Protein AF-A0A7S3ND93-F1 (afdb_monomer)

Radius of gyration: 29.92 Å; Cα contacts (8 Å, |Δi|>4): 915; chains: 1; bounding box: 84×80×84 Å

Sequence (633 aa):
AARESGGKLIIQCKDARKVIIFVETSAVQDALKLVRACAFVDTIEPKFFGTQHESDARYPNSWQYDARYEYKCWLESWLSLRKGNHSTPPWRLSDTNRGYELCASYPEFLIMPTSVGDGIITAAASFRAEARVPTLTWASTRDTASIWRASQPKVGVQGNINVSDEALIRAIGFVENADNGCHVIDCRPKTSASANRLGGQGGYESKDRYKDISITFANVPNIHSVRDARDKLVHLAAQTPTRNSHHSSTTWNSIHADLALSTLTTCDSDHDDATPVGGNFNDDEARHIGKIDLCWHAAIEDTKWLLFVRRILAAGWDVAYKVHRFRSRVLVHCSHGWDRTSQVVSLAQLLLVGETRTLRGFARLVEKDFVAFGHPFLTRCGHGAAHHDDQQSPIFLQWLDAVWQLANQYPTHFEFDSRFLIVLADHVYSCRFPTFLFDSVRDRDALFKNQHISNFSVWDYLLTNASKLENPLYEPDSAQEVLLPPLSSILRGVSLWNDFHLRYAASPSVDPDILRRWLVEPSVIHSNTFDGSENKLQDKEDPDLYLEPIPHTRAPWAVRLAQAQREVQAWQRKAKVSTSRADQSKLFNMLVEPSAADSSEIDDAPSTTSSPRPSDLNGTKETSSLSNIVDAA

Structure (mmCIF, N/CA/C/O backbone):
data_AF-A0A7S3ND93-F1
#
_entry.id   AF-A0A7S3ND93-F1
#
loop_
_atom_site.group_PDB
_atom_site.id
_atom_site.type_symbol
_atom_site.label_atom_id
_atom_site.label_alt_id
_atom_site.label_comp_id
_atom_site.label_asym_id
_atom_site.label_entity_id
_atom_site.label_seq_id
_atom_site.pdbx_PDB_ins_code
_atom_site.Cartn_x
_atom_site.Cartn_y
_atom_site.Cartn_z
_atom_site.occupancy
_atom_site.B_iso_or_equiv
_atom_site.auth_seq_id
_atom_site.auth_comp_id
_atom_site.auth_asym_id
_atom_site.auth_atom_id
_atom_site.pdbx_PDB_model_num
ATOM 1 N N . ALA A 1 1 ? -13.963 14.887 15.216 1.00 56.53 1 ALA A N 1
ATOM 2 C CA . ALA A 1 1 ? -14.736 16.129 15.464 1.00 56.53 1 ALA A CA 1
ATOM 3 C C . ALA A 1 1 ? -15.165 16.197 16.930 1.00 56.53 1 ALA A C 1
ATOM 5 O O . ALA A 1 1 ? -15.422 15.144 17.501 1.00 56.53 1 ALA A O 1
ATOM 6 N N . ALA A 1 2 ? -15.252 17.391 17.529 1.00 61.34 2 ALA A N 1
ATOM 7 C CA . ALA A 1 2 ? -15.760 17.594 18.892 1.00 61.34 2 ALA A CA 1
ATOM 8 C C . ALA A 1 2 ? -16.812 18.719 18.919 1.00 61.34 2 ALA A C 1
ATOM 10 O O . ALA A 1 2 ? -16.570 19.805 18.371 1.00 61.34 2 ALA A O 1
ATOM 11 N N . ARG A 1 3 ? -17.975 18.455 19.531 1.00 73.50 3 ARG A N 1
ATOM 12 C CA . ARG A 1 3 ? -19.101 19.400 19.645 1.00 73.50 3 ARG A CA 1
ATOM 13 C C . ARG A 1 3 ? -19.810 19.293 20.993 1.00 73.50 3 ARG A C 1
ATOM 15 O O . ARG A 1 3 ? -19.756 18.244 21.630 1.00 73.50 3 ARG A O 1
ATOM 22 N N . GLU A 1 4 ? -20.521 20.345 21.369 1.00 73.06 4 GLU A N 1
ATOM 23 C CA . GLU A 1 4 ? -21.392 20.368 22.543 1.00 73.06 4 GLU A CA 1
ATOM 24 C C . GLU A 1 4 ? -22.872 20.246 22.152 1.00 73.06 4 GLU A C 1
ATOM 26 O O . GLU A 1 4 ? -23.288 20.747 21.108 1.00 73.06 4 GLU A O 1
ATOM 31 N N . SER A 1 5 ? -23.669 19.595 23.003 1.00 72.06 5 SER A N 1
ATOM 32 C CA . SER A 1 5 ? -25.132 19.680 22.981 1.00 72.06 5 SER A CA 1
ATOM 33 C C . SER A 1 5 ? -25.710 19.436 24.382 1.00 72.06 5 SER A C 1
ATOM 35 O O . SER A 1 5 ? -25.636 18.319 24.891 1.00 72.06 5 SER A O 1
ATOM 37 N N . GLY A 1 6 ? -26.263 20.475 25.022 1.00 71.75 6 GLY A N 1
ATOM 38 C CA . GLY A 1 6 ? -27.007 20.365 26.289 1.00 71.75 6 GLY A CA 1
ATOM 39 C C . GLY A 1 6 ? -26.231 19.713 27.443 1.00 71.75 6 GLY A C 1
ATOM 40 O O . GLY A 1 6 ? -26.714 18.743 28.022 1.00 71.75 6 GLY A O 1
ATOM 41 N N . GLY A 1 7 ? -25.008 20.182 27.733 1.00 75.88 7 GLY A N 1
ATOM 42 C CA . GLY A 1 7 ? -24.136 19.601 28.773 1.00 75.88 7 GLY A CA 1
ATOM 43 C C . GLY A 1 7 ? -23.405 18.312 28.356 1.00 75.88 7 GLY A C 1
ATOM 44 O O . GLY A 1 7 ? -22.732 17.672 29.163 1.00 75.88 7 GLY A O 1
ATOM 45 N N . LYS A 1 8 ? -23.513 17.904 27.086 1.00 81.06 8 LYS A N 1
ATOM 46 C CA . LYS A 1 8 ? -22.804 16.740 26.534 1.00 81.06 8 LYS A CA 1
ATOM 47 C C . LYS A 1 8 ? -21.685 17.194 25.611 1.00 81.06 8 LYS A C 1
ATOM 49 O O . LYS A 1 8 ? -21.940 17.905 24.641 1.00 81.06 8 LYS A O 1
ATOM 54 N N . LEU A 1 9 ? -20.475 16.702 25.848 1.00 82.50 9 LEU A N 1
ATOM 55 C CA . LEU A 1 9 ? -19.362 16.774 24.910 1.00 82.50 9 LEU A CA 1
ATOM 56 C C . LEU A 1 9 ? -19.350 15.503 24.053 1.00 82.50 9 LEU A C 1
ATOM 58 O O . LEU A 1 9 ? -19.204 14.396 24.566 1.00 82.50 9 LEU A O 1
ATOM 62 N N . ILE A 1 10 ? -19.511 15.658 22.741 1.00 83.44 10 ILE A N 1
ATOM 63 C CA . ILE A 1 10 ? -19.568 14.557 21.776 1.00 83.44 10 ILE A CA 1
ATOM 64 C C . ILE A 1 10 ? -18.297 14.584 20.930 1.00 83.44 10 ILE A C 1
ATOM 66 O O . ILE A 1 10 ? -18.063 15.546 20.196 1.00 83.44 10 ILE A O 1
ATOM 70 N N . ILE A 1 11 ? -17.512 13.510 20.994 1.00 84.38 11 ILE A N 1
ATOM 71 C CA . ILE A 1 11 ? -16.266 13.329 20.249 1.00 84.38 11 ILE A CA 1
ATOM 72 C C . ILE A 1 11 ? -16.443 12.171 19.266 1.00 84.38 11 ILE A C 1
ATOM 74 O O . ILE A 1 11 ? -16.667 11.031 19.662 1.00 84.38 11 ILE A O 1
ATOM 78 N N . GLN A 1 12 ? -16.328 12.463 17.974 1.00 83.56 12 GLN A N 1
ATOM 79 C CA . GLN A 1 12 ? -16.279 11.453 16.918 1.00 83.56 12 GLN A CA 1
ATOM 80 C C . GLN A 1 12 ? -14.820 11.138 16.590 1.00 83.56 12 GLN A C 1
ATOM 82 O O . GLN A 1 12 ? -14.064 12.046 16.214 1.00 83.56 12 GLN A O 1
ATOM 87 N N . CYS A 1 13 ? -14.442 9.872 16.748 1.00 85.38 13 CYS A N 1
ATOM 88 C CA . CYS A 1 13 ? -13.071 9.398 16.621 1.00 85.38 13 CYS A CA 1
ATOM 89 C C . CYS A 1 13 ? -12.847 8.642 15.299 1.00 85.38 13 CYS A C 1
ATOM 91 O O . CYS A 1 13 ? -13.782 8.118 14.697 1.00 85.38 13 CYS A O 1
ATOM 93 N N . LYS A 1 14 ? -11.586 8.573 14.852 1.00 85.19 14 LYS A N 1
ATOM 94 C CA . LYS A 1 14 ? -11.182 7.891 13.603 1.00 85.19 14 LYS A CA 1
ATOM 95 C C . LYS A 1 14 ? -11.220 6.360 13.714 1.00 85.19 14 LYS A C 1
ATOM 97 O O . LYS A 1 14 ? -11.293 5.656 12.712 1.00 85.19 14 LYS A O 1
ATOM 102 N N . ASP A 1 15 ? -11.230 5.839 14.934 1.00 81.12 15 ASP A N 1
ATOM 103 C CA . ASP A 1 15 ? -11.289 4.417 15.257 1.00 81.12 15 ASP A CA 1
ATOM 104 C C . ASP A 1 15 ? -12.721 3.890 15.448 1.00 81.12 15 ASP A C 1
ATOM 106 O O . ASP A 1 15 ? -12.967 3.022 16.278 1.00 81.12 15 ASP A O 1
ATOM 110 N N . ALA A 1 16 ? -13.672 4.424 14.676 1.00 77.19 16 ALA A N 1
ATOM 111 C CA . ALA A 1 16 ? -15.083 4.022 14.646 1.00 77.19 16 ALA A CA 1
ATOM 112 C C . ALA A 1 16 ? -15.904 4.240 15.930 1.00 77.19 16 ALA A C 1
ATOM 114 O O . ALA A 1 16 ? -17.080 3.891 15.954 1.00 77.19 16 ALA A O 1
ATOM 115 N N . ARG A 1 17 ? -15.344 4.848 16.983 1.00 78.38 17 ARG A N 1
ATOM 116 C CA . ARG A 1 17 ? -16.097 5.169 18.208 1.00 78.38 17 ARG A CA 1
ATOM 117 C C . ARG A 1 17 ? -16.635 6.597 18.221 1.00 78.38 17 ARG A C 1
ATOM 119 O O . ARG A 1 17 ? -16.028 7.539 17.701 1.00 78.38 17 ARG A O 1
ATOM 126 N N . LYS A 1 18 ? -17.753 6.757 18.924 1.00 80.44 18 LYS A N 1
ATOM 127 C CA . LYS A 1 18 ? -18.320 8.041 19.333 1.00 80.44 18 LYS A CA 1
ATOM 128 C C . LYS A 1 18 ? -18.321 8.095 20.855 1.00 80.44 18 LYS A C 1
ATOM 130 O O . LYS A 1 18 ? -19.000 7.308 21.502 1.00 80.44 18 LYS A O 1
ATOM 135 N N . VAL A 1 19 ? -17.559 9.021 21.424 1.00 81.75 19 VAL A N 1
ATOM 136 C CA . VAL A 1 19 ? -17.459 9.207 22.874 1.00 81.75 19 VAL A CA 1
ATOM 137 C C . VAL A 1 19 ? -18.383 10.346 23.284 1.00 81.75 19 VAL A C 1
ATOM 139 O O . VAL A 1 19 ? -18.299 11.443 22.734 1.00 81.75 19 VAL A O 1
ATOM 142 N N . ILE A 1 20 ? -19.272 10.085 24.240 1.00 82.62 20 ILE A N 1
ATOM 143 C CA . ILE A 1 20 ? -20.165 11.089 24.825 1.00 82.62 20 ILE A CA 1
ATOM 144 C C . ILE A 1 20 ? -19.766 11.259 26.286 1.00 82.62 20 ILE A C 1
ATOM 146 O O . ILE A 1 20 ? -19.836 10.313 27.065 1.00 82.62 20 ILE A O 1
ATOM 150 N N . ILE A 1 21 ? -19.333 12.463 26.643 1.00 82.38 21 ILE A N 1
ATOM 151 C CA . ILE A 1 21 ? -18.923 12.818 27.999 1.00 82.38 21 ILE A CA 1
ATOM 152 C C . ILE A 1 21 ? -19.954 13.796 28.547 1.00 82.38 21 ILE A C 1
ATOM 154 O O . ILE A 1 21 ? -20.224 14.828 27.935 1.00 82.38 21 ILE A O 1
ATOM 158 N N . PHE A 1 22 ? -20.531 13.466 29.696 1.00 82.00 22 PHE A N 1
ATOM 159 C CA . PHE A 1 22 ? -21.415 14.368 30.423 1.00 82.00 22 PHE A CA 1
ATOM 160 C C . PHE A 1 22 ? -20.558 15.284 31.288 1.00 82.00 22 PHE A C 1
ATOM 162 O O . PHE A 1 22 ? -19.756 14.813 32.094 1.00 82.00 22 PHE A O 1
ATOM 169 N N . VAL A 1 23 ? -20.703 16.585 31.075 1.00 80.62 23 VAL A N 1
ATOM 170 C CA . VAL A 1 23 ? -19.963 17.624 31.787 1.00 80.62 23 VAL A CA 1
ATOM 171 C C . VAL A 1 23 ? -20.991 18.590 32.362 1.00 80.62 23 VAL A C 1
ATOM 173 O O . VAL A 1 23 ? -22.051 18.794 31.773 1.00 80.62 23 VAL A O 1
ATOM 176 N N . GLU A 1 24 ? -20.700 19.185 33.515 1.00 82.06 24 GLU A N 1
ATOM 177 C CA . GLU A 1 24 ? -21.528 20.279 34.020 1.00 82.06 24 GLU A CA 1
ATOM 178 C C . GLU A 1 24 ? -21.661 21.372 32.949 1.00 82.06 24 GLU A C 1
ATOM 180 O O . GLU A 1 24 ? -20.683 21.738 32.291 1.00 82.06 24 GLU A O 1
ATOM 185 N N . THR A 1 25 ? -22.873 21.904 32.772 1.00 77.50 25 THR A N 1
ATOM 186 C CA . THR A 1 25 ? -23.185 22.895 31.727 1.00 77.50 25 THR A CA 1
ATOM 187 C C . THR A 1 25 ? -22.311 24.151 31.825 1.00 77.50 25 THR A C 1
ATOM 189 O O . THR A 1 25 ? -22.062 24.814 30.826 1.00 77.50 25 THR A O 1
ATOM 192 N N . SER A 1 26 ? -21.796 24.469 33.013 1.00 82.44 26 SER A N 1
ATOM 193 C CA . SER A 1 26 ? -20.853 25.569 33.236 1.00 82.44 26 SER A CA 1
ATOM 194 C C . SER A 1 26 ? -19.444 25.302 32.685 1.00 82.44 26 SER A C 1
ATOM 196 O O . SER A 1 26 ? -18.741 26.252 32.363 1.00 82.44 26 SER A O 1
ATOM 198 N N . ALA A 1 27 ? -19.023 24.038 32.560 1.00 83.19 27 ALA A N 1
ATOM 199 C CA . ALA A 1 27 ? -17.650 23.642 32.223 1.00 83.19 27 ALA A CA 1
ATOM 200 C C . ALA A 1 27 ? -17.498 23.023 30.820 1.00 83.19 27 ALA A C 1
ATOM 202 O O . ALA A 1 27 ? -16.381 22.807 30.345 1.00 83.19 27 ALA A O 1
ATOM 203 N N . VAL A 1 28 ? -18.603 22.723 30.133 1.00 81.88 28 VAL A N 1
ATOM 204 C CA . VAL A 1 28 ? -18.595 22.019 28.839 1.00 81.88 28 VAL A CA 1
ATOM 205 C C . VAL A 1 28 ? -17.919 22.817 27.713 1.00 81.88 28 VAL A C 1
ATOM 207 O O . VAL A 1 28 ? -17.194 22.228 26.908 1.00 81.88 28 VAL A O 1
ATOM 210 N N . GLN A 1 29 ? -18.035 24.148 27.712 1.00 81.25 29 GLN A N 1
ATOM 211 C CA . GLN A 1 29 ? -17.340 25.016 26.752 1.00 81.25 29 GLN A CA 1
ATOM 212 C C . GLN A 1 29 ? -15.821 25.015 26.962 1.00 81.25 29 GLN A C 1
ATOM 214 O O . GLN A 1 29 ? -15.058 24.942 25.997 1.00 81.25 29 GLN A O 1
ATOM 219 N N . ASP A 1 30 ? -15.363 25.037 28.214 1.00 85.06 30 ASP A N 1
ATOM 220 C CA . ASP A 1 30 ? -13.933 24.981 28.532 1.00 85.06 30 ASP A CA 1
ATOM 221 C C . ASP A 1 30 ? -13.345 23.603 28.219 1.00 85.06 30 ASP A C 1
ATOM 223 O O . ASP A 1 30 ? -12.259 23.503 27.641 1.00 85.06 30 ASP A O 1
ATOM 227 N N . ALA A 1 31 ? -14.097 22.533 28.496 1.00 83.69 31 ALA A N 1
ATOM 228 C CA . ALA A 1 31 ? -13.733 21.182 28.085 1.00 83.69 31 ALA A CA 1
ATOM 229 C C . ALA A 1 31 ? -13.632 21.061 26.554 1.00 83.69 31 ALA A C 1
ATOM 231 O O . ALA A 1 31 ? -12.672 20.482 26.043 1.00 83.69 31 ALA A O 1
ATOM 232 N N . LEU A 1 32 ? -14.578 21.645 25.808 1.00 82.31 32 LEU A N 1
ATOM 233 C CA . LEU A 1 32 ? -14.552 21.658 24.346 1.00 82.31 32 LEU A CA 1
ATOM 234 C C . LEU A 1 32 ? -13.325 22.406 23.806 1.00 82.31 32 LEU A C 1
ATOM 236 O O . LEU A 1 32 ? -12.663 21.902 22.894 1.00 82.31 32 LEU A O 1
ATOM 240 N N . LYS A 1 33 ? -12.999 23.577 24.369 1.00 83.44 33 LYS A N 1
ATOM 241 C CA . LYS A 1 33 ? -11.799 24.348 24.003 1.00 83.44 33 LYS A CA 1
ATOM 242 C C . LYS A 1 33 ? -10.523 23.548 24.253 1.00 83.44 33 LYS A C 1
ATOM 244 O O . LYS A 1 33 ? -9.685 23.469 23.358 1.00 83.44 33 LYS A O 1
ATOM 249 N N . LEU A 1 34 ? -10.401 22.914 25.421 1.00 83.94 34 LEU A N 1
ATOM 250 C CA . LEU A 1 34 ? -9.242 22.088 25.765 1.00 83.94 34 LEU A CA 1
ATOM 251 C C . LEU A 1 34 ? -9.089 20.906 24.801 1.00 83.94 34 LEU A C 1
ATOM 253 O O . LEU A 1 34 ? -8.012 20.693 24.252 1.00 83.94 34 LEU A O 1
ATOM 257 N N . VAL A 1 35 ? -10.175 20.168 24.543 1.00 83.69 35 VAL A N 1
ATOM 258 C CA . VAL A 1 35 ? -10.148 19.040 23.603 1.00 83.69 35 VAL A CA 1
ATOM 259 C C . VAL A 1 35 ? -9.748 19.501 22.209 1.00 83.69 35 VAL A C 1
ATOM 261 O O . VAL A 1 35 ? -8.928 18.841 21.580 1.00 83.69 35 VAL A O 1
ATOM 264 N N . ARG A 1 36 ? -10.276 20.632 21.726 1.00 83.31 36 ARG A N 1
ATOM 265 C CA . ARG A 1 36 ? -9.886 21.166 20.416 1.00 83.31 36 ARG A CA 1
ATOM 266 C C . ARG A 1 36 ? -8.406 21.536 20.371 1.00 83.31 36 ARG A C 1
ATOM 268 O O . ARG A 1 36 ? -7.738 21.125 19.435 1.00 83.31 36 ARG A O 1
ATOM 275 N N . ALA A 1 37 ? -7.901 22.224 21.393 1.00 79.94 37 ALA A N 1
ATOM 276 C CA . ALA A 1 37 ? -6.502 22.642 21.463 1.00 79.94 37 ALA A CA 1
ATOM 277 C C . ALA A 1 37 ? -5.511 21.466 21.536 1.00 79.94 37 ALA A C 1
ATOM 279 O O . ALA A 1 37 ? -4.390 21.582 21.049 1.00 79.94 37 ALA A O 1
ATOM 280 N N . CYS A 1 38 ? -5.903 20.345 22.149 1.00 78.31 38 CYS A N 1
ATOM 281 C CA . CYS A 1 38 ? -5.049 19.160 22.263 1.00 78.31 38 CYS A CA 1
ATOM 282 C C . CYS A 1 38 ? -5.202 18.180 21.090 1.00 78.31 38 CYS A C 1
ATOM 284 O O . CYS A 1 38 ? -4.245 17.494 20.744 1.00 78.31 38 CYS A O 1
ATOM 286 N N . ALA A 1 39 ? -6.400 18.059 20.511 1.00 79.81 39 ALA A N 1
ATOM 287 C CA . ALA A 1 39 ? -6.679 17.099 19.441 1.00 79.81 39 ALA A CA 1
ATOM 288 C C . ALA A 1 39 ? -6.392 17.657 18.041 1.00 79.81 39 ALA A C 1
ATOM 290 O O . ALA A 1 39 ? -6.119 16.878 17.125 1.00 79.81 39 ALA A O 1
ATOM 291 N N . PHE A 1 40 ? -6.482 18.979 17.874 1.00 81.75 40 PHE A N 1
ATOM 292 C CA . PHE A 1 40 ? -6.263 19.662 16.607 1.00 81.75 40 PHE A CA 1
ATOM 293 C C . PHE A 1 40 ? -5.088 20.618 16.758 1.00 81.75 40 PHE A C 1
ATOM 295 O O . PHE A 1 40 ? -5.111 21.576 17.528 1.00 81.75 40 PHE A O 1
ATOM 302 N N . VAL A 1 41 ? -4.024 20.267 16.060 1.00 71.12 41 VAL A N 1
ATOM 303 C CA . VAL A 1 41 ? -2.715 20.877 16.130 1.00 71.12 41 VAL A CA 1
ATOM 304 C C . VAL A 1 41 ? -2.356 21.251 14.701 1.00 71.12 41 VAL A C 1
ATOM 306 O O . VAL A 1 41 ? -2.036 20.385 13.891 1.00 71.12 41 VAL A O 1
ATOM 309 N N . ASP A 1 42 ? -2.435 22.542 14.398 1.00 61.25 42 ASP A N 1
ATOM 310 C CA . ASP A 1 42 ? -2.291 23.041 13.026 1.00 61.25 42 ASP A CA 1
ATOM 311 C C . ASP A 1 42 ? -0.824 23.071 12.541 1.00 61.25 42 ASP A C 1
ATOM 313 O O . ASP A 1 42 ? -0.564 23.341 11.372 1.00 61.25 42 ASP A O 1
ATOM 317 N N . THR A 1 43 ? 0.152 22.794 13.421 1.00 56.44 43 THR A N 1
ATOM 318 C CA . THR A 1 43 ? 1.593 22.804 13.107 1.00 56.44 43 THR A CA 1
ATOM 319 C C . THR A 1 43 ? 2.313 21.579 13.667 1.00 56.44 43 THR A C 1
ATOM 321 O O . THR A 1 43 ? 2.130 21.217 14.829 1.00 56.44 43 THR A O 1
ATOM 324 N N . ILE A 1 44 ? 3.179 20.959 12.854 1.00 57.38 44 ILE A N 1
ATOM 325 C CA . ILE A 1 44 ? 3.928 19.751 13.248 1.00 57.38 44 ILE A CA 1
ATOM 326 C C . ILE A 1 44 ? 4.896 20.029 14.410 1.00 57.38 44 ILE A C 1
ATOM 328 O O . ILE A 1 44 ? 5.076 19.179 15.280 1.00 57.38 44 ILE A O 1
ATOM 332 N N . GLU A 1 45 ? 5.437 21.244 14.505 1.00 57.69 45 GLU A N 1
ATOM 333 C CA . GLU A 1 45 ? 6.319 21.661 15.599 1.00 57.69 45 GLU A CA 1
ATOM 334 C C . GLU A 1 45 ? 5.616 22.608 16.598 1.00 57.69 45 GLU A C 1
ATOM 336 O O . GLU A 1 45 ? 4.863 23.498 16.181 1.00 57.69 45 GLU A O 1
ATOM 341 N N . PRO A 1 46 ? 5.863 22.486 17.923 1.00 50.78 46 PRO A N 1
ATOM 342 C CA . PRO A 1 46 ? 6.220 21.300 18.707 1.00 50.78 46 PRO A CA 1
ATOM 343 C C . PRO A 1 46 ? 4.982 20.812 19.484 1.00 50.78 46 PRO A C 1
ATOM 345 O O . PRO A 1 46 ? 4.931 20.826 20.718 1.00 50.78 46 PRO A O 1
ATOM 348 N N . LYS A 1 47 ? 3.916 20.457 18.767 1.00 55.69 47 LYS A N 1
ATOM 349 C CA . LYS A 1 47 ? 2.608 20.192 19.385 1.00 55.69 47 LYS A CA 1
ATOM 350 C C . LYS A 1 47 ? 2.119 18.748 19.223 1.00 55.69 47 LYS A C 1
ATOM 352 O O . LYS A 1 47 ? 1.171 18.378 19.911 1.00 55.69 47 LYS A O 1
ATOM 357 N N . PHE A 1 48 ? 2.766 17.913 18.402 1.00 56.84 48 PHE A N 1
ATOM 358 C CA . PHE A 1 48 ? 2.479 16.475 18.395 1.00 56.84 48 PHE A CA 1
ATOM 359 C C . PHE A 1 48 ? 3.235 15.753 19.508 1.00 56.84 48 PHE A C 1
ATOM 361 O O . PHE A 1 48 ? 4.407 16.010 19.756 1.00 56.84 48 PHE A O 1
ATOM 368 N N . PHE A 1 49 ? 2.581 14.792 20.157 1.00 56.81 49 PHE A N 1
ATOM 369 C CA . PHE A 1 49 ? 3.180 14.029 21.254 1.00 56.81 49 PHE A CA 1
ATOM 370 C C . PHE A 1 49 ? 4.492 13.333 20.843 1.00 56.81 49 PHE A C 1
ATOM 372 O O . PHE A 1 49 ? 5.475 13.367 21.579 1.00 56.81 49 PHE A O 1
ATOM 379 N N . GLY A 1 50 ? 4.548 12.763 19.634 1.00 54.47 50 GLY A N 1
ATOM 380 C CA . GLY A 1 50 ? 5.747 12.100 19.111 1.00 54.47 50 GLY A CA 1
ATOM 381 C C . GLY A 1 50 ? 6.947 13.018 18.864 1.00 54.47 50 GLY A C 1
ATOM 382 O O . GLY A 1 50 ? 8.065 12.527 18.742 1.00 54.47 50 GLY A O 1
ATOM 383 N N . THR A 1 51 ? 6.747 14.338 18.838 1.00 54.31 51 THR A N 1
ATOM 384 C CA . THR A 1 51 ? 7.824 15.331 18.703 1.00 54.31 51 THR A CA 1
ATOM 385 C C . THR A 1 51 ? 8.201 15.971 20.041 1.00 54.31 51 THR A C 1
ATOM 387 O O . THR A 1 51 ? 9.056 16.843 20.076 1.00 54.31 51 THR A O 1
ATOM 390 N N . GLN A 1 52 ? 7.554 15.589 21.148 1.00 54.25 52 GLN A N 1
ATOM 391 C CA . GLN A 1 52 ? 7.749 16.217 22.465 1.00 54.25 52 GLN A CA 1
ATOM 392 C C . GLN A 1 52 ? 8.715 15.459 23.383 1.00 54.25 52 GLN A C 1
ATOM 394 O O . GLN A 1 52 ? 9.049 15.955 24.458 1.00 54.25 52 GLN A O 1
ATOM 399 N N . HIS A 1 53 ? 9.170 14.273 22.979 1.00 56.66 53 HIS A N 1
ATOM 400 C CA . HIS A 1 53 ? 10.146 13.494 23.733 1.00 56.66 53 HIS A CA 1
ATOM 401 C C . HIS A 1 53 ? 11.560 13.711 23.197 1.00 56.66 53 HIS A C 1
ATOM 403 O O . HIS A 1 53 ? 11.781 13.660 21.989 1.00 56.66 53 HIS A O 1
ATOM 409 N N . GLU A 1 54 ? 12.516 13.909 24.108 1.00 53.59 54 GLU A N 1
ATOM 410 C CA . GLU A 1 54 ? 13.940 13.952 23.771 1.00 53.59 54 GLU A CA 1
ATOM 411 C C . GLU A 1 54 ? 14.370 12.643 23.093 1.00 53.59 54 GLU A C 1
ATOM 413 O O . GLU A 1 54 ? 13.851 11.558 23.382 1.00 53.59 54 GLU A O 1
ATOM 418 N N . SER A 1 55 ? 15.310 12.748 22.155 1.00 56.44 55 SER A N 1
ATOM 419 C CA . SER A 1 55 ? 15.898 11.588 21.492 1.00 56.44 55 SER A CA 1
ATOM 420 C C . SER A 1 55 ? 16.597 10.691 22.517 1.00 56.44 55 SER A C 1
ATOM 422 O O . SER A 1 55 ? 17.492 11.147 23.228 1.00 56.44 55 SER A O 1
ATOM 424 N N . ASP A 1 56 ? 16.232 9.412 22.565 1.00 54.34 56 ASP A N 1
ATOM 425 C CA . ASP A 1 56 ? 16.866 8.420 23.433 1.00 54.34 56 ASP A CA 1
ATOM 426 C C . ASP A 1 56 ? 17.927 7.641 22.645 1.00 54.34 56 ASP A C 1
ATOM 428 O O . ASP A 1 56 ? 17.613 6.944 21.681 1.00 54.34 56 ASP A O 1
ATOM 432 N N . ALA A 1 57 ? 19.192 7.741 23.061 1.00 57.44 57 ALA A N 1
ATOM 433 C CA . ALA A 1 57 ? 20.318 7.079 22.399 1.00 57.44 57 ALA A CA 1
ATOM 434 C C . ALA A 1 57 ? 20.226 5.539 22.402 1.00 57.44 57 ALA A C 1
ATOM 436 O O . ALA A 1 57 ? 20.910 4.891 21.610 1.00 57.44 57 ALA A O 1
ATOM 437 N N . ARG A 1 58 ? 19.378 4.943 23.257 1.00 53.00 58 ARG A N 1
ATOM 438 C CA . ARG A 1 58 ? 19.096 3.496 23.251 1.00 53.00 58 ARG A CA 1
ATOM 439 C C . ARG A 1 58 ? 18.347 3.047 21.996 1.00 53.00 58 ARG A C 1
ATOM 441 O O . ARG A 1 58 ? 18.458 1.884 21.621 1.00 53.00 58 ARG A O 1
ATOM 448 N N . TYR A 1 59 ? 17.620 3.959 21.351 1.00 52.03 59 TYR A N 1
ATOM 449 C CA . TYR A 1 59 ? 16.819 3.701 20.158 1.00 52.03 59 TYR A CA 1
ATOM 450 C C . TYR A 1 59 ? 17.338 4.578 19.010 1.00 52.03 59 TYR A C 1
ATOM 452 O O . TYR A 1 59 ? 16.801 5.658 18.750 1.00 52.03 59 TYR A O 1
ATOM 460 N N . PRO A 1 60 ? 18.431 4.173 18.334 1.00 55.56 60 PRO A N 1
ATOM 461 C CA . PRO A 1 60 ? 18.863 4.866 17.125 1.00 55.56 60 PRO A CA 1
ATOM 462 C C . PRO A 1 60 ? 17.750 4.785 16.066 1.00 55.56 60 PRO A C 1
ATOM 464 O O . PRO A 1 60 ? 16.984 3.821 16.087 1.00 55.56 60 PRO A O 1
ATOM 467 N N . ASN A 1 61 ? 17.696 5.740 15.121 1.00 60.38 61 ASN A N 1
ATOM 468 C CA . ASN A 1 61 ? 16.778 5.792 13.956 1.00 60.38 61 ASN A CA 1
ATOM 469 C C . ASN A 1 61 ? 16.958 4.604 12.973 1.00 60.38 61 ASN A C 1
ATOM 471 O O . ASN A 1 61 ? 17.079 4.764 11.763 1.00 60.38 61 ASN A O 1
ATOM 475 N N . SER A 1 62 ? 17.001 3.385 13.496 1.00 63.19 62 SER A N 1
ATOM 476 C CA . SER A 1 62 ? 17.368 2.134 12.837 1.00 63.19 62 SER A CA 1
ATOM 477 C C . SER A 1 62 ? 16.280 1.592 11.915 1.00 63.19 62 SER A C 1
ATOM 479 O O . SER A 1 62 ? 16.543 0.698 11.114 1.00 63.19 62 SER A O 1
ATOM 481 N N . TRP A 1 63 ? 15.072 2.148 12.008 1.00 81.00 63 TRP A N 1
ATOM 482 C CA . TRP A 1 63 ? 13.926 1.747 11.199 1.00 81.00 63 TRP A CA 1
ATOM 483 C C . TRP A 1 63 ? 13.824 2.482 9.871 1.00 81.00 63 TRP A C 1
ATOM 485 O O . TRP A 1 63 ? 13.079 2.048 8.996 1.00 81.00 63 TRP A O 1
ATOM 495 N N . GLN A 1 64 ? 14.577 3.568 9.685 1.00 81.25 64 GLN A N 1
ATOM 496 C CA . GLN A 1 64 ? 14.591 4.255 8.406 1.00 81.25 64 GLN A CA 1
ATOM 497 C C . GLN A 1 64 ? 15.130 3.323 7.320 1.00 81.25 64 GLN A C 1
ATOM 499 O O . GLN A 1 64 ? 16.261 2.845 7.384 1.00 81.25 64 GLN A O 1
ATOM 504 N N . TYR A 1 65 ? 14.300 3.084 6.308 1.00 86.50 65 TYR A N 1
ATOM 505 C CA . TYR A 1 65 ? 14.690 2.313 5.138 1.00 86.50 65 TYR A CA 1
ATOM 506 C C . TYR A 1 65 ? 15.930 2.917 4.454 1.00 86.50 65 TYR A C 1
ATOM 508 O O . TYR A 1 65 ? 15.952 4.106 4.129 1.00 86.50 65 TYR A O 1
ATOM 516 N N . ASP A 1 66 ? 16.931 2.071 4.191 1.00 88.44 66 ASP A N 1
ATOM 517 C CA . ASP A 1 66 ? 18.132 2.410 3.426 1.00 88.44 66 ASP A CA 1
ATOM 518 C C . ASP A 1 66 ? 18.231 1.514 2.182 1.00 88.44 66 ASP A C 1
ATOM 520 O O . ASP A 1 66 ? 18.601 0.337 2.258 1.00 88.44 66 ASP A O 1
ATOM 524 N N . ALA A 1 67 ? 17.944 2.095 1.015 1.00 90.50 67 ALA A N 1
ATOM 525 C CA . ALA A 1 67 ? 18.026 1.399 -0.268 1.00 90.50 67 ALA A CA 1
ATOM 526 C C . ALA A 1 67 ? 19.437 0.876 -0.582 1.00 90.50 67 ALA A C 1
ATOM 528 O O . ALA A 1 67 ? 19.586 -0.101 -1.313 1.00 90.50 67 ALA A O 1
ATOM 529 N N . ARG A 1 68 ? 20.490 1.489 -0.023 1.00 93.06 68 ARG A N 1
ATOM 530 C CA . ARG A 1 68 ? 21.875 1.028 -0.206 1.00 93.06 68 ARG A CA 1
ATOM 531 C C . ARG A 1 68 ? 22.101 -0.288 0.518 1.00 93.06 68 ARG A C 1
ATOM 533 O O . ARG A 1 68 ? 22.760 -1.173 -0.024 1.00 93.06 68 ARG A O 1
ATOM 540 N N . TYR A 1 69 ? 21.552 -0.412 1.726 1.00 90.25 69 TYR A N 1
ATOM 541 C CA . TYR A 1 69 ? 21.623 -1.643 2.504 1.00 90.25 69 TYR A CA 1
ATOM 542 C C . TYR A 1 69 ? 20.845 -2.766 1.813 1.00 90.25 69 TYR A C 1
ATOM 544 O O . TYR A 1 69 ? 21.405 -3.838 1.594 1.00 90.25 69 TYR A O 1
ATOM 552 N N . GLU A 1 70 ? 19.608 -2.503 1.380 1.00 89.81 70 GLU A N 1
ATOM 553 C CA . GLU A 1 70 ? 18.803 -3.499 0.659 1.00 89.81 70 GLU A CA 1
ATOM 554 C C . GLU A 1 70 ? 19.483 -3.943 -0.648 1.00 89.81 70 GLU A C 1
ATOM 556 O O . GLU A 1 70 ? 19.668 -5.142 -0.879 1.00 89.81 70 GLU A O 1
ATOM 561 N N . TYR A 1 71 ? 19.960 -2.990 -1.458 1.00 92.88 71 TYR A N 1
ATOM 562 C CA . TYR A 1 71 ? 20.715 -3.289 -2.676 1.00 92.88 71 TYR A CA 1
ATOM 563 C C . TYR A 1 71 ? 21.962 -4.132 -2.391 1.00 92.88 71 TYR A C 1
ATOM 565 O O . TYR A 1 71 ? 22.235 -5.089 -3.117 1.00 92.88 71 TYR A O 1
ATOM 573 N N . LYS A 1 72 ? 22.711 -3.811 -1.327 1.00 92.31 72 LYS A N 1
ATOM 574 C CA . LYS A 1 72 ? 23.889 -4.583 -0.914 1.00 92.31 72 LYS A CA 1
ATOM 575 C C . LYS A 1 72 ? 23.513 -6.031 -0.589 1.00 92.31 72 LYS A C 1
ATOM 577 O O . LYS A 1 72 ? 24.166 -6.938 -1.101 1.00 92.31 72 LYS A O 1
ATOM 582 N N . CYS A 1 73 ? 22.450 -6.257 0.182 1.00 89.81 73 CYS A N 1
ATOM 583 C CA . CYS A 1 73 ? 21.971 -7.604 0.499 1.00 89.81 73 CYS A CA 1
ATOM 584 C C . CYS A 1 73 ? 21.579 -8.391 -0.765 1.00 89.81 73 CYS A C 1
ATOM 586 O O . CYS A 1 73 ? 21.950 -9.559 -0.915 1.00 89.81 73 CYS A O 1
ATOM 588 N N . TRP A 1 74 ? 20.876 -7.758 -1.710 1.00 91.44 74 TRP A N 1
ATOM 589 C CA . TRP A 1 74 ? 20.528 -8.396 -2.984 1.00 91.44 74 TRP A CA 1
ATOM 590 C C . TRP A 1 74 ? 21.751 -8.698 -3.845 1.00 91.44 74 TRP A C 1
ATOM 592 O O . TRP A 1 74 ? 21.822 -9.774 -4.437 1.00 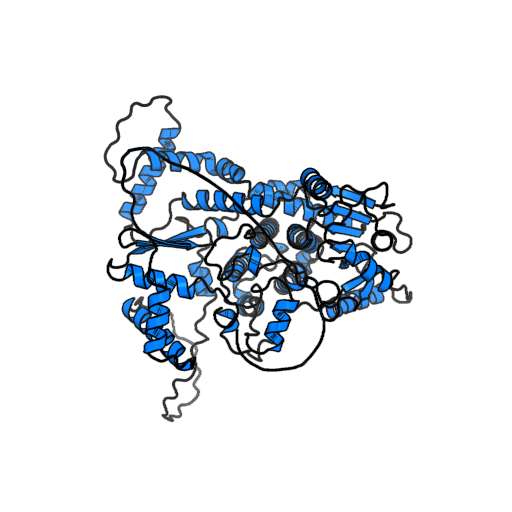91.44 74 TRP A O 1
ATOM 602 N N . LEU A 1 75 ? 22.722 -7.784 -3.900 1.00 90.88 75 LEU A N 1
ATOM 603 C CA . LEU A 1 75 ? 23.969 -7.968 -4.636 1.00 90.88 75 LEU A CA 1
ATOM 604 C C . LEU A 1 75 ? 24.772 -9.151 -4.080 1.00 90.88 75 LEU A C 1
ATOM 606 O O . LEU A 1 75 ? 25.195 -10.018 -4.842 1.00 90.88 75 LEU A O 1
ATOM 610 N N . GLU A 1 76 ? 24.945 -9.219 -2.760 1.00 90.88 76 GLU A N 1
ATOM 611 C CA . GLU A 1 76 ? 25.651 -10.318 -2.093 1.00 90.88 76 GLU A CA 1
ATOM 612 C C . GLU A 1 76 ? 24.971 -11.668 -2.368 1.00 90.88 76 GLU A C 1
ATOM 614 O O . GLU A 1 76 ? 25.635 -12.640 -2.742 1.00 90.88 76 GLU A O 1
ATOM 619 N N . SER A 1 77 ? 23.639 -11.719 -2.270 1.00 90.50 77 SER A N 1
ATOM 620 C CA . SER A 1 77 ? 22.855 -12.916 -2.590 1.00 90.50 77 SER A CA 1
ATOM 621 C C . SER A 1 77 ? 22.975 -13.314 -4.070 1.00 90.50 77 SER A C 1
ATOM 623 O O . SER A 1 77 ? 23.226 -14.482 -4.377 1.00 90.50 77 SER A O 1
ATOM 625 N N . TRP A 1 78 ? 22.872 -12.349 -4.992 1.00 90.50 78 TRP A N 1
ATOM 626 C CA . TRP A 1 78 ? 22.994 -12.569 -6.438 1.00 90.50 78 TRP A CA 1
ATOM 627 C C . TRP A 1 78 ? 24.350 -13.168 -6.822 1.00 90.50 78 TRP A C 1
ATOM 629 O O . TRP A 1 78 ? 24.398 -14.149 -7.571 1.00 90.50 78 TRP A O 1
ATOM 639 N N . LEU A 1 79 ? 25.436 -12.594 -6.293 1.00 90.06 79 LEU A N 1
ATOM 640 C CA . LEU A 1 79 ? 26.807 -13.042 -6.541 1.00 90.06 79 LEU A CA 1
ATOM 641 C C . LEU A 1 79 ? 27.066 -14.425 -5.929 1.00 90.06 79 LEU A C 1
ATOM 643 O O . LEU A 1 79 ? 27.679 -15.279 -6.569 1.00 90.06 79 LEU A O 1
ATOM 647 N N . SER A 1 80 ? 26.557 -14.679 -4.719 1.00 90.25 80 SER A N 1
ATOM 648 C CA . SER A 1 80 ? 26.711 -15.970 -4.035 1.00 90.25 80 SER A CA 1
ATOM 649 C C . SER A 1 80 ? 26.058 -17.130 -4.797 1.00 90.25 80 SER A C 1
ATOM 651 O O . SER A 1 80 ? 26.592 -18.240 -4.814 1.00 90.25 80 SER A O 1
ATOM 653 N N . LEU A 1 81 ? 24.939 -16.883 -5.483 1.00 89.38 81 LEU A N 1
ATOM 654 C CA . LEU A 1 81 ? 24.248 -17.891 -6.296 1.00 89.38 81 LEU A CA 1
ATOM 655 C C . LEU A 1 81 ? 24.933 -18.176 -7.644 1.00 89.38 81 LEU A C 1
ATOM 657 O O . LEU A 1 81 ? 24.591 -19.158 -8.300 1.00 89.38 81 LEU A O 1
ATOM 661 N N . ARG A 1 82 ? 25.898 -17.347 -8.065 1.00 87.50 82 ARG A N 1
ATOM 662 C CA . ARG A 1 82 ? 26.541 -17.408 -9.393 1.00 87.50 82 ARG A CA 1
ATOM 663 C C . ARG A 1 82 ? 28.058 -17.589 -9.316 1.00 87.50 82 ARG A C 1
ATOM 665 O O . ARG A 1 82 ? 28.781 -17.136 -10.197 1.00 87.50 82 ARG A O 1
ATOM 672 N N . LYS A 1 83 ? 28.551 -18.261 -8.267 1.00 74.56 83 LYS A N 1
ATOM 673 C CA . LYS A 1 83 ? 29.986 -18.536 -8.036 1.00 74.56 83 LYS A CA 1
ATOM 674 C C . LYS A 1 83 ? 30.705 -18.943 -9.332 1.00 74.56 83 LYS A C 1
ATOM 676 O O . LYS A 1 83 ? 30.402 -19.983 -9.906 1.00 74.56 83 LYS A O 1
ATOM 681 N N . GLY A 1 84 ? 31.667 -18.126 -9.768 1.00 66.19 84 GLY A N 1
ATOM 682 C CA . GLY A 1 84 ? 32.486 -18.365 -10.966 1.00 66.19 84 GLY A CA 1
ATOM 683 C C . GLY A 1 84 ? 31.979 -17.715 -12.261 1.00 66.19 84 GLY A C 1
ATOM 684 O O . GLY A 1 84 ? 32.726 -17.673 -13.233 1.00 66.19 84 GLY A O 1
ATOM 685 N N . ASN A 1 85 ? 30.764 -17.158 -12.276 1.00 67.31 85 ASN A N 1
ATOM 686 C CA . ASN A 1 85 ? 30.229 -16.360 -13.378 1.00 67.31 85 ASN A CA 1
ATOM 687 C C . ASN A 1 85 ? 29.935 -14.934 -12.880 1.00 67.31 85 ASN A C 1
ATOM 689 O O . ASN A 1 85 ? 28.988 -14.705 -12.129 1.00 67.31 85 ASN A O 1
ATOM 693 N N . HIS A 1 86 ? 30.754 -13.963 -13.286 1.00 63.25 86 HIS A N 1
ATOM 694 C CA . HIS A 1 86 ? 30.626 -12.554 -12.891 1.00 63.25 86 HIS A CA 1
ATOM 695 C C . HIS A 1 86 ? 29.522 -11.811 -13.666 1.00 63.25 86 HIS A C 1
ATOM 697 O O . HIS A 1 86 ? 29.710 -10.660 -14.057 1.00 63.25 86 HIS A O 1
ATOM 703 N N . SER A 1 87 ? 28.370 -12.445 -13.909 1.00 75.94 87 SER A N 1
ATOM 704 C CA . SER A 1 87 ? 27.242 -11.769 -14.556 1.00 75.94 87 SER A CA 1
ATOM 705 C C . SER A 1 87 ? 26.784 -10.605 -13.679 1.00 75.94 87 SER A C 1
ATOM 707 O O . SER A 1 87 ? 26.396 -10.803 -12.517 1.00 75.94 87 SER A O 1
ATOM 709 N N . THR A 1 88 ? 26.832 -9.395 -14.226 1.00 83.25 88 THR A N 1
ATOM 710 C CA . THR A 1 88 ? 26.388 -8.194 -13.523 1.00 83.25 88 THR A CA 1
ATOM 711 C C . THR A 1 88 ? 24.904 -8.309 -13.188 1.00 83.25 88 THR A C 1
ATOM 713 O O . THR A 1 88 ? 24.134 -8.766 -14.034 1.00 83.25 88 THR A O 1
ATOM 716 N N . PRO A 1 89 ? 24.473 -7.905 -11.981 1.00 89.00 89 PRO A N 1
ATOM 717 C CA . PRO A 1 89 ? 23.056 -7.900 -11.659 1.00 89.00 89 PRO A CA 1
ATOM 718 C C . PRO A 1 89 ? 22.284 -7.000 -12.643 1.00 89.00 89 PRO A C 1
ATOM 720 O O . PRO A 1 89 ? 22.822 -5.989 -13.109 1.00 89.00 89 PRO A O 1
ATOM 723 N N . PRO A 1 90 ? 21.010 -7.313 -12.935 1.00 90.75 90 PRO A N 1
ATOM 724 C CA . PRO A 1 90 ? 20.163 -6.506 -13.816 1.00 90.75 90 PRO A CA 1
ATOM 725 C C . PRO A 1 90 ? 19.823 -5.119 -13.271 1.00 90.75 90 PRO A C 1
ATOM 727 O O . PRO A 1 90 ? 19.286 -4.280 -13.995 1.00 90.75 90 PRO A O 1
ATOM 730 N N . TRP A 1 91 ? 20.083 -4.902 -11.987 1.00 93.50 91 TRP A N 1
ATOM 731 C CA . TRP A 1 91 ? 19.792 -3.687 -11.249 1.00 93.50 91 TRP A CA 1
ATOM 732 C C . TRP A 1 91 ? 21.071 -3.078 -10.682 1.00 93.50 91 TRP A C 1
ATOM 734 O O . TRP A 1 91 ? 22.001 -3.787 -10.294 1.00 93.50 91 TRP A O 1
ATOM 744 N N . ARG A 1 92 ? 21.073 -1.751 -10.575 1.00 95.25 92 ARG A N 1
ATOM 745 C CA . ARG A 1 92 ? 22.123 -0.938 -9.969 1.00 95.25 92 ARG A CA 1
ATOM 746 C C . ARG A 1 92 ? 21.518 0.081 -9.016 1.00 95.25 92 ARG A C 1
ATOM 748 O O . ARG A 1 92 ? 20.389 0.530 -9.210 1.00 95.25 92 ARG A O 1
ATOM 755 N N . LEU A 1 93 ? 22.304 0.500 -8.037 1.00 96.69 93 LEU A N 1
ATOM 756 C CA . LEU A 1 93 ? 21.993 1.687 -7.255 1.00 96.69 93 LEU A CA 1
ATOM 757 C C . LEU A 1 93 ? 22.225 2.950 -8.110 1.00 96.69 93 LEU A C 1
ATOM 759 O O . LEU A 1 93 ? 23.174 3.014 -8.896 1.00 96.69 93 LEU A O 1
ATOM 763 N N . SER A 1 94 ? 21.360 3.944 -7.956 1.00 96.81 94 SER A N 1
ATOM 764 C CA . SER A 1 94 ? 21.470 5.271 -8.558 1.00 96.81 94 SER A CA 1
ATOM 765 C C . SER A 1 94 ? 21.299 6.337 -7.477 1.00 96.81 94 SER A C 1
ATOM 767 O O . SER A 1 94 ? 20.417 6.241 -6.619 1.00 96.81 94 SER A O 1
ATOM 769 N N . ASP A 1 95 ? 22.140 7.361 -7.534 1.00 96.56 95 ASP A N 1
ATOM 770 C CA . ASP A 1 95 ? 22.105 8.550 -6.686 1.00 96.56 95 ASP A CA 1
ATOM 771 C C . ASP A 1 95 ? 21.413 9.738 -7.378 1.00 96.56 95 ASP A C 1
ATOM 773 O O . ASP A 1 95 ? 21.495 10.863 -6.897 1.00 96.56 95 ASP A O 1
ATOM 777 N N . THR A 1 96 ? 20.670 9.509 -8.472 1.00 96.69 96 THR A N 1
ATOM 778 C CA . THR A 1 96 ? 19.981 10.593 -9.207 1.00 96.69 96 THR A CA 1
ATOM 779 C C . THR A 1 96 ? 18.966 11.350 -8.343 1.00 96.69 96 THR A C 1
ATOM 781 O O . THR A 1 96 ? 18.671 12.504 -8.627 1.00 96.69 96 THR A O 1
ATOM 784 N N . ASN A 1 97 ? 18.426 10.728 -7.288 1.00 97.75 97 ASN A N 1
ATOM 785 C CA . ASN A 1 97 ? 17.517 11.385 -6.343 1.00 97.75 97 ASN A CA 1
ATOM 786 C C . ASN A 1 97 ? 18.204 11.850 -5.046 1.00 97.75 97 ASN A C 1
ATOM 788 O O . ASN A 1 97 ? 17.528 12.089 -4.042 1.00 97.75 97 ASN A O 1
ATOM 792 N N . ARG A 1 98 ? 19.537 11.966 -5.040 1.00 96.44 98 ARG A N 1
ATOM 793 C CA . ARG A 1 98 ? 20.283 12.467 -3.883 1.00 96.44 98 ARG A CA 1
ATOM 794 C C . ARG A 1 98 ? 19.758 13.840 -3.471 1.00 96.44 98 ARG A C 1
ATOM 796 O O . ARG A 1 98 ? 19.422 14.657 -4.324 1.00 96.44 98 ARG A O 1
ATOM 803 N N . GLY A 1 99 ? 19.621 14.076 -2.167 1.00 95.25 99 GLY A N 1
ATOM 804 C CA . GLY A 1 99 ? 19.009 15.310 -1.668 1.00 95.25 99 GLY A CA 1
ATOM 805 C C . GLY A 1 99 ? 17.537 15.506 -2.061 1.00 95.25 99 GLY A C 1
ATOM 806 O O . GLY A 1 99 ? 17.006 16.592 -1.844 1.00 95.25 99 GLY A O 1
ATOM 807 N N . TYR A 1 100 ? 16.866 14.476 -2.592 1.00 96.31 100 TYR A N 1
ATOM 808 C CA . TYR A 1 100 ? 15.468 14.509 -3.033 1.00 96.31 100 TYR A CA 1
ATOM 809 C C . TYR A 1 100 ? 15.195 15.442 -4.226 1.00 96.31 100 TYR A C 1
ATOM 811 O O . TYR A 1 100 ? 14.063 15.892 -4.419 1.00 96.31 100 TYR A O 1
ATOM 819 N N . GLU A 1 101 ? 16.228 15.738 -5.022 1.00 96.12 101 GLU A N 1
ATOM 820 C CA . GLU A 1 101 ? 16.179 16.725 -6.109 1.00 96.12 101 GLU A CA 1
ATOM 821 C C . GLU A 1 101 ? 15.357 16.261 -7.319 1.00 96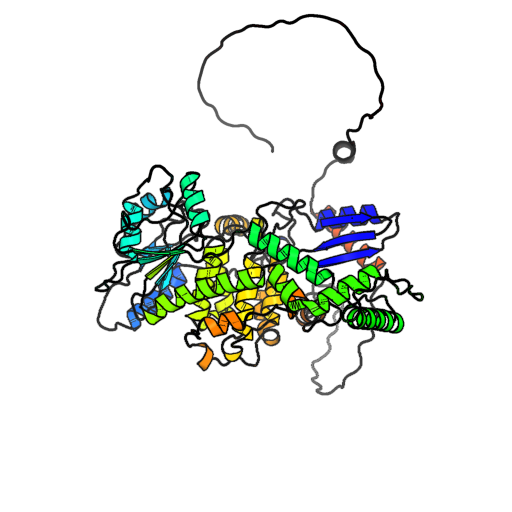.12 101 GLU A C 1
ATOM 823 O O . GLU A 1 101 ? 14.683 17.071 -7.957 1.00 96.12 101 GLU A O 1
ATOM 828 N N . LEU A 1 102 ? 15.378 14.961 -7.634 1.00 96.81 102 LEU A N 1
ATOM 829 C CA . LEU A 1 102 ? 14.618 14.405 -8.756 1.00 96.81 102 LEU A CA 1
ATOM 830 C C . LEU A 1 102 ? 13.136 14.240 -8.400 1.00 96.81 102 LEU A C 1
ATOM 832 O O . LEU A 1 102 ? 12.256 14.589 -9.182 1.00 96.81 102 LEU A O 1
ATOM 836 N N . CYS A 1 103 ? 12.863 13.660 -7.234 1.00 97.75 103 CYS A N 1
ATOM 837 C CA . CYS A 1 103 ? 11.543 13.296 -6.748 1.00 97.75 103 CYS A CA 1
ATOM 838 C C . CYS A 1 103 ? 11.499 13.395 -5.217 1.00 97.75 103 CYS A C 1
ATOM 840 O O . CYS A 1 103 ? 11.921 12.488 -4.492 1.00 97.75 103 CYS A O 1
ATOM 842 N N . ALA A 1 104 ? 10.873 14.468 -4.737 1.00 96.75 104 ALA A N 1
ATOM 843 C CA . ALA A 1 104 ? 10.709 14.788 -3.320 1.00 96.75 104 ALA A CA 1
ATOM 844 C C . ALA A 1 104 ? 10.039 13.692 -2.471 1.00 96.75 104 ALA A C 1
ATOM 846 O O . ALA A 1 104 ? 10.255 13.614 -1.266 1.00 96.75 104 ALA A O 1
ATOM 847 N N . SER A 1 105 ? 9.196 12.868 -3.095 1.00 96.69 105 SER A N 1
ATOM 848 C CA . SER A 1 105 ? 8.378 11.849 -2.426 1.00 96.69 105 SER A CA 1
ATOM 849 C C . SER A 1 105 ? 8.942 10.425 -2.549 1.00 96.69 105 SER A C 1
ATOM 851 O O . SER A 1 105 ? 8.266 9.459 -2.189 1.00 96.69 105 SER A O 1
ATOM 853 N N . TYR A 1 106 ? 10.148 10.272 -3.098 1.00 97.81 106 TYR A N 1
ATOM 854 C CA . TYR A 1 106 ? 10.870 9.000 -3.181 1.00 97.81 106 TYR A CA 1
ATOM 855 C C . TYR A 1 106 ? 12.019 8.944 -2.165 1.00 97.81 106 TYR A C 1
ATOM 857 O O . TYR A 1 106 ? 12.450 9.992 -1.682 1.00 97.81 106 TYR A O 1
ATOM 865 N N . PRO A 1 107 ? 12.562 7.743 -1.882 1.00 96.50 107 PRO A N 1
ATOM 866 C CA . PRO A 1 107 ? 13.808 7.608 -1.138 1.00 96.50 107 PRO A CA 1
ATOM 867 C C . PRO A 1 107 ? 14.964 8.325 -1.846 1.00 96.50 107 PRO A C 1
ATOM 869 O O . PRO A 1 107 ? 14.963 8.461 -3.072 1.00 96.50 107 PRO A O 1
ATOM 872 N N . GLU A 1 108 ? 15.976 8.734 -1.079 1.00 95.25 108 GLU A N 1
ATOM 873 C CA . GLU A 1 108 ? 17.149 9.454 -1.598 1.00 95.25 108 GLU A CA 1
ATOM 874 C C . GLU A 1 108 ? 17.932 8.644 -2.652 1.00 95.25 108 GLU A C 1
ATOM 876 O O . GLU A 1 108 ? 18.417 9.192 -3.639 1.00 95.25 108 GLU A O 1
ATOM 881 N N . PHE A 1 109 ? 18.016 7.322 -2.485 1.00 96.44 109 PHE A N 1
ATOM 882 C CA . PHE A 1 109 ? 18.662 6.422 -3.442 1.00 96.44 109 PHE A CA 1
ATOM 883 C C . PHE A 1 109 ? 17.626 5.527 -4.120 1.00 96.44 109 PHE A C 1
ATOM 885 O O . PHE A 1 109 ? 16.740 4.975 -3.463 1.00 96.44 109 PHE A O 1
ATOM 892 N N . LEU A 1 110 ? 17.761 5.358 -5.436 1.00 97.44 110 LEU A N 1
ATOM 893 C CA . LEU A 1 110 ? 16.858 4.553 -6.261 1.00 97.44 110 LEU A CA 1
ATOM 894 C C . LEU A 1 110 ? 17.589 3.332 -6.814 1.00 97.44 110 LEU A C 1
ATOM 896 O O . LEU A 1 110 ? 18.795 3.378 -7.052 1.00 97.44 110 LEU A O 1
ATOM 900 N N . ILE A 1 111 ? 16.859 2.243 -7.052 1.00 97.31 111 ILE A N 1
ATOM 901 C CA . ILE A 1 111 ? 17.415 1.040 -7.671 1.00 97.31 111 ILE A CA 1
ATOM 902 C C . ILE A 1 111 ? 16.828 0.912 -9.079 1.00 97.31 111 ILE A C 1
ATOM 904 O O . ILE A 1 111 ? 15.614 0.849 -9.269 1.00 97.31 111 ILE A O 1
ATOM 908 N N . MET A 1 112 ? 17.709 0.909 -10.075 1.00 97.00 112 MET A N 1
ATOM 909 C CA . MET A 1 112 ? 17.400 1.167 -11.484 1.00 97.00 112 MET A CA 1
ATOM 910 C C . MET A 1 112 ? 17.999 0.074 -12.375 1.00 97.00 112 MET A C 1
ATOM 912 O O . MET A 1 112 ? 18.903 -0.630 -11.927 1.00 97.00 112 MET A O 1
ATOM 916 N N . PRO A 1 113 ? 17.558 -0.098 -13.635 1.00 95.56 113 PRO A N 1
ATOM 917 C CA . PRO A 1 113 ? 18.182 -1.068 -14.531 1.00 95.56 113 PRO A CA 1
ATOM 918 C C . PRO A 1 113 ? 19.663 -0.750 -14.781 1.00 95.56 113 PRO A C 1
ATOM 920 O O . PRO A 1 113 ? 20.019 0.396 -15.061 1.00 95.56 113 PRO A O 1
ATOM 923 N N . THR A 1 114 ? 20.524 -1.768 -14.746 1.00 93.94 114 THR A N 1
ATOM 924 C CA . THR A 1 114 ? 21.974 -1.622 -14.984 1.00 93.94 114 THR A CA 1
ATOM 925 C C . THR A 1 114 ? 22.288 -1.065 -16.373 1.00 93.94 114 THR A C 1
ATOM 927 O O . THR A 1 114 ? 23.244 -0.315 -16.538 1.00 93.94 114 THR A O 1
ATOM 930 N N . SER A 1 115 ? 21.458 -1.380 -17.369 1.00 92.50 115 SER A N 1
ATOM 931 C CA . SER A 1 115 ? 21.613 -0.935 -18.760 1.00 92.50 115 SER A CA 1
ATOM 932 C C . SER A 1 115 ? 21.228 0.530 -19.009 1.00 92.50 115 SER A C 1
ATOM 934 O O . SER A 1 115 ? 21.428 1.031 -20.115 1.00 92.50 115 SER A O 1
ATOM 936 N N . VAL A 1 116 ? 20.675 1.229 -18.013 1.00 92.94 116 VAL A N 1
ATOM 937 C CA . VAL A 1 116 ? 20.192 2.609 -18.145 1.00 92.94 116 VAL A CA 1
ATOM 938 C C . VAL A 1 116 ? 21.083 3.547 -17.341 1.00 92.94 116 VAL A C 1
ATOM 940 O O . VAL A 1 116 ? 21.254 3.351 -16.142 1.00 92.94 116 VAL A O 1
ATOM 943 N N . GLY A 1 117 ? 21.620 4.591 -17.979 1.00 95.50 117 GLY A N 1
ATOM 944 C CA . GLY A 1 117 ? 22.368 5.665 -17.311 1.00 95.50 117 GLY A CA 1
ATOM 945 C C . GLY A 1 117 ? 21.461 6.743 -16.703 1.00 95.50 117 GLY A C 1
ATOM 946 O O . GLY A 1 117 ? 20.310 6.898 -17.112 1.00 95.50 117 GLY A O 1
ATOM 947 N N . ASP A 1 118 ? 21.984 7.523 -15.755 1.00 95.94 118 ASP A N 1
ATOM 948 C CA . ASP A 1 118 ? 21.200 8.503 -14.981 1.00 95.94 118 ASP A CA 1
ATOM 949 C C . ASP A 1 118 ? 20.560 9.611 -15.839 1.00 95.94 118 ASP A C 1
ATOM 951 O O . ASP A 1 118 ? 19.447 10.046 -15.557 1.00 95.94 118 ASP A O 1
ATOM 955 N N . GLY A 1 119 ? 21.169 9.989 -16.970 1.00 96.94 119 GLY A N 1
ATOM 956 C CA . GLY A 1 119 ? 20.572 10.959 -17.900 1.00 96.94 119 GLY A CA 1
ATOM 957 C C . GLY A 1 119 ? 19.214 10.522 -18.478 1.00 96.94 119 GLY A C 1
ATOM 958 O O . GLY A 1 119 ? 18.328 11.355 -18.677 1.00 96.94 119 GLY A O 1
ATOM 959 N N . ILE A 1 120 ? 19.009 9.216 -18.697 1.00 97.00 120 ILE A N 1
ATOM 960 C CA . ILE A 1 120 ? 17.712 8.669 -19.134 1.00 97.00 120 ILE A CA 1
ATOM 961 C C . ILE A 1 120 ? 16.693 8.773 -17.995 1.00 97.00 120 ILE A C 1
ATOM 963 O O . ILE A 1 120 ? 15.542 9.134 -18.235 1.00 97.00 120 ILE A O 1
ATOM 967 N N . ILE A 1 121 ? 17.116 8.506 -16.757 1.00 97.50 121 ILE A N 1
ATOM 968 C CA . ILE A 1 121 ? 16.264 8.581 -15.564 1.00 97.50 121 ILE A CA 1
ATOM 969 C C . ILE A 1 121 ? 15.743 10.011 -15.382 1.00 97.50 121 ILE A C 1
ATOM 971 O O . ILE A 1 121 ? 14.531 10.218 -15.296 1.00 97.50 121 ILE A O 1
ATOM 975 N N . THR A 1 122 ? 16.640 10.999 -15.411 1.00 97.38 122 THR A N 1
ATOM 976 C CA . THR A 1 122 ? 16.290 12.420 -15.281 1.00 97.38 122 THR A CA 1
ATOM 977 C C . THR A 1 122 ? 15.342 12.877 -16.387 1.00 97.38 122 THR A C 1
ATOM 979 O O . THR A 1 122 ? 14.339 13.540 -16.124 1.00 97.38 122 THR A O 1
ATOM 982 N N . ALA A 1 123 ? 15.597 12.471 -17.634 1.00 97.44 123 ALA A N 1
ATOM 983 C CA . ALA A 1 123 ? 14.726 12.807 -18.756 1.00 97.44 123 ALA A CA 1
ATOM 984 C C . ALA A 1 123 ? 13.329 12.159 -18.645 1.00 97.44 123 ALA A C 1
ATOM 986 O O . ALA A 1 123 ? 12.326 12.797 -18.987 1.00 97.44 123 ALA A O 1
ATOM 987 N N . ALA A 1 124 ? 13.243 10.921 -18.146 1.00 97.69 124 ALA A N 1
ATOM 988 C CA . ALA A 1 124 ? 11.979 10.213 -17.933 1.00 97.69 124 ALA A CA 1
ATOM 989 C C . ALA A 1 124 ? 11.145 10.824 -16.792 1.00 97.69 124 ALA A C 1
ATOM 991 O O . ALA A 1 124 ? 9.915 10.826 -16.861 1.00 97.69 124 ALA A O 1
ATOM 992 N N . ALA A 1 125 ? 11.790 11.392 -15.769 1.00 97.94 125 ALA A N 1
ATOM 993 C CA . ALA A 1 125 ? 11.117 11.956 -14.600 1.00 97.94 125 ALA A CA 1
ATOM 994 C C . ALA A 1 125 ? 10.110 13.057 -14.951 1.00 97.94 125 ALA A C 1
ATOM 996 O O . ALA A 1 125 ? 8.990 13.053 -14.443 1.00 97.94 125 ALA A O 1
ATOM 997 N N . SER A 1 126 ? 10.441 13.931 -15.906 1.00 95.81 126 SER A N 1
ATOM 998 C CA . SER A 1 126 ? 9.521 14.976 -16.385 1.00 95.81 126 SER A CA 1
ATOM 999 C C . SER A 1 126 ? 8.179 14.418 -16.890 1.00 95.81 126 SER A C 1
ATOM 1001 O O . SER A 1 126 ? 7.133 15.064 -16.740 1.00 95.81 126 SER A O 1
ATOM 1003 N N . PHE A 1 127 ? 8.194 13.192 -17.421 1.00 97.38 127 PHE A N 1
ATOM 1004 C CA . PHE A 1 127 ? 7.049 12.507 -18.007 1.00 97.38 127 PHE A CA 1
ATOM 1005 C C . PHE A 1 127 ? 6.244 11.673 -17.007 1.00 97.38 127 PHE A C 1
ATOM 1007 O O . PHE A 1 127 ? 5.138 11.247 -17.326 1.00 97.38 127 PHE A O 1
ATOM 1014 N N . ARG A 1 128 ? 6.736 11.462 -15.787 1.00 98.12 128 ARG A N 1
ATOM 1015 C CA . ARG A 1 128 ? 6.011 10.749 -14.726 1.00 98.12 128 ARG A CA 1
ATOM 1016 C C . ARG A 1 128 ? 5.378 11.754 -13.769 1.00 98.12 128 ARG A C 1
ATOM 1018 O O . ARG A 1 128 ? 5.964 12.793 -13.458 1.00 98.12 128 ARG A O 1
ATOM 1025 N N . ALA A 1 129 ? 4.142 11.506 -13.337 1.00 97.69 129 ALA A N 1
ATOM 1026 C CA . ALA A 1 129 ? 3.483 12.370 -12.352 1.00 97.69 129 ALA A CA 1
ATOM 1027 C C . ALA A 1 129 ? 4.327 12.451 -11.064 1.00 97.69 129 ALA A C 1
ATOM 1029 O O . ALA A 1 129 ? 4.868 11.437 -10.620 1.00 97.69 129 ALA A O 1
ATOM 1030 N N . GLU A 1 130 ? 4.491 13.652 -10.506 1.00 96.81 130 GLU A N 1
ATOM 1031 C CA . GLU A 1 130 ? 5.369 13.907 -9.348 1.00 96.81 130 GLU A CA 1
ATOM 1032 C C . GLU A 1 130 ? 6.827 13.434 -9.514 1.00 96.81 130 GLU A C 1
ATOM 1034 O O . GLU A 1 130 ? 7.504 13.178 -8.526 1.00 96.81 130 GLU A O 1
ATOM 1039 N N . ALA A 1 131 ? 7.306 13.268 -10.756 1.00 97.88 131 ALA A N 1
ATOM 1040 C CA . ALA A 1 131 ? 8.641 12.747 -11.069 1.00 97.88 131 ALA A CA 1
ATOM 1041 C C . ALA A 1 131 ? 8.936 11.331 -10.529 1.00 97.88 131 ALA A C 1
ATOM 1043 O O . ALA A 1 131 ? 10.083 10.887 -10.480 1.00 97.88 131 ALA A O 1
ATOM 1044 N N . ARG A 1 132 ? 7.887 10.573 -10.188 1.00 98.50 132 ARG A N 1
ATOM 1045 C CA . ARG A 1 132 ? 7.976 9.220 -9.622 1.00 98.50 132 ARG A CA 1
ATOM 1046 C C . ARG A 1 132 ? 8.236 8.182 -10.712 1.00 98.50 132 ARG A C 1
ATOM 1048 O O . ARG A 1 132 ? 7.336 7.458 -11.150 1.00 98.50 132 ARG A O 1
ATOM 1055 N N . VAL A 1 133 ? 9.483 8.158 -11.173 1.00 98.38 133 VAL A N 1
ATOM 1056 C CA . VAL A 1 133 ? 9.991 7.240 -12.202 1.00 98.38 133 VAL A CA 1
ATOM 1057 C C . VAL A 1 133 ? 9.852 5.766 -11.802 1.00 98.38 133 VAL A C 1
ATOM 1059 O O . VAL A 1 133 ? 9.847 5.454 -10.608 1.00 98.38 133 VAL A O 1
ATOM 1062 N N . PRO A 1 134 ? 9.758 4.842 -12.777 1.00 98.44 134 PRO A N 1
ATOM 1063 C CA . PRO A 1 134 ? 9.919 3.413 -12.533 1.00 98.44 134 PRO A CA 1
ATOM 1064 C C . PRO A 1 134 ? 11.205 3.102 -11.764 1.00 98.44 134 PRO A C 1
ATOM 1066 O O . PRO A 1 134 ? 12.300 3.346 -12.260 1.00 98.44 134 PRO A O 1
ATOM 1069 N N . THR A 1 135 ? 11.062 2.552 -10.563 1.00 98.38 135 THR A N 1
ATOM 1070 C CA . THR A 1 135 ? 12.168 2.139 -9.688 1.00 98.38 135 THR A CA 1
ATOM 1071 C C . THR A 1 135 ? 11.839 0.801 -9.034 1.00 98.38 135 THR A C 1
ATOM 1073 O O . THR A 1 135 ? 10.663 0.458 -8.851 1.00 98.38 135 THR A O 1
ATOM 1076 N N . LEU A 1 136 ? 12.864 0.007 -8.750 1.00 97.88 136 LEU A N 1
ATOM 1077 C CA . LEU A 1 136 ? 12.721 -1.338 -8.209 1.00 97.88 136 LEU A CA 1
ATOM 1078 C C . LEU A 1 136 ? 12.263 -1.269 -6.743 1.00 97.88 136 LEU A C 1
ATOM 1080 O O . LEU A 1 136 ? 12.785 -0.477 -5.964 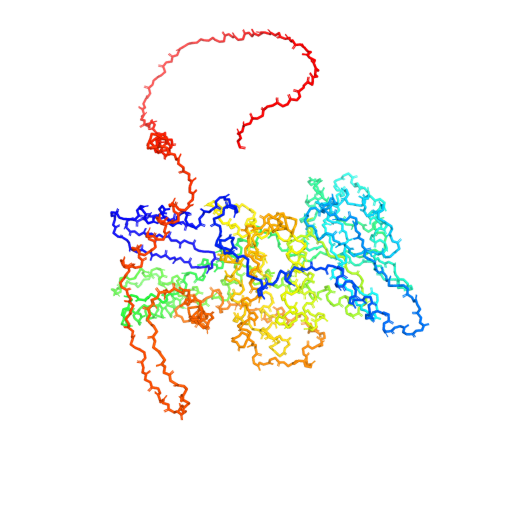1.00 97.88 136 LEU A O 1
ATOM 1084 N N . THR A 1 137 ? 11.303 -2.116 -6.365 1.00 96.44 137 THR A N 1
ATOM 1085 C CA . THR A 1 137 ? 10.927 -2.323 -4.953 1.00 96.44 137 THR A CA 1
ATOM 1086 C C . THR A 1 137 ? 11.215 -3.744 -4.473 1.00 96.44 137 THR A C 1
ATOM 1088 O O . THR A 1 137 ? 11.391 -3.961 -3.280 1.00 96.44 137 THR A O 1
ATOM 1091 N N . TRP A 1 138 ? 11.305 -4.721 -5.377 1.00 97.19 138 TRP A N 1
ATOM 1092 C CA . TRP A 1 138 ? 11.711 -6.080 -5.026 1.00 97.19 138 TRP A CA 1
ATOM 1093 C C . TRP A 1 138 ? 12.320 -6.802 -6.226 1.00 97.19 138 TRP A C 1
ATOM 1095 O O . TRP A 1 138 ? 11.794 -6.694 -7.336 1.00 97.19 138 TRP A O 1
ATOM 1105 N N . ALA A 1 139 ? 13.374 -7.586 -6.010 1.00 93.12 139 ALA A N 1
ATOM 1106 C CA . ALA A 1 139 ? 13.934 -8.479 -7.019 1.00 93.12 139 ALA A CA 1
ATOM 1107 C C . ALA A 1 139 ? 14.197 -9.878 -6.461 1.00 93.12 139 ALA A C 1
ATOM 1109 O O . ALA A 1 139 ? 14.647 -10.053 -5.328 1.00 93.12 139 ALA A O 1
ATOM 1110 N N . SER A 1 140 ? 13.972 -10.876 -7.310 1.00 91.88 140 SER A N 1
ATOM 1111 C CA . SER A 1 140 ? 14.461 -12.229 -7.095 1.00 91.88 140 SER A CA 1
ATOM 1112 C C . SER A 1 140 ? 15.974 -12.247 -7.274 1.00 91.88 140 SER A C 1
ATOM 1114 O O . SER A 1 140 ? 16.492 -11.764 -8.272 1.00 91.88 140 SER A O 1
ATOM 1116 N N . THR A 1 141 ? 16.713 -12.836 -6.337 1.00 88.94 141 THR A N 1
ATOM 1117 C CA . THR A 1 141 ? 18.170 -13.014 -6.490 1.00 88.94 141 THR A CA 1
ATOM 1118 C C . THR A 1 141 ? 18.516 -14.289 -7.269 1.00 88.94 141 THR A C 1
ATOM 1120 O O . THR A 1 141 ? 19.654 -14.476 -7.716 1.00 88.94 141 THR A O 1
ATOM 1123 N N . ARG A 1 142 ? 17.523 -15.167 -7.473 1.00 87.25 142 ARG A N 1
ATOM 1124 C CA . ARG A 1 142 ? 17.653 -16.460 -8.162 1.00 87.25 142 ARG A CA 1
ATOM 1125 C C . ARG A 1 142 ? 17.468 -16.338 -9.670 1.00 87.25 142 ARG A C 1
ATOM 1127 O O . ARG A 1 142 ? 18.159 -17.014 -10.422 1.00 87.25 142 ARG A O 1
ATOM 1134 N N . ASP A 1 143 ? 16.584 -15.457 -10.110 1.00 86.75 143 ASP A N 1
ATOM 1135 C CA . ASP A 1 143 ? 16.274 -15.204 -11.518 1.00 86.75 143 ASP A CA 1
ATOM 1136 C C . ASP A 1 143 ? 16.071 -13.701 -11.767 1.00 86.75 143 ASP A C 1
ATOM 1138 O O . ASP A 1 143 ? 16.476 -12.881 -10.954 1.00 86.75 143 ASP A O 1
ATOM 1142 N N . THR A 1 144 ? 15.522 -13.319 -12.919 1.00 87.19 144 THR A N 1
ATOM 1143 C CA . THR A 1 144 ? 15.362 -11.912 -13.322 1.00 87.19 144 THR A CA 1
ATOM 1144 C C . THR A 1 144 ? 13.989 -11.329 -12.960 1.00 87.19 144 THR A C 1
ATOM 1146 O O . THR A 1 144 ? 13.681 -10.191 -13.334 1.00 87.19 144 THR A O 1
ATOM 1149 N N . ALA A 1 145 ? 13.157 -12.083 -12.230 1.00 93.56 145 ALA A N 1
ATOM 1150 C CA . ALA A 1 145 ? 11.827 -11.648 -11.825 1.00 93.56 145 ALA A CA 1
ATOM 1151 C C . ALA A 1 145 ? 11.914 -10.468 -10.847 1.00 93.56 145 ALA A C 1
ATOM 1153 O O . ALA A 1 145 ? 12.761 -10.438 -9.950 1.00 93.56 145 ALA A O 1
ATOM 1154 N N . SER A 1 146 ? 11.046 -9.474 -11.017 1.00 96.31 146 SER A N 1
ATOM 1155 C CA . SER A 1 146 ? 11.130 -8.233 -10.238 1.00 96.31 146 SER A CA 1
ATOM 1156 C C . SER A 1 146 ? 9.815 -7.463 -10.193 1.00 96.31 146 SER A C 1
ATOM 1158 O O . SER A 1 146 ? 8.968 -7.579 -11.080 1.00 96.31 146 SER A O 1
ATOM 1160 N N . ILE A 1 147 ? 9.661 -6.651 -9.149 1.00 98.62 147 ILE A N 1
ATOM 1161 C CA . ILE A 1 147 ? 8.545 -5.730 -8.950 1.00 98.62 147 ILE A CA 1
ATOM 1162 C C . ILE A 1 147 ? 9.097 -4.310 -8.971 1.00 98.62 147 ILE A C 1
ATOM 1164 O O . ILE A 1 147 ? 9.981 -3.946 -8.192 1.00 98.62 147 ILE A O 1
ATOM 1168 N N . TRP A 1 148 ? 8.526 -3.504 -9.851 1.00 98.69 148 TRP A N 1
ATOM 1169 C CA . TRP A 1 148 ? 8.849 -2.104 -10.061 1.00 98.69 148 TRP A CA 1
ATOM 1170 C C . TRP A 1 148 ? 7.633 -1.258 -9.713 1.00 98.69 148 TRP A C 1
ATOM 1172 O O . TRP A 1 148 ? 6.492 -1.704 -9.852 1.00 98.69 148 TRP A O 1
ATOM 1182 N N . ARG A 1 149 ? 7.865 -0.020 -9.286 1.00 98.81 149 ARG A N 1
ATOM 1183 C CA . ARG A 1 149 ? 6.803 0.932 -8.960 1.00 98.81 149 ARG A CA 1
ATOM 1184 C C . ARG A 1 149 ? 7.024 2.283 -9.623 1.00 98.81 149 ARG A C 1
ATOM 1186 O O . ARG A 1 149 ? 8.165 2.694 -9.808 1.00 98.81 149 ARG A O 1
ATOM 1193 N N . ALA A 1 150 ? 5.931 2.960 -9.969 1.00 98.75 150 ALA A N 1
ATOM 1194 C CA . ALA A 1 150 ? 5.942 4.302 -10.556 1.00 98.75 150 ALA A CA 1
ATOM 1195 C C . ALA A 1 150 ? 4.628 5.058 -10.292 1.00 98.75 150 ALA A C 1
ATOM 1197 O O . ALA A 1 150 ? 3.659 4.510 -9.751 1.00 98.75 150 ALA A O 1
ATOM 1198 N N . SER A 1 151 ? 4.571 6.313 -10.733 1.00 98.62 151 SER A N 1
ATOM 1199 C CA . SER A 1 151 ? 3.321 7.019 -11.034 1.00 98.62 151 SER A CA 1
ATOM 1200 C C . SER A 1 151 ? 2.908 6.850 -12.505 1.00 98.62 151 SER A C 1
ATOM 1202 O O . SER A 1 151 ? 3.616 6.231 -13.304 1.00 98.62 151 SER A O 1
ATOM 1204 N N . GLN A 1 152 ? 1.742 7.383 -12.880 1.00 98.31 152 GLN A N 1
ATOM 1205 C CA . GLN A 1 152 ? 1.274 7.357 -14.268 1.00 98.31 152 GLN A CA 1
ATOM 1206 C C . GLN A 1 152 ? 2.190 8.161 -15.214 1.00 98.31 152 GLN A C 1
ATOM 1208 O O . GLN A 1 152 ? 2.737 9.193 -14.807 1.00 98.31 152 GLN A O 1
ATOM 1213 N N . PRO A 1 153 ? 2.286 7.765 -16.496 1.00 97.88 153 PRO A N 1
ATOM 1214 C CA . PRO A 1 153 ? 2.899 8.596 -17.529 1.00 97.88 153 PRO A CA 1
ATOM 1215 C C . PRO A 1 153 ? 1.995 9.785 -17.914 1.00 97.88 153 PRO A C 1
ATOM 1217 O O . PRO A 1 153 ? 0.765 9.674 -17.938 1.00 97.88 153 PRO A O 1
ATOM 1220 N N . LYS A 1 154 ? 2.592 10.926 -18.271 1.00 96.56 154 LYS A N 1
ATOM 1221 C CA . LYS A 1 154 ? 1.932 12.180 -18.683 1.00 96.56 154 LYS A CA 1
ATOM 1222 C C . LYS A 1 154 ? 1.597 12.198 -20.179 1.00 96.56 154 LYS A C 1
ATOM 1224 O O . LYS A 1 154 ? 1.928 13.140 -20.896 1.00 96.56 154 LYS A O 1
ATOM 1229 N N . VAL A 1 155 ? 0.922 11.145 -20.645 1.00 94.06 155 VAL A N 1
ATOM 1230 C CA . VAL A 1 155 ? 0.533 10.969 -22.059 1.00 94.06 155 VAL A CA 1
ATOM 1231 C C . VAL A 1 155 ? -0.472 12.041 -22.504 1.00 94.06 155 VAL A C 1
ATOM 1233 O O . VAL A 1 155 ? -0.320 12.649 -23.560 1.00 94.06 155 VAL A O 1
ATOM 1236 N N . GLY A 1 156 ? -1.514 12.283 -21.704 1.00 91.19 156 GLY A N 1
ATOM 1237 C CA . GLY A 1 156 ? -2.583 13.232 -22.015 1.00 91.19 156 GLY A CA 1
ATOM 1238 C C . GLY A 1 156 ? -3.380 12.896 -23.286 1.00 91.19 156 GLY A C 1
ATOM 1239 O O . GLY A 1 156 ? -3.229 11.837 -23.909 1.00 91.19 156 GLY A O 1
ATOM 1240 N N . VAL A 1 157 ? -4.257 13.820 -23.684 1.00 89.75 157 VAL A N 1
ATOM 1241 C CA . VAL A 1 157 ? -5.052 13.711 -24.923 1.00 89.75 157 VAL A CA 1
ATOM 1242 C C . VAL A 1 157 ? -4.208 13.855 -26.181 1.00 89.75 157 VAL A C 1
ATOM 1244 O O . VAL A 1 157 ? -4.491 13.196 -27.176 1.00 89.75 157 VAL A O 1
ATOM 1247 N N . GLN A 1 158 ? -3.149 14.665 -26.113 1.00 88.31 158 GLN A N 1
ATOM 1248 C CA . GLN A 1 158 ? -2.233 14.926 -27.226 1.00 88.31 158 GLN A CA 1
ATOM 1249 C C . GLN A 1 158 ? -1.353 13.716 -27.567 1.00 88.31 158 GLN A C 1
ATOM 1251 O O . GLN A 1 158 ? -0.726 13.703 -28.620 1.00 88.31 158 GLN A O 1
ATOM 1256 N N . GLY A 1 159 ? -1.323 12.686 -26.711 1.00 89.94 159 GLY A N 1
ATOM 1257 C CA . GLY A 1 159 ? -0.499 11.504 -26.947 1.00 89.94 159 GLY A CA 1
ATOM 1258 C C . GLY A 1 159 ? 0.990 11.801 -26.794 1.00 89.94 159 GLY A C 1
ATOM 1259 O O . GLY A 1 159 ? 1.790 11.285 -27.569 1.00 89.94 159 GLY A O 1
ATOM 1260 N N . ASN A 1 160 ? 1.348 12.638 -25.816 1.00 92.50 160 ASN A N 1
ATOM 1261 C CA . ASN A 1 160 ? 2.727 12.996 -25.512 1.00 92.50 160 ASN A CA 1
ATOM 1262 C C . ASN A 1 160 ? 3.573 11.740 -25.298 1.00 92.50 160 ASN A C 1
ATOM 1264 O O . ASN A 1 160 ? 3.123 10.760 -24.695 1.00 92.50 160 ASN A O 1
ATOM 1268 N N . ILE A 1 161 ? 4.813 11.805 -25.770 1.00 94.50 161 ILE A N 1
ATOM 1269 C CA . ILE A 1 161 ? 5.775 10.708 -25.714 1.00 94.50 161 ILE A CA 1
ATOM 1270 C C . ILE A 1 161 ? 7.021 11.132 -24.948 1.00 94.50 161 ILE A C 1
ATOM 1272 O O . ILE A 1 161 ? 7.378 12.310 -24.909 1.00 94.50 161 ILE A O 1
ATOM 1276 N N . ASN A 1 162 ? 7.723 10.151 -24.391 1.00 96.44 162 ASN A N 1
ATOM 1277 C CA . ASN A 1 162 ? 9.044 10.353 -23.824 1.00 96.44 162 ASN A CA 1
ATOM 1278 C C . ASN A 1 162 ? 9.910 9.128 -24.126 1.00 96.44 162 ASN A C 1
ATOM 1280 O O . ASN A 1 162 ? 9.696 8.043 -23.587 1.00 96.44 162 ASN A O 1
ATOM 1284 N N . VAL A 1 163 ? 10.896 9.311 -25.005 1.00 96.50 163 VAL A N 1
ATOM 1285 C CA . VAL A 1 163 ? 11.786 8.228 -25.452 1.00 96.50 163 VAL A CA 1
ATOM 1286 C C . VAL A 1 163 ? 12.621 7.644 -24.312 1.00 96.50 163 VAL A C 1
ATOM 1288 O O . VAL A 1 163 ? 12.962 6.464 -24.352 1.00 96.50 163 VAL A O 1
ATOM 1291 N N . SER A 1 164 ? 12.915 8.440 -23.282 1.00 97.69 164 SER A N 1
ATOM 1292 C CA . SER A 1 164 ? 13.662 7.995 -22.107 1.00 97.69 164 SER A CA 1
ATOM 1293 C C . SER A 1 164 ? 12.808 7.120 -21.187 1.00 97.69 164 SER A C 1
ATOM 1295 O O . SER A 1 164 ? 13.299 6.108 -20.699 1.00 97.69 164 SER A O 1
ATOM 1297 N N . ASP A 1 165 ? 11.522 7.437 -21.007 1.00 97.81 165 ASP A N 1
ATOM 1298 C CA . ASP A 1 165 ? 10.567 6.589 -20.276 1.00 97.81 165 ASP A CA 1
ATOM 1299 C C . ASP A 1 165 ? 10.327 5.260 -21.008 1.00 97.81 165 ASP A C 1
ATOM 1301 O O . ASP A 1 165 ? 10.347 4.193 -20.395 1.00 97.81 165 ASP A O 1
ATOM 1305 N N . GLU A 1 166 ? 10.195 5.296 -22.338 1.00 96.00 166 GLU A N 1
ATOM 1306 C CA . GLU A 1 166 ? 10.118 4.079 -23.151 1.00 96.00 166 GLU A CA 1
ATOM 1307 C C . GLU A 1 166 ? 11.382 3.217 -23.031 1.00 96.00 166 GLU A C 1
ATOM 1309 O O . GLU A 1 166 ? 11.284 1.996 -22.895 1.00 96.00 166 GLU A O 1
ATOM 1314 N N . ALA A 1 167 ? 12.569 3.832 -23.094 1.00 95.06 167 ALA A N 1
ATOM 1315 C CA . ALA A 1 167 ? 13.843 3.134 -22.939 1.00 95.06 167 ALA A CA 1
ATOM 1316 C C . ALA A 1 167 ? 13.984 2.530 -21.536 1.00 95.06 167 ALA A C 1
ATOM 1318 O O . ALA A 1 167 ? 14.439 1.394 -21.405 1.00 95.06 167 ALA A O 1
ATOM 1319 N N . LEU A 1 168 ? 13.538 3.252 -20.506 1.00 95.94 168 LEU A N 1
ATOM 1320 C CA . LEU A 1 168 ? 13.535 2.786 -19.125 1.00 95.94 168 LEU A CA 1
ATOM 1321 C C . LEU A 1 168 ? 12.609 1.575 -18.937 1.00 95.94 168 LEU A C 1
ATOM 1323 O O . LEU A 1 168 ? 13.048 0.556 -18.406 1.00 95.94 168 LEU A O 1
ATOM 1327 N N . ILE A 1 169 ? 11.363 1.628 -19.424 1.00 95.75 169 ILE A N 1
ATOM 1328 C CA . ILE A 1 169 ? 10.443 0.477 -19.352 1.00 95.75 169 ILE A CA 1
ATOM 1329 C C . ILE A 1 169 ? 10.959 -0.698 -20.186 1.00 95.75 169 ILE A C 1
ATOM 1331 O O . ILE A 1 169 ? 10.867 -1.847 -19.750 1.00 95.75 169 ILE A O 1
ATOM 1335 N N . ARG A 1 170 ? 11.549 -0.435 -21.358 1.00 93.50 170 ARG A N 1
ATOM 1336 C CA . ARG A 1 170 ? 12.180 -1.485 -22.165 1.00 93.50 170 ARG A CA 1
ATOM 1337 C C . ARG A 1 170 ? 13.327 -2.147 -21.404 1.00 93.50 170 ARG A C 1
ATOM 1339 O O . ARG A 1 170 ? 13.399 -3.368 -21.393 1.00 93.50 170 ARG A O 1
ATOM 1346 N N . ALA A 1 171 ? 14.182 -1.386 -20.728 1.00 93.19 171 ALA A N 1
ATOM 1347 C CA . ALA A 1 171 ? 15.258 -1.946 -19.913 1.00 93.19 171 ALA A CA 1
ATOM 1348 C C . ALA A 1 171 ? 14.728 -2.776 -18.732 1.00 93.19 171 ALA A C 1
ATOM 1350 O O . ALA A 1 171 ? 15.284 -3.825 -18.415 1.00 93.19 171 ALA A O 1
ATOM 1351 N N . ILE A 1 172 ? 13.605 -2.365 -18.132 1.00 93.88 172 ILE A N 1
ATOM 1352 C CA . ILE A 1 172 ? 12.894 -3.182 -17.140 1.00 93.88 172 ILE A CA 1
ATOM 1353 C C . ILE A 1 172 ? 12.395 -4.488 -17.759 1.00 93.88 172 ILE A C 1
ATOM 1355 O O . ILE A 1 172 ? 12.435 -5.503 -17.073 1.00 93.88 172 ILE A O 1
ATOM 1359 N N . GLY A 1 173 ? 11.940 -4.484 -19.017 1.00 89.12 173 GLY A N 1
ATOM 1360 C CA . GLY A 1 173 ? 11.359 -5.623 -19.743 1.00 89.12 173 GLY A CA 1
ATOM 1361 C C . GLY A 1 173 ? 12.343 -6.542 -20.486 1.00 89.12 173 GLY A C 1
ATOM 1362 O O . GLY A 1 173 ? 12.015 -7.707 -20.690 1.00 89.12 173 GLY A O 1
ATOM 1363 N N . PHE A 1 174 ? 13.570 -6.093 -20.784 1.00 82.38 174 PHE A N 1
ATOM 1364 C CA . PHE A 1 174 ? 14.632 -6.903 -21.402 1.00 82.38 174 PHE A CA 1
ATOM 1365 C C . PHE A 1 174 ? 15.903 -6.986 -20.546 1.00 82.38 174 PHE A C 1
ATOM 1367 O O . PHE A 1 174 ? 16.651 -6.030 -20.391 1.00 82.38 174 PHE A O 1
ATOM 1374 N N . VAL A 1 175 ? 16.124 -8.165 -19.962 1.00 71.56 175 VAL A N 1
ATOM 1375 C CA . VAL A 1 175 ? 17.261 -8.532 -19.104 1.00 71.56 175 VAL A CA 1
ATOM 1376 C C . VAL A 1 175 ? 17.627 -9.935 -19.562 1.00 71.56 175 VAL A C 1
ATOM 1378 O O . VAL A 1 175 ? 16.739 -10.783 -19.592 1.00 71.56 175 VAL A O 1
ATOM 1381 N N . GLU A 1 176 ? 18.879 -10.108 -19.990 1.00 58.50 176 GLU A N 1
ATOM 1382 C CA . GLU A 1 176 ? 19.544 -11.357 -20.405 1.00 58.50 176 GLU A CA 1
ATOM 1383 C C . GLU A 1 176 ? 18.614 -12.525 -20.810 1.00 58.50 176 GLU A C 1
ATOM 1385 O O . GLU A 1 176 ? 18.111 -13.261 -19.965 1.00 58.50 176 GLU A O 1
ATOM 1390 N N . ASN A 1 177 ? 18.436 -12.738 -22.123 1.00 52.81 177 ASN A N 1
ATOM 1391 C CA . ASN A 1 177 ? 17.783 -13.912 -22.737 1.00 52.81 177 ASN A CA 1
ATOM 1392 C C . ASN A 1 177 ? 16.320 -14.210 -22.323 1.00 52.81 177 ASN A C 1
ATOM 1394 O O . ASN A 1 177 ? 15.807 -15.279 -22.652 1.00 52.81 177 ASN A O 1
ATOM 1398 N N . ALA A 1 178 ? 15.628 -13.290 -21.641 1.00 59.56 178 ALA A N 1
ATOM 1399 C CA . ALA A 1 178 ? 14.213 -13.431 -21.289 1.00 59.56 178 ALA A CA 1
ATOM 1400 C C . ALA A 1 178 ? 13.313 -12.584 -22.208 1.00 59.56 178 ALA A C 1
ATOM 1402 O O . ALA A 1 178 ? 13.289 -11.358 -22.090 1.00 59.56 178 ALA A O 1
ATOM 1403 N N . ASP A 1 179 ? 12.543 -13.244 -23.077 1.00 63.19 179 ASP A N 1
ATOM 1404 C CA . ASP A 1 179 ? 11.698 -12.621 -24.113 1.00 63.19 179 ASP A CA 1
ATOM 1405 C C . ASP A 1 179 ? 10.226 -12.447 -23.679 1.00 63.19 179 ASP A C 1
ATOM 1407 O O . ASP A 1 179 ? 9.289 -12.733 -24.418 1.00 63.19 179 ASP A O 1
ATOM 1411 N N . ASN A 1 180 ? 10.012 -12.016 -22.429 1.00 75.88 180 ASN A N 1
ATOM 1412 C CA . ASN A 1 180 ? 8.669 -11.899 -21.834 1.00 75.88 180 ASN A CA 1
ATOM 1413 C C . ASN A 1 180 ? 8.221 -10.448 -21.579 1.00 75.88 180 ASN A C 1
ATOM 1415 O O . ASN A 1 180 ? 7.116 -10.229 -21.078 1.00 75.88 180 ASN A O 1
ATOM 1419 N N . GLY A 1 181 ? 9.050 -9.458 -21.930 1.00 87.50 181 GLY A N 1
ATOM 1420 C CA . GLY A 1 181 ? 8.706 -8.043 -21.818 1.00 87.50 181 GLY A CA 1
ATOM 1421 C C . GLY A 1 181 ? 8.394 -7.566 -20.391 1.00 87.50 181 GLY A C 1
ATOM 1422 O O . GLY A 1 181 ? 8.697 -8.228 -19.394 1.00 87.50 181 GLY A O 1
ATOM 1423 N N . CYS A 1 182 ? 7.790 -6.379 -20.282 1.00 93.12 182 CYS A N 1
ATOM 1424 C CA . CYS A 1 182 ? 7.342 -5.807 -19.006 1.00 93.12 182 CYS A CA 1
ATOM 1425 C C . CYS A 1 182 ? 5.821 -5.964 -18.835 1.00 93.12 182 CYS A C 1
ATOM 1427 O O . CYS A 1 182 ? 5.032 -5.600 -19.709 1.00 93.12 182 CYS A O 1
ATOM 1429 N N . HIS A 1 183 ? 5.379 -6.474 -17.687 1.00 96.06 183 HIS A N 1
ATOM 1430 C CA . HIS A 1 183 ? 3.959 -6.525 -17.344 1.00 96.06 183 HIS A CA 1
ATOM 1431 C C . HIS A 1 183 ? 3.578 -5.290 -16.531 1.00 96.06 183 HIS A C 1
ATOM 1433 O O . HIS A 1 183 ? 3.930 -5.169 -15.364 1.00 96.06 183 HIS A O 1
ATOM 1439 N N . VAL A 1 184 ? 2.823 -4.380 -17.128 1.00 98.19 184 VAL A N 1
ATOM 1440 C CA . VAL A 1 184 ? 2.295 -3.195 -16.460 1.00 98.19 184 VAL A CA 1
ATOM 1441 C C . VAL A 1 184 ? 0.973 -3.538 -15.770 1.00 98.19 184 VAL A C 1
ATOM 1443 O O . VAL A 1 184 ? 0.031 -4.037 -16.391 1.00 98.19 184 VAL A O 1
ATOM 1446 N N . ILE A 1 185 ? 0.885 -3.256 -14.476 1.00 98.56 185 ILE A N 1
ATOM 1447 C CA . ILE A 1 185 ? -0.353 -3.313 -13.702 1.00 98.56 185 ILE A CA 1
ATOM 1448 C C . ILE A 1 185 ? -0.699 -1.889 -13.279 1.00 98.56 185 ILE A C 1
ATOM 1450 O O . ILE A 1 185 ? -0.116 -1.331 -12.348 1.00 98.56 185 ILE A O 1
ATOM 1454 N N . ASP A 1 186 ? -1.680 -1.309 -13.967 1.00 98.75 186 ASP A N 1
ATOM 1455 C CA . ASP A 1 186 ? -2.306 -0.068 -13.535 1.00 98.75 186 ASP A CA 1
ATOM 1456 C C . ASP A 1 186 ? -3.359 -0.421 -12.484 1.00 98.75 186 ASP A C 1
ATOM 1458 O O . ASP A 1 186 ? -4.359 -1.089 -12.767 1.00 98.75 186 ASP A O 1
ATOM 1462 N N . CYS A 1 187 ? -3.157 0.015 -11.243 1.00 98.75 187 CYS A N 1
ATOM 1463 C CA . CYS A 1 187 ? -4.072 -0.326 -10.164 1.00 98.75 187 CYS A CA 1
ATOM 1464 C C . CYS A 1 187 ? -5.479 0.256 -10.381 1.00 98.75 187 CYS A C 1
ATOM 1466 O O . CYS A 1 187 ? -6.417 -0.162 -9.711 1.00 98.75 187 CYS A O 1
ATOM 1468 N N . ARG A 1 188 ? -5.660 1.240 -11.266 1.00 98.56 188 ARG A N 1
ATOM 1469 C CA . ARG A 1 188 ? -6.945 1.921 -11.468 1.00 98.56 188 ARG A CA 1
ATOM 1470 C C . ARG A 1 188 ? -7.936 1.071 -12.265 1.00 98.56 188 ARG A C 1
ATOM 1472 O O . ARG A 1 188 ? -7.547 0.170 -13.006 1.00 98.56 188 ARG A O 1
ATOM 1479 N N . PRO A 1 189 ? -9.231 1.416 -12.210 1.00 97.75 189 PRO A N 1
ATOM 1480 C CA . PRO A 1 189 ? -10.145 1.089 -13.290 1.00 97.75 189 PRO A CA 1
ATOM 1481 C C . PRO A 1 189 ? -9.712 1.763 -14.595 1.00 97.75 189 PRO A C 1
ATOM 1483 O O . PRO A 1 189 ? -9.291 2.925 -14.595 1.00 97.75 189 PRO A O 1
ATOM 1486 N N . LYS A 1 190 ? -9.881 1.067 -15.727 1.00 97.06 190 LYS A N 1
ATOM 1487 C CA . LYS A 1 190 ? -9.557 1.613 -17.059 1.00 97.06 190 LYS A CA 1
ATOM 1488 C C . LYS A 1 190 ? -10.299 2.921 -17.350 1.00 97.06 190 LYS A C 1
ATOM 1490 O O . LYS A 1 190 ? -9.754 3.803 -18.012 1.00 97.06 190 LYS A O 1
ATOM 1495 N N . THR A 1 191 ? -11.521 3.066 -16.840 1.00 96.88 191 THR A N 1
ATOM 1496 C CA . THR A 1 191 ? -12.322 4.294 -16.949 1.00 96.88 191 THR A CA 1
ATOM 1497 C C . THR A 1 191 ? -11.636 5.472 -16.262 1.00 96.88 191 THR A C 1
ATOM 1499 O O . THR A 1 191 ? -11.454 6.509 -16.888 1.00 96.88 191 THR A O 1
ATOM 1502 N N . SER A 1 192 ? -11.156 5.301 -15.029 1.00 96.38 192 SER A N 1
ATOM 1503 C CA . SER A 1 192 ? -10.399 6.336 -14.313 1.00 96.38 192 SER A CA 1
ATOM 1504 C C . SER A 1 192 ? -9.061 6.649 -14.986 1.00 96.38 192 SER A C 1
ATOM 1506 O O . SER A 1 192 ? -8.680 7.811 -15.087 1.00 96.38 192 SER A O 1
ATOM 1508 N N . ALA A 1 193 ? -8.352 5.632 -15.485 1.00 96.56 193 ALA A N 1
ATOM 1509 C CA . ALA A 1 193 ? -7.113 5.843 -16.233 1.00 96.56 193 ALA A CA 1
ATOM 1510 C C . ALA A 1 193 ? -7.346 6.640 -17.528 1.00 96.56 193 ALA A C 1
ATOM 1512 O O . ALA A 1 193 ? -6.562 7.522 -17.880 1.00 96.56 193 ALA A O 1
ATOM 1513 N N . SER A 1 194 ? -8.464 6.372 -18.206 1.00 96.00 194 SER A N 1
ATOM 1514 C CA . SER A 1 194 ? -8.883 7.105 -19.402 1.00 96.00 194 SER A CA 1
ATOM 1515 C C . SER A 1 194 ? -9.339 8.528 -19.068 1.00 96.00 194 SER A C 1
ATOM 1517 O O . SER A 1 194 ? -8.991 9.448 -19.798 1.00 96.00 194 SER A O 1
ATOM 1519 N N . ALA A 1 195 ? -10.032 8.740 -17.946 1.00 94.69 195 ALA A N 1
ATOM 1520 C CA . ALA A 1 195 ? -10.408 10.074 -17.475 1.00 94.69 195 ALA A CA 1
ATOM 1521 C C . ALA A 1 195 ? -9.174 10.943 -17.177 1.00 94.69 195 ALA A C 1
ATOM 1523 O O . ALA A 1 195 ? -9.113 12.081 -17.628 1.00 94.69 195 ALA A O 1
ATOM 1524 N N . ASN A 1 196 ? -8.143 10.389 -16.528 1.00 92.75 196 ASN A N 1
ATOM 1525 C CA . ASN A 1 196 ? -6.873 11.096 -16.318 1.00 92.75 196 ASN A CA 1
ATOM 1526 C C . ASN A 1 196 ? -6.180 11.468 -17.637 1.00 92.75 196 ASN A C 1
ATOM 1528 O O . ASN A 1 196 ? -5.563 12.529 -17.730 1.00 92.75 196 ASN A O 1
ATOM 1532 N N . ARG A 1 197 ? -6.289 10.605 -18.656 1.00 92.44 197 ARG A N 1
ATOM 1533 C CA . ARG A 1 197 ? -5.795 10.899 -20.004 1.00 92.44 197 ARG A CA 1
ATOM 1534 C C . ARG A 1 197 ? -6.562 12.051 -20.643 1.00 92.44 197 ARG A C 1
ATOM 1536 O O . ARG A 1 197 ? -5.935 12.977 -21.148 1.00 92.44 197 ARG A O 1
ATOM 1543 N N . LEU A 1 198 ? -7.893 12.003 -20.587 1.00 92.50 198 LEU A N 1
ATOM 1544 C CA . LEU A 1 198 ? -8.781 13.030 -21.137 1.00 92.50 198 LEU A CA 1
ATOM 1545 C C . LEU A 1 198 ? -8.625 14.384 -20.436 1.00 92.50 198 LEU A C 1
ATOM 1547 O O . LEU A 1 198 ? -8.635 15.416 -21.094 1.00 92.50 198 LEU A O 1
ATOM 1551 N N . GLY A 1 199 ? -8.407 14.378 -19.122 1.00 86.75 199 GLY A N 1
ATOM 1552 C CA . GLY A 1 199 ? -8.149 15.580 -18.331 1.00 86.75 199 GLY A CA 1
ATOM 1553 C C . GLY A 1 199 ? -6.728 16.138 -18.463 1.00 86.75 199 GLY A C 1
ATOM 1554 O O . GLY A 1 199 ? -6.393 17.081 -17.757 1.00 86.75 199 GLY A O 1
ATOM 1555 N N . GLY A 1 200 ? -5.861 15.543 -19.293 1.00 82.81 200 GLY A N 1
ATOM 1556 C CA . GLY A 1 200 ? -4.477 15.997 -19.492 1.00 82.81 200 GLY A CA 1
ATOM 1557 C C . GLY A 1 200 ? -3.530 15.756 -18.308 1.00 82.81 200 GLY A C 1
ATOM 1558 O O . GLY A 1 200 ? -2.343 16.048 -18.407 1.00 82.81 200 GLY A O 1
ATOM 1559 N N . GLN A 1 201 ? -4.019 15.181 -17.207 1.00 78.12 201 GLN A N 1
ATOM 1560 C CA . GLN A 1 201 ? -3.257 14.944 -15.975 1.00 78.12 201 GLN A CA 1
ATOM 1561 C C . GLN A 1 201 ? -2.326 13.725 -16.056 1.00 78.12 201 GLN A C 1
ATOM 1563 O O . GLN A 1 201 ? -1.509 13.501 -15.161 1.00 78.12 201 GLN A O 1
ATOM 1568 N N . GLY A 1 202 ? -2.480 12.876 -17.073 1.00 90.00 202 GLY A N 1
ATOM 1569 C CA . GLY A 1 202 ? -1.758 11.614 -17.138 1.00 90.00 202 GLY A CA 1
ATOM 1570 C C . GLY A 1 202 ? -2.217 10.687 -18.248 1.00 90.00 202 GLY A C 1
ATOM 1571 O O . GLY A 1 202 ? -2.569 11.116 -19.342 1.00 90.00 202 GLY A O 1
ATOM 1572 N N . GLY A 1 203 ? -2.210 9.393 -17.961 1.00 94.19 203 GLY A N 1
ATOM 1573 C CA . GLY A 1 203 ? -2.611 8.353 -18.892 1.00 94.19 203 GLY A CA 1
ATOM 1574 C C . GLY A 1 203 ? -2.082 7.000 -18.451 1.00 94.19 203 GLY A C 1
ATOM 1575 O O . GLY A 1 203 ? -1.925 6.751 -17.257 1.00 94.19 203 GLY A O 1
ATOM 1576 N N . TYR A 1 204 ? -1.851 6.128 -19.419 1.00 96.75 204 TYR A N 1
ATOM 1577 C CA . TYR A 1 204 ? -1.289 4.796 -19.238 1.00 96.75 204 TYR A CA 1
ATOM 1578 C C . TYR A 1 204 ? -0.493 4.423 -20.491 1.00 96.75 204 TYR A C 1
ATOM 1580 O O . TYR A 1 204 ? -0.690 5.009 -21.560 1.00 96.75 204 TYR A O 1
ATOM 1588 N N . GLU A 1 205 ? 0.397 3.453 -20.353 1.00 95.69 205 GLU A N 1
ATOM 1589 C CA . GLU A 1 205 ? 1.276 2.960 -21.401 1.00 95.69 205 GLU A CA 1
ATOM 1590 C C . GLU A 1 205 ? 0.459 2.279 -22.519 1.00 95.69 205 GLU A C 1
ATOM 1592 O O . GLU A 1 205 ? -0.219 1.270 -22.298 1.00 95.69 205 GLU A O 1
ATOM 1597 N N . SER A 1 206 ? 0.488 2.832 -23.738 1.00 89.88 206 SER A N 1
ATOM 1598 C CA . SER A 1 206 ? -0.182 2.236 -24.902 1.00 89.88 206 SER A CA 1
ATOM 1599 C C . SER A 1 206 ? 0.687 1.163 -25.560 1.00 89.88 206 SER A C 1
ATOM 1601 O O . SER A 1 206 ? 1.891 1.350 -25.729 1.00 89.88 206 SER A O 1
ATOM 1603 N N . LYS A 1 207 ? 0.072 0.058 -26.002 1.00 86.88 207 LYS A N 1
ATOM 1604 C CA . LYS A 1 207 ? 0.778 -1.030 -26.708 1.00 86.88 207 LYS A CA 1
ATOM 1605 C C . LYS A 1 207 ? 1.383 -0.594 -28.042 1.00 86.88 207 LYS A C 1
ATOM 1607 O O . LYS A 1 207 ? 2.410 -1.127 -28.443 1.00 86.88 207 LYS A O 1
ATOM 1612 N N . ASP A 1 208 ? 0.775 0.391 -28.702 1.00 86.75 208 ASP A N 1
ATOM 1613 C CA . ASP A 1 208 ? 1.306 0.941 -29.953 1.00 86.75 208 ASP A CA 1
ATOM 1614 C C . ASP A 1 208 ? 2.665 1.603 -29.732 1.00 86.75 208 ASP A C 1
ATOM 1616 O O . ASP A 1 208 ? 3.500 1.631 -30.640 1.00 86.75 208 ASP A O 1
ATOM 1620 N N . ARG A 1 209 ? 2.898 2.136 -28.520 1.00 88.81 209 ARG A N 1
ATOM 1621 C CA . ARG A 1 209 ? 4.114 2.881 -28.229 1.00 88.81 209 ARG A CA 1
ATOM 1622 C C . ARG A 1 209 ? 5.116 2.109 -27.385 1.00 88.81 209 ARG A C 1
ATOM 1624 O O . ARG A 1 209 ? 6.272 1.950 -27.789 1.00 88.81 209 ARG A O 1
ATOM 1631 N N . TYR A 1 210 ? 4.673 1.599 -26.251 1.00 91.75 210 TYR A N 1
ATOM 1632 C CA . TYR A 1 210 ? 5.471 0.740 -25.397 1.00 91.75 210 TYR A CA 1
ATOM 1633 C C . TYR A 1 210 ? 5.465 -0.661 -25.998 1.00 91.75 210 TYR A C 1
ATOM 1635 O O . TYR A 1 210 ? 4.547 -1.449 -25.787 1.00 91.75 210 TYR A O 1
ATOM 1643 N N . LYS A 1 211 ? 6.481 -0.940 -26.818 1.00 86.56 211 LYS A N 1
ATOM 1644 C CA . LYS A 1 211 ? 6.685 -2.277 -27.378 1.00 86.56 211 LYS A CA 1
ATOM 1645 C C . LYS A 1 211 ? 6.965 -3.259 -26.244 1.00 86.56 211 LYS A C 1
ATOM 1647 O O . LYS A 1 211 ? 7.573 -2.879 -25.245 1.00 86.56 211 LYS A O 1
ATOM 1652 N N . ASP A 1 212 ? 6.522 -4.498 -26.427 1.00 87.50 212 ASP A N 1
ATOM 1653 C CA . ASP A 1 212 ? 6.850 -5.613 -25.533 1.00 87.50 212 ASP A CA 1
ATOM 1654 C C . ASP A 1 212 ? 6.366 -5.388 -24.094 1.00 87.50 212 ASP A C 1
ATOM 1656 O O . ASP A 1 212 ? 7.002 -5.788 -23.117 1.00 87.50 212 ASP A O 1
ATOM 1660 N N . ILE A 1 213 ? 5.206 -4.733 -23.965 1.00 93.19 213 ILE A N 1
ATOM 1661 C CA . ILE A 1 213 ? 4.464 -4.683 -22.711 1.00 93.19 213 ILE A CA 1
ATOM 1662 C C . ILE A 1 213 ? 3.131 -5.413 -22.817 1.00 93.19 213 ILE A C 1
ATOM 1664 O O . ILE A 1 213 ? 2.463 -5.443 -23.856 1.00 93.19 213 ILE A O 1
ATOM 1668 N N . SER A 1 214 ? 2.672 -5.903 -21.674 1.00 94.25 214 SER A N 1
ATOM 1669 C CA . SER A 1 214 ? 1.250 -6.146 -21.441 1.00 94.25 214 SER A CA 1
ATOM 1670 C C . SER A 1 214 ? 0.758 -5.180 -20.374 1.00 94.25 214 SER A C 1
ATOM 1672 O O . SER A 1 214 ? 1.510 -4.850 -19.468 1.00 94.25 214 SER A O 1
ATOM 1674 N N . ILE A 1 215 ? -0.488 -4.715 -20.473 1.00 95.88 215 ILE A N 1
ATOM 1675 C CA . ILE A 1 215 ? -1.090 -3.843 -19.462 1.00 95.88 215 ILE A CA 1
ATOM 1676 C C . ILE A 1 215 ? -2.390 -4.451 -18.948 1.00 95.88 215 ILE A C 1
ATOM 1678 O O . ILE A 1 215 ? -3.232 -4.884 -19.739 1.00 95.88 215 ILE A O 1
ATOM 1682 N N . THR A 1 216 ? -2.544 -4.486 -17.626 1.00 97.25 216 THR A N 1
ATOM 1683 C CA . THR A 1 216 ? -3.749 -4.953 -16.929 1.00 97.25 216 THR A CA 1
ATOM 1684 C C . THR A 1 216 ? -4.242 -3.876 -15.969 1.00 97.25 216 THR A C 1
ATOM 1686 O O . THR A 1 216 ? -3.442 -3.216 -15.312 1.00 97.25 216 THR A O 1
ATOM 1689 N N . PHE A 1 217 ? -5.562 -3.708 -15.878 1.00 98.44 217 PHE A N 1
ATOM 1690 C CA . PHE A 1 217 ? -6.207 -2.772 -14.955 1.00 98.44 217 PHE A CA 1
ATOM 1691 C C . PHE A 1 217 ? -6.767 -3.530 -13.751 1.00 98.44 217 PHE A C 1
ATOM 1693 O O . PHE A 1 217 ? -7.680 -4.344 -13.907 1.00 98.44 217 PHE A O 1
ATOM 1700 N N . ALA A 1 218 ? -6.242 -3.267 -12.554 1.00 98.06 218 ALA A N 1
ATOM 1701 C CA . ALA A 1 218 ? -6.584 -4.041 -11.358 1.00 98.06 218 ALA A CA 1
ATOM 1702 C C . ALA A 1 218 ? -7.920 -3.628 -10.707 1.00 98.06 218 ALA A C 1
ATOM 1704 O O . ALA A 1 218 ? -8.455 -4.353 -9.869 1.00 98.06 218 ALA A O 1
ATOM 1705 N N . ASN A 1 219 ? -8.494 -2.489 -11.117 1.00 98.25 219 ASN A N 1
ATOM 1706 C CA . ASN A 1 219 ? -9.768 -1.968 -10.604 1.00 98.25 219 ASN A CA 1
ATOM 1707 C C . ASN A 1 219 ? -9.778 -1.730 -9.079 1.00 98.25 219 ASN A C 1
ATOM 1709 O O . ASN A 1 219 ? -10.784 -1.967 -8.410 1.00 98.25 219 ASN A O 1
ATOM 1713 N N . VAL A 1 220 ? -8.664 -1.249 -8.526 1.00 98.56 220 VAL A N 1
ATOM 1714 C CA . VAL A 1 220 ? -8.565 -0.812 -7.131 1.00 98.56 220 VAL A CA 1
ATOM 1715 C C . VAL A 1 220 ? -9.208 0.581 -6.982 1.00 98.56 220 VAL A C 1
ATOM 1717 O O . VAL A 1 220 ? -8.871 1.500 -7.750 1.00 98.56 220 VAL A O 1
ATOM 1720 N N . PRO A 1 221 ? -10.125 0.765 -6.011 1.00 97.81 221 PRO A N 1
ATOM 1721 C CA . PRO A 1 221 ? -10.856 2.018 -5.800 1.00 97.81 221 PRO A CA 1
ATOM 1722 C C . PRO A 1 221 ? -9.942 3.217 -5.514 1.00 97.81 221 PRO A C 1
ATOM 1724 O O . PRO A 1 221 ? -8.798 3.073 -5.088 1.00 97.81 221 PRO A O 1
ATOM 1727 N N . ASN A 1 222 ? -10.450 4.426 -5.765 1.00 97.88 222 ASN A N 1
ATOM 1728 C CA . ASN A 1 222 ? -9.770 5.666 -5.383 1.00 97.88 222 ASN A CA 1
ATOM 1729 C C . ASN A 1 222 ? -9.988 5.996 -3.892 1.00 97.88 222 ASN A C 1
ATOM 1731 O O . ASN A 1 222 ? -10.777 5.342 -3.213 1.00 97.88 222 ASN A O 1
ATOM 1735 N N . ILE A 1 223 ? -9.302 7.035 -3.407 1.00 98.06 223 ILE A N 1
ATOM 1736 C CA . ILE A 1 223 ? -9.349 7.457 -2.000 1.00 98.06 223 ILE A CA 1
ATOM 1737 C C . ILE A 1 223 ? -10.773 7.800 -1.535 1.00 98.06 223 ILE A C 1
ATOM 1739 O O . ILE A 1 223 ? -11.189 7.355 -0.473 1.00 98.06 223 ILE A O 1
ATOM 1743 N N . HIS A 1 224 ? -11.565 8.486 -2.365 1.00 97.56 224 HIS A N 1
ATOM 1744 C CA . HIS A 1 224 ? -12.932 8.876 -2.010 1.00 97.56 224 HIS A CA 1
ATOM 1745 C C . HIS A 1 224 ? -13.838 7.655 -1.839 1.00 97.56 224 HIS A C 1
ATOM 1747 O O . HIS A 1 224 ? -14.542 7.546 -0.848 1.00 97.56 224 HIS A O 1
ATOM 1753 N N . SER A 1 225 ? -13.738 6.677 -2.742 1.00 98.31 225 SER A N 1
ATOM 1754 C CA . SER A 1 225 ? -14.513 5.436 -2.637 1.00 98.31 225 SER A CA 1
ATOM 1755 C C . SER A 1 225 ? -14.158 4.662 -1.363 1.00 98.31 225 SER A C 1
ATOM 1757 O O . SER A 1 225 ? -15.043 4.129 -0.701 1.00 98.31 225 SER A O 1
ATOM 1759 N N . VAL A 1 226 ? -12.868 4.592 -1.009 1.00 98.44 226 VAL A N 1
ATOM 1760 C CA . VAL A 1 226 ? -12.413 3.897 0.207 1.00 98.44 226 VAL A CA 1
ATOM 1761 C C . VAL A 1 226 ? -12.877 4.625 1.471 1.00 98.44 226 VAL A C 1
ATOM 1763 O O . VAL A 1 226 ? -13.315 3.964 2.413 1.00 98.44 226 VAL A O 1
ATOM 1766 N N . ARG A 1 227 ? -12.830 5.962 1.484 1.00 96.94 227 ARG A N 1
ATOM 1767 C CA . ARG A 1 227 ? -13.397 6.788 2.556 1.00 96.94 227 ARG A CA 1
ATOM 1768 C C . ARG A 1 227 ? -14.897 6.537 2.714 1.00 96.94 227 ARG A C 1
ATOM 1770 O O . ARG A 1 227 ? -15.316 6.142 3.794 1.00 96.94 227 ARG A O 1
ATOM 1777 N N . ASP A 1 228 ? -15.673 6.641 1.639 1.00 97.31 228 ASP A N 1
ATOM 1778 C CA . ASP A 1 228 ? -17.127 6.450 1.686 1.00 97.31 228 ASP A CA 1
ATOM 1779 C C . ASP A 1 228 ? -17.498 5.034 2.162 1.00 97.31 228 ASP A C 1
ATOM 1781 O O . ASP A 1 228 ? -18.441 4.847 2.933 1.00 97.31 228 ASP A O 1
ATOM 1785 N N . ALA A 1 229 ? -16.741 4.016 1.733 1.00 98.00 229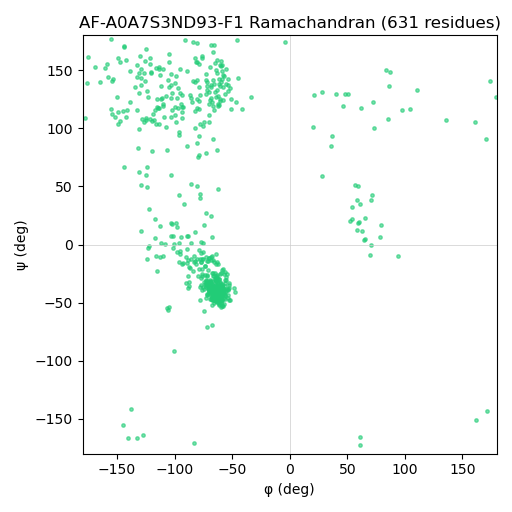 ALA A N 1
ATOM 1786 C CA . ALA A 1 229 ? -16.924 2.644 2.201 1.00 98.00 229 ALA A CA 1
ATOM 1787 C C . ALA A 1 229 ? -16.619 2.496 3.696 1.00 98.00 229 ALA A C 1
ATOM 1789 O O . ALA A 1 229 ? -17.343 1.801 4.413 1.00 98.00 229 ALA A O 1
ATOM 1790 N N . ARG A 1 230 ? -15.567 3.167 4.182 1.00 95.38 230 ARG A N 1
ATOM 1791 C CA . ARG A 1 230 ? -15.244 3.195 5.608 1.00 95.38 230 ARG A CA 1
ATOM 1792 C C . ARG A 1 230 ? -16.335 3.886 6.409 1.00 95.38 230 ARG A C 1
ATOM 1794 O O . ARG A 1 230 ? -16.728 3.340 7.433 1.00 95.38 230 ARG A O 1
ATOM 1801 N N . ASP A 1 231 ? -16.825 5.033 5.957 1.00 93.12 231 ASP A N 1
ATOM 1802 C CA . ASP A 1 231 ? -17.844 5.803 6.672 1.00 93.12 231 ASP A CA 1
ATOM 1803 C C . ASP A 1 231 ? -19.142 5.004 6.814 1.00 93.12 231 ASP A C 1
ATOM 1805 O O . ASP A 1 231 ? -19.704 4.928 7.908 1.00 93.12 231 ASP A O 1
ATOM 1809 N N . LYS A 1 232 ? -19.559 4.305 5.749 1.00 94.19 232 LYS A N 1
ATOM 1810 C CA . LYS A 1 232 ? -20.688 3.363 5.796 1.00 94.19 232 LYS A CA 1
ATOM 1811 C C . LYS A 1 232 ? -20.456 2.231 6.794 1.00 94.19 232 LYS A C 1
ATOM 1813 O O . LYS A 1 232 ? -21.355 1.913 7.565 1.00 94.19 232 LYS A O 1
ATOM 1818 N N . LEU A 1 233 ? -19.257 1.642 6.809 1.00 93.12 233 LEU A N 1
ATOM 1819 C CA . LEU A 1 233 ? -18.926 0.564 7.744 1.00 93.12 233 LEU A CA 1
ATOM 1820 C C . LEU A 1 233 ? -18.886 1.041 9.201 1.00 93.12 233 LEU A C 1
ATOM 1822 O O . LEU A 1 233 ? -19.386 0.346 10.077 1.00 93.12 233 LEU A O 1
ATOM 1826 N N . VAL A 1 234 ? -18.319 2.221 9.468 1.00 89.12 234 VAL A N 1
ATOM 1827 C CA . VAL A 1 234 ? -18.320 2.832 10.808 1.00 89.12 234 VAL A CA 1
ATOM 1828 C C . VAL A 1 234 ? -19.745 3.107 11.267 1.00 89.12 234 VAL A C 1
ATOM 1830 O O . VAL A 1 234 ? -20.078 2.833 12.415 1.00 89.12 234 VAL A O 1
ATOM 1833 N N . HIS A 1 235 ? -20.584 3.640 10.377 1.00 86.69 235 HIS A N 1
ATOM 1834 C CA . HIS A 1 235 ? -21.983 3.901 10.684 1.00 86.69 235 HIS A CA 1
ATOM 1835 C C . HIS A 1 235 ? -22.729 2.612 11.040 1.00 86.69 235 HIS A C 1
ATOM 1837 O O . HIS A 1 235 ? -23.388 2.571 12.074 1.00 86.69 235 HIS A O 1
ATOM 1843 N N . LEU A 1 236 ? -22.546 1.555 10.242 1.00 86.12 236 LEU A N 1
ATOM 1844 C CA . LEU A 1 236 ? -23.125 0.236 10.491 1.00 86.12 236 LEU A CA 1
ATOM 1845 C C . LEU A 1 236 ? -22.644 -0.360 11.827 1.00 86.12 236 LEU A C 1
ATOM 1847 O O . LEU A 1 236 ? -23.454 -0.808 12.629 1.00 86.12 236 LEU A O 1
ATOM 1851 N N . ALA A 1 237 ? -21.339 -0.310 12.108 1.00 82.00 237 ALA A N 1
ATOM 1852 C CA . ALA A 1 237 ? -20.767 -0.822 13.357 1.00 82.00 237 ALA A CA 1
ATOM 1853 C C . ALA A 1 237 ? -21.234 -0.047 14.604 1.00 82.00 237 ALA A C 1
ATOM 1855 O O . ALA A 1 237 ? -21.322 -0.611 15.691 1.00 82.00 237 ALA A O 1
ATOM 1856 N N . ALA A 1 238 ? -21.536 1.247 14.464 1.00 75.81 238 ALA A N 1
ATOM 1857 C CA . ALA A 1 238 ? -22.034 2.078 15.559 1.00 75.81 238 ALA A CA 1
ATOM 1858 C C . ALA A 1 238 ? -23.519 1.838 15.889 1.00 75.81 238 ALA A C 1
ATOM 1860 O O . ALA A 1 238 ? -23.971 2.282 16.943 1.00 75.81 238 ALA A O 1
ATOM 1861 N N . GLN A 1 239 ? -24.271 1.178 15.001 1.00 71.12 239 GLN A N 1
ATOM 1862 C CA . GLN A 1 239 ? -25.666 0.779 15.231 1.00 71.12 239 GLN A CA 1
ATOM 1863 C C . GLN A 1 239 ? -25.777 -0.530 16.026 1.00 71.12 239 GLN A C 1
ATOM 1865 O O . GLN A 1 239 ? -26.841 -0.839 16.555 1.00 71.12 239 GLN A O 1
ATOM 1870 N N . THR A 1 240 ? -24.683 -1.286 16.153 1.00 64.19 240 THR A N 1
ATOM 1871 C CA . THR A 1 240 ? -24.627 -2.473 17.008 1.00 64.19 240 THR A CA 1
ATOM 1872 C C . THR A 1 240 ? -24.703 -2.053 18.485 1.00 64.19 240 THR A C 1
ATOM 1874 O O . THR A 1 240 ? -23.998 -1.116 18.875 1.00 64.19 240 THR A O 1
ATOM 1877 N N . PRO A 1 241 ? -25.496 -2.728 19.343 1.00 60.06 241 PRO A N 1
ATOM 1878 C CA . PRO A 1 241 ? -25.578 -2.400 20.765 1.00 60.06 241 PRO A CA 1
ATOM 1879 C C . PRO A 1 241 ? -24.181 -2.314 21.405 1.00 60.06 241 PRO A C 1
ATOM 1881 O O . PRO A 1 241 ? -23.380 -3.244 21.301 1.00 60.06 241 PRO A O 1
ATOM 1884 N N . THR A 1 242 ? -23.860 -1.190 22.053 1.00 56.12 242 THR A N 1
ATOM 1885 C CA . THR A 1 242 ? -22.534 -0.929 22.649 1.00 56.12 242 THR A CA 1
ATOM 1886 C C . THR A 1 242 ? -22.555 -1.104 24.156 1.00 56.12 242 THR A C 1
ATOM 1888 O O . THR A 1 242 ? -23.439 -0.541 24.793 1.00 56.12 242 THR A O 1
ATOM 1891 N N . ARG A 1 243 ? -21.542 -1.745 24.754 1.00 51.12 243 ARG A N 1
ATOM 1892 C CA . ARG A 1 243 ? -21.416 -1.960 26.210 1.00 51.12 243 ARG A CA 1
ATOM 1893 C C . ARG A 1 243 ? -21.292 -0.640 27.001 1.00 51.12 243 ARG A C 1
ATOM 1895 O O . ARG A 1 243 ? -20.206 -0.231 27.392 1.00 51.12 243 ARG A O 1
ATOM 1902 N N . ASN A 1 244 ? -22.399 0.041 27.274 1.00 48.09 244 ASN A N 1
ATOM 1903 C CA . ASN A 1 244 ? -22.462 1.169 28.200 1.00 48.09 244 ASN A CA 1
ATOM 1904 C C . ASN A 1 244 ? -22.091 0.709 29.615 1.00 48.09 244 ASN A C 1
ATOM 1906 O O . ASN A 1 244 ? -22.806 -0.081 30.234 1.00 48.09 244 ASN A O 1
ATOM 1910 N N . SER A 1 245 ? -21.024 1.292 30.163 1.00 40.59 245 SER A N 1
ATOM 1911 C CA . SER A 1 245 ? -20.538 1.100 31.537 1.00 40.59 245 SER A CA 1
ATOM 1912 C C . SER A 1 245 ? -21.464 1.656 32.635 1.00 40.59 245 SER A C 1
ATOM 1914 O O . SER A 1 245 ? -21.074 1.680 33.799 1.00 40.59 245 SER A O 1
ATOM 1916 N N . HIS A 1 246 ? -22.663 2.135 32.284 1.00 40.41 246 HIS A N 1
ATOM 1917 C CA . HIS A 1 246 ? -23.597 2.812 33.194 1.00 40.41 246 HIS A CA 1
ATOM 1918 C C . HIS A 1 246 ? -24.981 2.161 33.299 1.00 40.41 246 HIS A C 1
ATOM 1920 O O . HIS A 1 246 ? -25.810 2.637 34.070 1.00 40.41 246 HIS A O 1
ATOM 1926 N N . HIS A 1 247 ? -25.253 1.085 32.563 1.00 41.81 247 HIS A N 1
ATOM 1927 C CA . HIS A 1 247 ? -26.501 0.345 32.728 1.00 41.81 247 HIS A CA 1
ATOM 1928 C C . HIS A 1 247 ? -26.270 -0.807 33.705 1.00 41.81 247 HIS A C 1
ATOM 1930 O O . HIS A 1 247 ? -25.315 -1.572 33.555 1.00 41.81 247 HIS A O 1
ATOM 1936 N N . SER A 1 248 ? -27.120 -0.915 34.730 1.00 42.78 248 SER A N 1
ATOM 1937 C CA . SER A 1 248 ? -27.165 -2.110 35.576 1.00 42.78 248 SER A CA 1
ATOM 1938 C C . SER A 1 248 ? -27.398 -3.339 34.687 1.00 42.78 248 SER A C 1
ATOM 1940 O O . SER A 1 248 ? -28.014 -3.227 33.622 1.00 42.78 248 SER A O 1
ATOM 1942 N N . SER A 1 249 ? -26.904 -4.517 35.088 1.00 49.31 249 SER A N 1
ATOM 1943 C CA . SER A 1 249 ? -27.054 -5.741 34.278 1.00 49.31 249 SER A CA 1
ATOM 1944 C C . SER A 1 249 ? -28.517 -6.039 33.918 1.00 49.31 249 SER A C 1
ATOM 1946 O O . SER A 1 249 ? -28.790 -6.631 32.878 1.00 49.31 249 SER A O 1
ATOM 1948 N N . THR A 1 250 ? -29.463 -5.557 34.728 1.00 47.06 250 THR A N 1
ATOM 1949 C CA . THR A 1 250 ? -30.905 -5.667 34.509 1.00 47.06 250 THR A CA 1
ATOM 1950 C C . THR A 1 250 ? -31.385 -4.897 33.275 1.00 47.06 250 THR A C 1
ATOM 1952 O O . THR A 1 250 ? -32.115 -5.460 32.470 1.00 47.06 250 THR A O 1
ATOM 1955 N N . THR A 1 251 ? -30.949 -3.648 33.067 1.00 52.00 251 THR A N 1
ATOM 1956 C CA . THR A 1 251 ? -31.338 -2.845 31.887 1.00 52.00 251 THR A CA 1
ATOM 1957 C C . THR A 1 251 ? -30.685 -3.371 30.607 1.00 52.00 251 THR A C 1
ATOM 1959 O O . THR A 1 251 ? -31.297 -3.345 29.545 1.00 52.00 251 THR A O 1
ATOM 1962 N N . TRP A 1 252 ? -29.463 -3.900 30.716 1.00 52.16 252 TRP A N 1
ATOM 1963 C CA . TRP A 1 252 ? -28.757 -4.552 29.609 1.00 52.16 252 TRP A CA 1
ATOM 1964 C C . TRP A 1 252 ? -29.491 -5.791 29.091 1.00 52.16 252 TRP A C 1
ATOM 1966 O O . TRP A 1 252 ? -29.675 -5.943 27.885 1.00 52.16 252 TRP A O 1
ATOM 1976 N N . ASN A 1 253 ? -29.950 -6.649 30.002 1.00 55.22 253 ASN A N 1
ATOM 1977 C CA . ASN A 1 253 ? -30.716 -7.838 29.640 1.00 55.22 253 ASN A CA 1
ATOM 1978 C C . ASN A 1 253 ? -32.075 -7.479 29.019 1.00 55.22 253 ASN A C 1
ATOM 1980 O O . ASN A 1 253 ? -32.498 -8.160 28.091 1.00 55.22 253 ASN A O 1
ATOM 1984 N N . SER A 1 254 ? -32.727 -6.402 29.475 1.00 56.28 254 SER A N 1
ATOM 1985 C CA . SER A 1 254 ? -33.975 -5.911 28.874 1.00 56.28 254 SER A CA 1
ATOM 1986 C C . SER A 1 254 ? -33.782 -5.409 27.441 1.00 56.28 254 SER A C 1
ATOM 1988 O O . SER A 1 254 ? -34.521 -5.836 26.569 1.00 56.28 254 SER A O 1
ATOM 1990 N N . ILE A 1 255 ? -32.744 -4.608 27.158 1.00 60.41 255 ILE A N 1
ATOM 1991 C CA . ILE A 1 255 ? -32.461 -4.127 25.788 1.00 60.41 255 ILE A CA 1
ATOM 1992 C C . ILE A 1 255 ? -32.211 -5.301 24.831 1.00 60.41 255 ILE A C 1
ATOM 1994 O O . ILE A 1 255 ? -32.708 -5.306 23.709 1.00 60.41 255 ILE A O 1
ATOM 1998 N N . HIS A 1 256 ? -31.458 -6.315 25.268 1.00 63.22 256 HIS A N 1
ATOM 1999 C CA . HIS A 1 256 ? -31.236 -7.512 24.455 1.00 63.22 256 HIS A CA 1
ATOM 2000 C C . HIS A 1 256 ? -32.497 -8.364 24.289 1.00 63.22 256 HIS A C 1
ATOM 2002 O O . HIS A 1 256 ? -32.677 -8.950 23.225 1.00 63.22 256 HIS A O 1
ATOM 2008 N N . ALA A 1 257 ? -33.361 -8.436 25.304 1.00 60.31 257 ALA A N 1
ATOM 2009 C CA . ALA A 1 257 ? -34.642 -9.127 25.204 1.00 60.31 257 ALA A CA 1
ATOM 2010 C C . ALA A 1 257 ? -35.587 -8.416 24.222 1.00 60.31 257 ALA A C 1
ATOM 2012 O O . ALA A 1 257 ? -36.154 -9.081 23.359 1.00 60.31 257 ALA A O 1
ATOM 2013 N N . ASP A 1 258 ? -35.686 -7.087 24.291 1.00 59.44 258 ASP A N 1
ATOM 2014 C CA . ASP A 1 258 ? -36.506 -6.271 23.387 1.00 59.44 258 ASP A CA 1
ATOM 2015 C C . ASP A 1 258 ? -35.988 -6.353 21.943 1.00 59.44 258 ASP A C 1
ATOM 2017 O O . ASP A 1 258 ? -36.770 -6.541 21.012 1.00 59.44 258 ASP A O 1
ATOM 2021 N N . LEU A 1 259 ? -34.663 -6.311 21.749 1.00 63.22 259 LEU A N 1
ATOM 2022 C CA . LEU A 1 259 ? -34.036 -6.487 20.437 1.00 63.22 259 LEU A CA 1
ATOM 2023 C C . LEU A 1 259 ? -34.227 -7.910 19.890 1.00 63.22 259 LEU A C 1
ATOM 2025 O O . LEU A 1 259 ? -34.483 -8.095 18.703 1.00 63.22 259 LEU A O 1
ATOM 2029 N N . ALA A 1 260 ? -34.127 -8.938 20.735 1.00 63.12 260 ALA A N 1
ATOM 2030 C CA . ALA A 1 260 ? -34.393 -10.314 20.323 1.00 63.12 260 ALA A CA 1
ATOM 2031 C C . ALA A 1 260 ? -35.864 -10.496 19.918 1.00 63.12 260 ALA A C 1
ATOM 2033 O O . ALA A 1 260 ? -36.152 -11.140 18.909 1.00 63.12 260 ALA A O 1
ATOM 2034 N N . LEU A 1 261 ? -36.794 -9.892 20.662 1.00 63.19 261 LEU A N 1
ATOM 2035 C CA . LEU A 1 261 ? -38.223 -9.945 20.371 1.00 63.19 261 LEU A CA 1
ATOM 2036 C C . LEU A 1 261 ? -38.573 -9.172 19.087 1.00 63.19 261 LEU A C 1
ATOM 2038 O O . LEU A 1 261 ? -39.351 -9.667 18.270 1.00 63.19 261 LEU A O 1
ATOM 2042 N N . SER A 1 262 ? -37.965 -8.002 18.855 1.00 61.50 262 SER A N 1
ATOM 2043 C CA . SER A 1 262 ? -38.134 -7.242 17.606 1.00 61.50 262 SER A CA 1
ATOM 2044 C C . SER A 1 262 ? -37.581 -8.015 16.404 1.00 61.50 262 SER A C 1
ATOM 2046 O O . SER A 1 262 ? -38.243 -8.132 15.375 1.00 61.50 262 SER A O 1
ATOM 2048 N N . THR A 1 263 ? -36.409 -8.632 16.558 1.00 63.56 263 THR A N 1
ATOM 2049 C CA . THR A 1 263 ? -35.781 -9.471 15.530 1.00 63.56 263 THR A CA 1
ATOM 2050 C C . THR A 1 263 ? -36.698 -10.631 15.140 1.00 63.56 263 THR A C 1
ATOM 2052 O O . THR A 1 263 ? -36.967 -10.833 13.959 1.00 63.56 263 THR A O 1
ATOM 2055 N N . LEU A 1 264 ? -37.257 -11.343 16.123 1.00 62.28 264 LEU A N 1
ATOM 2056 C CA . LEU A 1 264 ? -38.162 -12.474 15.891 1.00 62.28 264 LEU A CA 1
ATOM 2057 C C . LEU A 1 264 ? -39.510 -12.060 15.274 1.00 62.28 264 LEU A C 1
ATOM 2059 O O . LEU A 1 264 ? -40.068 -12.819 14.490 1.00 62.28 264 LEU A O 1
ATOM 2063 N N . THR A 1 265 ? -40.021 -10.863 15.573 1.00 60.34 265 THR A N 1
ATOM 2064 C CA . THR A 1 265 ? -41.329 -10.389 15.072 1.00 60.34 265 THR A CA 1
ATOM 2065 C C . THR A 1 265 ? -41.270 -9.777 13.671 1.00 60.34 265 THR A C 1
ATOM 2067 O O . THR A 1 265 ? -42.265 -9.816 12.951 1.00 60.34 265 THR A O 1
ATOM 2070 N N . THR A 1 266 ? -40.103 -9.295 13.220 1.00 53.62 266 THR A N 1
ATOM 2071 C CA . THR A 1 266 ? -39.912 -8.826 11.828 1.00 53.62 266 THR A CA 1
ATOM 2072 C C . THR A 1 266 ? -39.974 -9.937 10.771 1.00 53.62 266 THR A C 1
ATOM 2074 O O . THR A 1 266 ? -40.040 -9.638 9.580 1.00 53.62 266 THR A O 1
ATOM 2077 N N . CYS A 1 267 ? -39.981 -11.208 11.187 1.00 45.84 267 CYS A N 1
ATOM 2078 C CA . CYS A 1 267 ? -40.074 -12.359 10.290 1.00 45.84 267 CYS A CA 1
ATOM 2079 C C . CYS A 1 267 ? -41.503 -12.636 9.794 1.00 45.84 267 CYS A C 1
ATOM 2081 O O . CYS A 1 267 ? -41.648 -13.323 8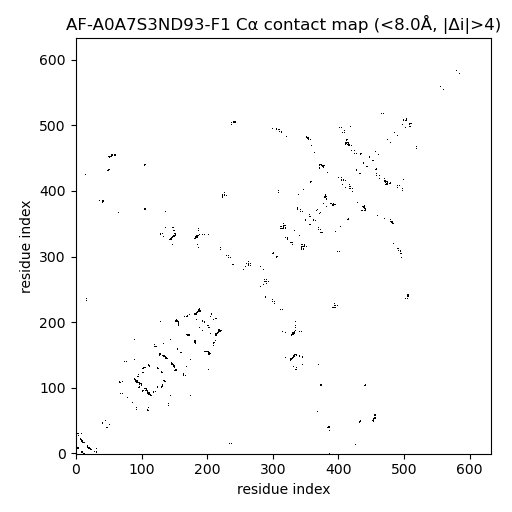.788 1.00 45.84 267 CYS A O 1
ATOM 2083 N N . ASP A 1 268 ? -42.535 -12.150 10.501 1.00 42.41 268 ASP A N 1
ATOM 2084 C CA . ASP A 1 268 ? -43.844 -12.826 10.501 1.00 42.41 268 ASP A CA 1
ATOM 2085 C C . ASP A 1 268 ? -45.079 -11.955 10.201 1.00 42.41 268 ASP A C 1
ATOM 2087 O O . ASP A 1 268 ? -46.201 -12.433 10.358 1.00 42.41 268 ASP A O 1
ATOM 2091 N N . SER A 1 269 ? -44.961 -10.704 9.736 1.00 42.75 269 SER A N 1
ATOM 2092 C CA . SER A 1 269 ? -46.184 -9.957 9.373 1.00 42.75 269 SER A CA 1
ATOM 2093 C C . SER A 1 269 ? -46.010 -8.837 8.343 1.00 42.75 269 SER A C 1
ATOM 2095 O O . SER A 1 269 ? -45.431 -7.794 8.620 1.00 42.75 269 SER A O 1
ATOM 2097 N N . ASP A 1 270 ? -46.666 -9.014 7.192 1.00 43.28 270 ASP A N 1
ATOM 2098 C CA . ASP A 1 270 ? -47.150 -7.945 6.298 1.00 43.28 270 ASP A CA 1
ATOM 2099 C C . ASP A 1 270 ? -48.385 -7.216 6.900 1.00 43.28 270 ASP A C 1
ATOM 2101 O O . ASP A 1 270 ? -49.260 -6.738 6.175 1.00 43.28 270 ASP A O 1
ATOM 2105 N N . HIS A 1 271 ? -48.540 -7.188 8.230 1.00 44.41 271 HIS A N 1
ATOM 2106 C CA . HIS A 1 271 ? -49.716 -6.636 8.913 1.00 44.41 271 HIS A CA 1
ATOM 2107 C C . HIS A 1 271 ? -49.317 -5.632 9.999 1.00 44.41 271 HIS A C 1
ATOM 2109 O O . HIS A 1 271 ? -48.836 -5.997 11.068 1.00 44.41 271 HIS A O 1
ATOM 2115 N N . ASP A 1 272 ? -49.583 -4.362 9.696 1.00 43.44 272 ASP A N 1
ATOM 2116 C CA . ASP A 1 272 ? -49.271 -3.140 10.451 1.00 43.44 272 ASP A CA 1
ATOM 2117 C C . ASP A 1 272 ? -50.036 -2.954 11.789 1.00 43.44 272 ASP A C 1
ATOM 2119 O O . ASP A 1 272 ? -50.203 -1.821 12.232 1.00 43.44 272 ASP A O 1
ATOM 2123 N N . ASP A 1 273 ? -50.523 -4.005 12.463 1.00 40.47 273 ASP A N 1
ATOM 2124 C CA . ASP A 1 273 ? -51.571 -3.830 13.495 1.00 40.47 273 ASP A CA 1
ATOM 2125 C C . ASP A 1 273 ? -51.292 -4.487 14.862 1.00 40.47 273 ASP A C 1
ATOM 2127 O O . ASP A 1 273 ? -52.121 -5.203 15.424 1.00 40.47 273 ASP A O 1
ATOM 2131 N N . ALA A 1 274 ? -50.116 -4.221 15.443 1.00 44.94 274 ALA A N 1
ATOM 2132 C CA . ALA A 1 274 ? -49.846 -4.528 16.852 1.00 44.94 274 ALA A CA 1
ATOM 2133 C C . ALA A 1 274 ? -49.373 -3.284 17.625 1.00 44.94 274 ALA A C 1
ATOM 2135 O O . ALA A 1 274 ? -48.247 -2.809 17.461 1.00 44.94 274 ALA A O 1
ATOM 2136 N N . THR A 1 275 ? -50.239 -2.769 18.506 1.00 41.25 275 THR A N 1
ATOM 2137 C CA . THR A 1 275 ? -49.928 -1.692 19.462 1.00 41.25 275 THR A CA 1
ATOM 2138 C C . THR A 1 275 ? -48.945 -2.160 20.549 1.00 41.25 275 THR A C 1
ATOM 2140 O O . THR A 1 275 ? -49.162 -3.247 21.094 1.00 41.25 275 THR A O 1
ATOM 2143 N N . PRO A 1 276 ? -47.918 -1.372 20.938 1.00 42.69 276 PRO A N 1
ATOM 2144 C CA . PRO A 1 276 ? -46.841 -1.859 21.801 1.00 42.69 276 PRO A CA 1
ATOM 2145 C C . PRO A 1 276 ? -47.121 -1.697 23.300 1.00 42.69 276 PRO A C 1
ATOM 2147 O O . PRO A 1 276 ? -47.756 -0.739 23.747 1.00 42.69 276 PRO A O 1
ATOM 2150 N N . VAL A 1 277 ? -46.571 -2.624 24.089 1.00 39.66 277 VAL A N 1
ATOM 2151 C CA . VAL A 1 277 ? -46.558 -2.593 25.556 1.00 39.66 277 VAL A CA 1
ATOM 2152 C C . VAL A 1 277 ? -45.203 -2.065 26.038 1.00 39.66 277 VAL A C 1
ATOM 2154 O O . VAL A 1 277 ? -44.212 -2.779 26.015 1.00 39.66 277 VAL A O 1
ATOM 2157 N N . GLY A 1 278 ? -45.206 -0.812 26.499 1.00 41.81 278 GLY A N 1
ATOM 2158 C CA . GLY A 1 278 ? -44.326 -0.215 27.515 1.00 41.81 278 GLY A CA 1
ATOM 2159 C C . GLY A 1 278 ? -42.846 -0.622 27.585 1.00 41.81 278 GLY A C 1
ATOM 2160 O O . GLY A 1 278 ? -42.482 -1.467 28.398 1.00 41.81 278 GLY A O 1
ATOM 2161 N N . GLY A 1 279 ? -41.984 0.138 26.902 1.00 41.88 279 GLY A N 1
ATOM 2162 C CA . GLY A 1 279 ? -40.542 0.220 27.151 1.00 41.88 279 GLY A CA 1
ATOM 2163 C C . GLY A 1 279 ? -39.980 1.573 26.689 1.00 41.88 279 GLY A C 1
ATOM 2164 O O . GLY A 1 279 ? -40.420 2.120 25.690 1.00 41.88 279 GLY A O 1
ATOM 2165 N N . ASN A 1 280 ? -39.019 2.150 27.420 1.00 44.72 280 ASN A N 1
ATOM 2166 C CA . ASN A 1 280 ? -38.395 3.461 27.132 1.00 44.72 280 ASN A CA 1
ATOM 2167 C C . ASN A 1 280 ? -37.405 3.444 25.935 1.00 44.72 280 ASN A C 1
ATOM 2169 O O . ASN A 1 280 ? -36.573 4.345 25.809 1.00 44.72 280 ASN A O 1
ATOM 2173 N N . PHE A 1 281 ? -37.459 2.419 25.083 1.00 49.00 281 PHE A N 1
ATOM 2174 C CA . PHE A 1 281 ? -36.715 2.326 23.827 1.00 49.00 281 PHE A CA 1
ATOM 2175 C C . PHE A 1 281 ? -37.696 2.576 22.680 1.00 49.00 281 PHE A C 1
ATOM 2177 O O . PHE A 1 281 ? -38.814 2.080 22.711 1.00 49.00 281 PHE A O 1
ATOM 2184 N N . ASN A 1 282 ? -37.311 3.380 21.690 1.00 58.88 282 ASN A N 1
ATOM 2185 C CA . ASN A 1 282 ? -38.204 3.703 20.581 1.00 58.88 282 ASN A CA 1
ATOM 2186 C C . ASN A 1 282 ? -38.383 2.438 19.716 1.00 58.88 282 ASN A C 1
ATOM 2188 O O . ASN A 1 282 ? -37.418 1.995 19.091 1.00 58.88 282 ASN A O 1
ATOM 2192 N N . ASP A 1 283 ? -39.576 1.835 19.704 1.00 59.41 283 ASP A N 1
ATOM 2193 C CA . ASP A 1 283 ? -39.839 0.517 19.090 1.00 59.41 283 ASP A CA 1
ATOM 2194 C C . ASP A 1 283 ? -39.382 0.417 17.624 1.00 59.41 283 ASP A C 1
ATOM 2196 O O . ASP A 1 283 ? -38.906 -0.628 17.175 1.00 59.41 283 ASP A O 1
ATOM 2200 N N . ASP A 1 284 ? -39.457 1.519 16.877 1.00 60.50 284 ASP A N 1
ATOM 2201 C CA . ASP A 1 284 ? -39.013 1.585 15.481 1.00 60.50 284 ASP A CA 1
ATOM 2202 C C . ASP A 1 284 ? -37.491 1.442 15.326 1.00 60.50 284 ASP A C 1
ATOM 2204 O O . ASP A 1 284 ? -37.015 0.836 14.364 1.00 60.50 284 ASP A O 1
ATOM 2208 N N . GLU A 1 285 ? -36.713 1.944 16.287 1.00 63.22 285 GLU A N 1
ATOM 2209 C CA . GLU A 1 285 ? -35.255 1.798 16.308 1.00 63.22 285 GLU A CA 1
ATOM 2210 C C . GLU A 1 285 ? -34.868 0.348 16.630 1.00 63.22 285 GLU A C 1
ATOM 2212 O O . GLU A 1 285 ? -34.024 -0.232 15.947 1.00 63.22 285 GLU A O 1
ATOM 2217 N N . ALA A 1 286 ? -35.552 -0.282 17.592 1.00 61.41 286 ALA A N 1
ATOM 2218 C CA . ALA A 1 286 ? -35.346 -1.691 17.925 1.00 61.41 286 ALA A CA 1
ATOM 2219 C C . ALA A 1 286 ? -35.721 -2.629 16.762 1.00 61.41 286 ALA A C 1
ATOM 2221 O O . ALA A 1 286 ? -35.009 -3.603 16.500 1.00 61.41 286 ALA A O 1
ATOM 2222 N N . ARG A 1 287 ? -36.802 -2.339 16.022 1.00 64.81 287 ARG A N 1
ATOM 2223 C CA . ARG A 1 287 ? -37.161 -3.069 14.789 1.00 64.81 287 ARG A CA 1
ATOM 2224 C C . ARG A 1 287 ? -36.131 -2.864 13.680 1.00 64.81 287 ARG A C 1
ATOM 2226 O O . ARG A 1 287 ? -35.777 -3.818 12.989 1.00 64.81 287 ARG A O 1
ATOM 2233 N N . HIS A 1 288 ? -35.635 -1.639 13.506 1.00 69.12 288 HIS A N 1
ATOM 2234 C CA . HIS A 1 288 ? -34.624 -1.332 12.496 1.00 69.12 288 HIS A CA 1
ATOM 2235 C C . HIS A 1 288 ? -33.301 -2.066 12.759 1.00 69.12 288 HIS A C 1
ATOM 2237 O O . HIS A 1 288 ? -32.762 -2.685 11.841 1.00 69.12 288 HIS A O 1
ATOM 2243 N N . ILE A 1 289 ? -32.813 -2.053 14.004 1.00 68.31 289 ILE A N 1
ATOM 2244 C CA . ILE A 1 289 ? -31.584 -2.758 14.400 1.00 68.31 289 ILE A CA 1
ATOM 2245 C C . ILE A 1 289 ? -31.767 -4.275 14.250 1.00 68.31 289 ILE A C 1
ATOM 2247 O O . ILE A 1 289 ? -30.935 -4.916 13.614 1.00 68.31 289 ILE A O 1
ATOM 2251 N N . GLY A 1 290 ? -32.889 -4.842 14.715 1.00 68.56 290 GLY A N 1
ATOM 2252 C CA . GLY A 1 290 ? -33.172 -6.274 14.546 1.00 68.56 290 GLY A CA 1
ATOM 2253 C C . GLY A 1 290 ? -33.194 -6.717 13.075 1.00 68.56 290 GLY A C 1
ATOM 2254 O O . GLY A 1 290 ? -32.645 -7.760 12.717 1.00 68.56 290 GLY A O 1
ATOM 2255 N N . LYS A 1 291 ? -33.735 -5.880 12.177 1.00 72.75 291 LYS A N 1
ATOM 2256 C CA . LYS A 1 291 ? -33.698 -6.126 10.725 1.00 72.75 291 LYS A CA 1
ATOM 2257 C C . LYS A 1 291 ? -32.276 -6.085 10.151 1.00 72.75 291 LYS A C 1
ATOM 2259 O O . LYS A 1 291 ? -31.956 -6.887 9.270 1.00 72.75 291 LYS A O 1
ATOM 2264 N N . ILE A 1 292 ? -31.432 -5.162 10.621 1.00 77.62 292 ILE A N 1
ATOM 2265 C CA . ILE A 1 292 ? -30.016 -5.094 10.228 1.00 77.62 292 ILE A CA 1
ATOM 2266 C C . ILE A 1 292 ? -29.281 -6.359 10.671 1.00 77.62 292 ILE A C 1
ATOM 2268 O O . ILE A 1 292 ? -28.550 -6.924 9.861 1.00 77.62 292 ILE A O 1
ATOM 2272 N N . ASP A 1 293 ? -29.508 -6.829 11.897 1.00 79.06 293 ASP A N 1
ATOM 2273 C CA . ASP A 1 293 ? -28.841 -8.014 12.442 1.00 79.06 293 ASP A CA 1
ATOM 2274 C C . ASP A 1 293 ? -29.181 -9.283 11.635 1.00 79.06 293 ASP A C 1
ATOM 2276 O O . ASP A 1 293 ? -28.285 -10.061 11.297 1.00 79.06 293 ASP A O 1
ATOM 2280 N N . LEU A 1 294 ? -30.440 -9.452 11.201 1.00 79.06 294 LEU A N 1
ATOM 2281 C CA . LEU A 1 294 ? -30.840 -10.545 10.293 1.00 79.06 294 LEU A CA 1
ATOM 2282 C C . LEU A 1 294 ? -30.187 -10.448 8.906 1.00 79.06 294 LEU A C 1
ATOM 2284 O O . LEU A 1 294 ? -29.939 -11.463 8.256 1.00 79.06 294 LEU A O 1
ATOM 2288 N N . CYS A 1 295 ? -29.899 -9.228 8.448 1.00 84.31 295 CYS A N 1
ATOM 2289 C CA . CYS A 1 295 ? -29.292 -8.948 7.147 1.00 84.31 295 CYS A CA 1
ATOM 2290 C C . CYS A 1 295 ? -27.799 -8.591 7.249 1.00 84.31 295 CYS A C 1
ATOM 2292 O O . CYS A 1 295 ? -27.243 -8.027 6.303 1.00 84.31 295 CYS A O 1
ATOM 2294 N N . TRP A 1 296 ? -27.133 -8.920 8.363 1.00 87.25 296 TRP A N 1
ATOM 2295 C CA . TRP A 1 296 ? -25.816 -8.386 8.726 1.00 87.25 296 TRP A CA 1
ATOM 2296 C C . TRP A 1 296 ? -24.766 -8.521 7.617 1.00 87.25 296 TRP A C 1
ATOM 2298 O O . TRP A 1 296 ? -24.091 -7.558 7.250 1.00 87.25 296 TRP A O 1
ATOM 2308 N N . HIS A 1 297 ? -24.660 -9.706 7.012 1.00 89.75 297 HIS A N 1
ATOM 2309 C CA . HIS A 1 297 ? -23.701 -9.949 5.934 1.00 89.75 297 HIS A CA 1
ATOM 2310 C C . HIS A 1 297 ? -23.992 -9.127 4.671 1.00 89.75 297 HIS A C 1
ATOM 2312 O O . HIS A 1 297 ? -23.055 -8.633 4.040 1.00 89.75 297 HIS A O 1
ATOM 2318 N N . ALA A 1 298 ? -25.268 -8.951 4.315 1.00 91.00 298 ALA A N 1
ATOM 2319 C CA . ALA A 1 298 ? -25.663 -8.112 3.187 1.00 91.00 298 ALA A CA 1
ATOM 2320 C C . ALA A 1 298 ? -25.370 -6.633 3.480 1.00 91.00 298 ALA A C 1
ATOM 2322 O O . ALA A 1 298 ? -24.761 -5.956 2.653 1.00 91.00 298 ALA A O 1
ATOM 2323 N N . ALA A 1 299 ? -25.693 -6.167 4.692 1.00 91.50 299 ALA A N 1
ATOM 2324 C CA . ALA A 1 299 ? -25.411 -4.806 5.137 1.00 91.50 299 ALA A CA 1
ATOM 2325 C C . ALA A 1 299 ? -23.906 -4.484 5.093 1.00 91.50 299 ALA A C 1
ATOM 2327 O O . ALA A 1 299 ? -23.516 -3.432 4.583 1.00 91.50 299 ALA A O 1
ATOM 2328 N N . ILE A 1 300 ? -23.041 -5.408 5.539 1.00 94.31 300 ILE A N 1
ATOM 2329 C CA . ILE A 1 300 ? -21.583 -5.255 5.408 1.00 94.31 300 ILE A CA 1
ATOM 2330 C C . ILE A 1 300 ? -21.171 -5.156 3.935 1.00 94.31 300 ILE A C 1
ATOM 2332 O O . ILE A 1 300 ? -20.378 -4.281 3.578 1.00 94.31 300 ILE A O 1
ATOM 2336 N N . GLU A 1 301 ? -21.669 -6.031 3.061 1.00 95.12 301 GLU A N 1
ATOM 2337 C CA . GLU A 1 301 ? -21.293 -6.023 1.641 1.00 95.12 301 GLU A CA 1
ATOM 2338 C C . GLU A 1 301 ? -21.780 -4.747 0.918 1.00 95.12 301 GLU A C 1
ATOM 2340 O O . GLU A 1 301 ? -21.135 -4.262 -0.021 1.00 95.12 301 GLU A O 1
ATOM 2345 N N . ASP A 1 302 ? -22.861 -4.124 1.390 1.00 96.00 302 ASP A N 1
ATOM 2346 C CA . ASP A 1 302 ? -23.362 -2.842 0.884 1.00 96.00 302 ASP A CA 1
ATOM 2347 C C . ASP A 1 302 ? -22.489 -1.639 1.247 1.00 96.00 302 ASP A C 1
ATOM 2349 O O . ASP A 1 302 ? -22.446 -0.660 0.491 1.00 96.00 302 ASP A O 1
ATOM 2353 N N . THR A 1 303 ? -21.667 -1.747 2.296 1.00 97.62 303 THR A N 1
ATOM 2354 C CA . THR A 1 303 ? -20.605 -0.761 2.569 1.00 97.62 303 THR A CA 1
ATOM 2355 C C . THR A 1 303 ? -19.532 -0.748 1.476 1.00 97.62 303 THR A C 1
ATOM 2357 O O . THR A 1 303 ? -18.861 0.262 1.290 1.00 97.62 303 THR A O 1
ATOM 2360 N N . LYS A 1 304 ? -19.367 -1.856 0.736 1.00 98.56 304 LYS A N 1
ATOM 2361 C CA . LYS A 1 304 ? -18.278 -2.121 -0.226 1.00 98.56 304 LYS A CA 1
ATOM 2362 C C . LYS A 1 304 ? -16.876 -2.226 0.384 1.00 98.56 304 LYS A C 1
ATOM 2364 O O . LYS A 1 304 ? -15.923 -2.443 -0.365 1.00 98.56 304 LYS A O 1
ATOM 2369 N N . TRP A 1 305 ? -16.725 -2.166 1.710 1.00 98.56 305 TRP A N 1
ATOM 2370 C CA . TRP A 1 305 ? -15.418 -2.305 2.361 1.00 98.56 305 TRP A CA 1
ATOM 2371 C C . TRP A 1 305 ? -14.741 -3.638 2.008 1.00 98.56 305 TRP A C 1
ATOM 2373 O O . TRP A 1 305 ? -13.631 -3.642 1.470 1.00 98.56 305 TRP A O 1
ATOM 2383 N N . LEU A 1 306 ? -15.440 -4.766 2.198 1.00 98.62 306 LEU A N 1
ATOM 2384 C CA . LEU A 1 306 ? -14.899 -6.099 1.894 1.00 98.62 306 LEU A CA 1
ATOM 2385 C C . LEU A 1 306 ? -14.627 -6.300 0.401 1.00 98.62 306 LEU A C 1
ATOM 2387 O O . LEU A 1 306 ? -13.611 -6.889 0.031 1.00 98.62 306 LEU A O 1
ATOM 2391 N N . LEU A 1 307 ? -15.481 -5.761 -0.476 1.00 98.62 307 LEU A N 1
ATOM 2392 C CA . LEU A 1 307 ? -15.219 -5.738 -1.916 1.00 98.62 307 LEU A CA 1
ATOM 2393 C C . LEU A 1 307 ? -13.883 -5.049 -2.219 1.00 98.62 307 LEU A C 1
ATOM 2395 O O . LEU A 1 307 ? -13.100 -5.539 -3.031 1.00 98.62 307 LEU A O 1
ATOM 2399 N N . PHE A 1 308 ? -13.603 -3.922 -1.575 1.00 98.81 308 PHE A N 1
ATOM 2400 C CA . PHE A 1 308 ? -12.375 -3.180 -1.810 1.00 98.81 308 PHE A CA 1
ATOM 2401 C C . PHE A 1 308 ? -11.135 -3.852 -1.208 1.00 98.81 308 PHE A C 1
ATOM 2403 O O . PHE A 1 308 ? -10.087 -3.841 -1.857 1.00 98.81 308 PHE A O 1
ATOM 2410 N N . VAL A 1 309 ? -11.258 -4.525 -0.059 1.00 98.88 309 VAL A N 1
ATOM 2411 C CA . VAL A 1 309 ? -10.211 -5.417 0.479 1.00 98.88 309 VAL A CA 1
ATOM 2412 C C . VAL A 1 309 ? -9.907 -6.553 -0.511 1.00 98.88 309 VAL A C 1
ATOM 2414 O O . VAL A 1 309 ? -8.749 -6.771 -0.875 1.00 98.88 309 VAL A O 1
ATOM 2417 N N . ARG A 1 310 ? -10.938 -7.208 -1.068 1.00 98.81 310 ARG A N 1
ATOM 2418 C CA . ARG A 1 310 ? -10.783 -8.232 -2.121 1.00 98.81 310 ARG A CA 1
ATOM 2419 C C . ARG A 1 310 ? -10.054 -7.695 -3.355 1.00 98.81 310 ARG A C 1
ATOM 2421 O O . ARG A 1 310 ? -9.253 -8.416 -3.944 1.00 98.81 310 ARG A O 1
ATOM 2428 N N . ARG A 1 311 ? -10.299 -6.441 -3.757 1.00 98.75 311 ARG A N 1
ATOM 2429 C CA . ARG A 1 311 ? -9.628 -5.829 -4.920 1.00 98.75 311 ARG A CA 1
ATOM 2430 C C . ARG A 1 311 ? -8.126 -5.669 -4.710 1.00 98.75 311 ARG A C 1
ATOM 2432 O O . ARG A 1 311 ? -7.372 -6.010 -5.619 1.00 98.75 311 ARG A O 1
ATOM 2439 N N . ILE A 1 312 ? -7.684 -5.188 -3.545 1.00 98.81 312 ILE A N 1
ATOM 2440 C CA . ILE A 1 312 ? -6.243 -5.043 -3.278 1.00 98.81 312 ILE A CA 1
ATOM 2441 C C . ILE A 1 312 ? -5.554 -6.398 -3.082 1.00 98.81 312 ILE A C 1
ATOM 2443 O O . ILE A 1 312 ? -4.449 -6.577 -3.589 1.00 98.81 312 ILE A O 1
ATOM 2447 N N . LEU A 1 313 ? -6.228 -7.376 -2.460 1.00 98.88 313 LEU A N 1
ATOM 2448 C CA . LEU A 1 313 ? -5.730 -8.753 -2.354 1.00 98.88 313 LEU A CA 1
ATOM 2449 C C . LEU A 1 313 ? -5.565 -9.404 -3.728 1.00 98.88 313 LEU A C 1
ATOM 2451 O O . LEU A 1 313 ? -4.511 -9.961 -4.017 1.00 98.88 313 LEU A O 1
ATOM 2455 N N . ALA A 1 314 ? -6.570 -9.288 -4.601 1.00 98.88 314 ALA A N 1
ATOM 2456 C CA . ALA A 1 314 ? -6.496 -9.824 -5.957 1.00 98.88 314 ALA A CA 1
ATOM 2457 C C . ALA A 1 314 ? -5.369 -9.182 -6.775 1.00 98.88 314 ALA A C 1
ATOM 2459 O O . ALA A 1 314 ? -4.666 -9.878 -7.501 1.00 98.88 314 ALA A O 1
ATOM 2460 N N . ALA A 1 315 ? -5.171 -7.869 -6.638 1.00 98.88 315 ALA A N 1
ATOM 2461 C CA . ALA A 1 315 ? -4.105 -7.150 -7.326 1.00 98.88 315 ALA A CA 1
ATOM 2462 C C . ALA A 1 315 ? -2.706 -7.556 -6.826 1.00 98.88 315 ALA A C 1
ATOM 2464 O O . ALA A 1 315 ? -1.826 -7.830 -7.640 1.00 98.88 315 ALA A O 1
ATOM 2465 N N . GLY A 1 316 ? -2.504 -7.639 -5.504 1.00 98.81 316 GLY A N 1
ATOM 2466 C CA . GLY A 1 316 ? -1.246 -8.112 -4.914 1.00 98.81 316 GLY A CA 1
ATOM 2467 C C . GLY A 1 316 ? -0.944 -9.568 -5.280 1.00 98.81 316 GLY A C 1
ATOM 2468 O O . GLY A 1 316 ? 0.183 -9.890 -5.659 1.00 98.81 316 GLY A O 1
ATOM 2469 N N . TRP A 1 317 ? -1.967 -10.427 -5.262 1.00 98.75 317 TRP A N 1
ATOM 2470 C CA . TRP A 1 317 ? -1.860 -11.817 -5.704 1.00 98.75 317 TRP A CA 1
ATOM 2471 C C . TRP A 1 317 ? -1.490 -11.921 -7.182 1.00 98.75 317 TRP A C 1
ATOM 2473 O O . TRP A 1 317 ? -0.633 -12.724 -7.525 1.00 98.75 317 TRP A O 1
ATOM 2483 N N . ASP A 1 318 ? -2.070 -11.098 -8.060 1.00 98.62 318 ASP A N 1
ATOM 2484 C CA . ASP A 1 318 ? -1.763 -11.131 -9.494 1.00 98.62 318 ASP A CA 1
ATOM 2485 C C . ASP A 1 318 ? -0.307 -10.739 -9.794 1.00 98.62 318 ASP A C 1
ATOM 2487 O O . ASP A 1 318 ? 0.357 -11.391 -10.606 1.00 98.62 318 ASP A O 1
ATOM 2491 N N . VAL A 1 319 ? 0.219 -9.723 -9.098 1.00 98.75 319 VAL A N 1
ATOM 2492 C CA . VAL A 1 319 ? 1.646 -9.361 -9.157 1.00 98.75 319 VAL A CA 1
ATOM 2493 C C . VAL A 1 319 ? 2.502 -10.543 -8.704 1.00 98.75 319 VAL A C 1
ATOM 2495 O O . VAL A 1 319 ? 3.386 -10.978 -9.443 1.00 98.75 319 VAL A O 1
ATOM 2498 N N . ALA A 1 320 ? 2.226 -11.088 -7.515 1.00 98.50 320 ALA A N 1
ATOM 2499 C CA . ALA A 1 320 ? 2.996 -12.187 -6.943 1.00 98.50 320 ALA A CA 1
ATOM 2500 C C . ALA A 1 320 ? 2.949 -13.445 -7.822 1.00 98.50 320 ALA A C 1
ATOM 2502 O O . ALA A 1 320 ? 3.980 -14.062 -8.083 1.00 98.50 320 ALA A O 1
ATOM 2503 N N . TYR A 1 321 ? 1.779 -13.787 -8.357 1.00 97.75 321 TYR A N 1
ATOM 2504 C CA . TYR A 1 321 ? 1.590 -14.908 -9.270 1.00 97.75 321 TYR A CA 1
ATOM 2505 C C . TYR A 1 321 ? 2.427 -14.743 -10.540 1.00 97.75 321 TYR A C 1
ATOM 2507 O O . TYR A 1 321 ? 3.136 -15.673 -10.927 1.00 97.75 321 TYR A O 1
ATOM 2515 N N . LYS A 1 322 ? 2.408 -13.556 -11.161 1.00 96.06 322 LYS A N 1
ATOM 2516 C CA . LYS A 1 322 ? 3.205 -13.279 -12.364 1.00 96.06 322 LYS A CA 1
ATOM 2517 C C . LYS A 1 322 ? 4.704 -13.385 -12.105 1.00 96.06 322 LYS A C 1
ATOM 2519 O O . LYS A 1 322 ? 5.417 -14.044 -12.862 1.00 96.06 322 LYS A O 1
ATOM 2524 N N . VAL A 1 323 ? 5.165 -12.780 -11.016 1.00 95.56 323 VAL A N 1
ATOM 2525 C CA . VAL A 1 323 ? 6.570 -12.819 -10.599 1.00 95.56 323 VAL A CA 1
ATOM 2526 C C . VAL A 1 323 ? 7.011 -14.255 -10.315 1.00 95.56 323 VAL A C 1
ATOM 2528 O O . VAL A 1 323 ? 7.989 -14.716 -10.891 1.00 95.56 323 VAL A O 1
ATOM 2531 N N . HIS A 1 324 ? 6.268 -14.992 -9.489 1.00 94.88 324 HIS A N 1
ATOM 2532 C CA . HIS A 1 324 ? 6.658 -16.332 -9.057 1.00 94.88 324 HIS A CA 1
ATOM 2533 C C . HIS A 1 324 ? 6.541 -17.389 -10.163 1.00 94.88 324 HIS A C 1
ATOM 2535 O O . HIS A 1 324 ? 7.426 -18.231 -10.308 1.00 94.88 324 HIS A O 1
ATOM 2541 N N . ARG A 1 325 ? 5.450 -17.381 -10.944 1.00 92.69 325 ARG A N 1
ATOM 2542 C CA . ARG A 1 325 ? 5.166 -18.445 -11.925 1.00 92.69 325 ARG A CA 1
ATOM 2543 C C . ARG A 1 325 ? 5.788 -18.201 -13.291 1.00 92.69 325 ARG A C 1
ATOM 2545 O O . ARG A 1 325 ? 6.226 -19.160 -13.919 1.00 92.69 325 ARG A O 1
ATOM 2552 N N . PHE A 1 326 ? 5.828 -16.953 -13.749 1.00 91.50 326 PHE A N 1
ATOM 2553 C CA . PHE A 1 326 ? 6.311 -16.615 -15.094 1.00 91.50 326 PHE A CA 1
ATOM 2554 C C . PHE A 1 326 ? 7.669 -15.918 -15.092 1.00 91.50 326 PHE A C 1
ATOM 2556 O O . PHE A 1 326 ? 8.179 -15.588 -16.162 1.00 91.50 326 PHE A O 1
ATOM 2563 N N . ARG A 1 327 ? 8.259 -15.700 -13.908 1.00 92.31 327 ARG A N 1
ATOM 2564 C CA . ARG A 1 327 ? 9.493 -14.922 -13.736 1.00 92.31 327 ARG A CA 1
ATOM 2565 C C . ARG A 1 327 ? 9.378 -13.523 -14.348 1.00 92.31 327 ARG A C 1
ATOM 2567 O O . ARG A 1 327 ? 10.333 -12.975 -14.892 1.00 92.31 327 ARG A O 1
ATOM 2574 N N . SER A 1 328 ? 8.168 -12.967 -14.307 1.00 93.31 328 SER A N 1
ATOM 2575 C CA . SER A 1 328 ? 7.847 -11.690 -14.932 1.00 93.31 328 SER A CA 1
ATOM 2576 C C . SER A 1 328 ? 8.516 -10.525 -14.210 1.00 93.31 328 SER A C 1
ATOM 2578 O O . SER A 1 328 ? 8.714 -10.547 -12.993 1.00 93.31 328 SER A O 1
ATOM 2580 N N . ARG A 1 329 ? 8.773 -9.453 -14.964 1.00 95.00 329 ARG A N 1
ATOM 2581 C CA . ARG A 1 329 ? 9.057 -8.132 -14.401 1.00 95.00 329 ARG A CA 1
ATOM 2582 C C . ARG A 1 329 ? 7.794 -7.304 -14.475 1.00 95.00 329 ARG A C 1
ATOM 2584 O O . ARG A 1 329 ? 7.237 -7.109 -15.557 1.00 95.00 329 ARG A O 1
ATOM 2591 N N . VAL A 1 330 ? 7.306 -6.903 -13.312 1.00 98.12 330 VAL A N 1
ATOM 2592 C CA . VAL A 1 330 ? 5.990 -6.292 -13.166 1.00 98.12 330 VAL A CA 1
ATOM 2593 C C . VAL A 1 330 ? 6.160 -4.840 -12.745 1.00 98.12 330 VAL A C 1
ATOM 2595 O O . VAL A 1 330 ? 6.689 -4.575 -11.670 1.00 98.12 330 VAL A O 1
ATOM 2598 N N . LEU A 1 331 ? 5.707 -3.904 -13.576 1.00 98.69 331 LEU A N 1
ATOM 2599 C CA . LEU A 1 331 ? 5.632 -2.485 -13.242 1.00 98.69 331 LEU A CA 1
ATOM 2600 C C . LEU A 1 331 ? 4.242 -2.160 -12.702 1.00 98.69 331 LEU A C 1
ATOM 2602 O O . LEU A 1 331 ? 3.257 -2.214 -13.432 1.00 98.69 331 LEU A O 1
ATOM 2606 N N . VAL A 1 332 ? 4.161 -1.789 -11.430 1.00 98.94 332 VAL A N 1
ATOM 2607 C CA . VAL A 1 332 ? 2.911 -1.423 -10.765 1.00 98.94 332 VAL A CA 1
ATOM 2608 C C . VAL A 1 332 ? 2.827 0.094 -10.631 1.00 98.94 332 VAL A C 1
ATOM 2610 O O . VAL A 1 332 ? 3.703 0.731 -10.047 1.00 98.94 332 VAL A O 1
ATOM 2613 N N . HIS A 1 333 ? 1.748 0.699 -11.113 1.00 98.75 333 HIS A N 1
ATOM 2614 C CA . HIS A 1 333 ? 1.504 2.125 -10.899 1.00 98.75 333 HIS A CA 1
ATOM 2615 C C . HIS A 1 333 ? 0.016 2.420 -10.710 1.00 98.75 333 HIS A C 1
ATOM 2617 O O . HIS A 1 333 ? -0.853 1.571 -10.871 1.00 98.75 333 HIS A O 1
ATOM 2623 N N . CYS A 1 334 ? -0.291 3.649 -10.314 1.00 97.69 334 CYS A N 1
ATOM 2624 C CA . CYS A 1 334 ? -1.649 4.188 -10.338 1.00 97.69 334 CYS A CA 1
ATOM 2625 C C . CYS A 1 334 ? -1.578 5.632 -10.848 1.00 97.69 334 CYS A C 1
ATOM 2627 O O . CYS A 1 334 ? -0.779 5.890 -11.742 1.00 97.69 334 CYS A O 1
ATOM 2629 N N . SER A 1 335 ? -2.362 6.574 -10.307 1.00 97.69 335 SER A N 1
ATOM 2630 C CA . SER A 1 335 ? -2.222 8.000 -10.651 1.00 97.69 335 SER A CA 1
ATOM 2631 C C . SER A 1 335 ? -0.892 8.566 -10.131 1.00 97.69 335 SER A C 1
ATOM 2633 O O . SER A 1 335 ? 0.011 8.817 -10.917 1.00 97.69 335 SER A O 1
ATOM 2635 N N . HIS A 1 336 ? -0.740 8.699 -8.809 1.00 97.19 336 HIS A N 1
ATOM 2636 C CA . HIS A 1 336 ? 0.464 9.270 -8.186 1.00 97.19 336 HIS A CA 1
ATOM 2637 C C . HIS A 1 336 ? 1.484 8.212 -7.734 1.00 97.19 336 HIS A C 1
ATOM 2639 O O . HIS A 1 336 ? 2.629 8.533 -7.474 1.00 97.19 336 HIS A O 1
ATOM 2645 N N . GLY A 1 337 ? 1.114 6.932 -7.639 1.00 97.31 337 GLY A N 1
ATOM 2646 C CA . GLY A 1 337 ? 2.072 5.872 -7.284 1.00 97.31 337 GLY A CA 1
ATOM 2647 C C . GLY A 1 337 ? 2.406 5.734 -5.787 1.00 97.31 337 GLY A C 1
ATOM 2648 O O . GLY A 1 337 ? 3.423 5.121 -5.451 1.00 97.31 337 GLY A O 1
ATOM 2649 N N . TRP A 1 338 ? 1.593 6.300 -4.884 1.00 97.81 338 TRP A N 1
ATOM 2650 C CA . TRP A 1 338 ? 1.824 6.267 -3.423 1.00 97.81 338 TRP A CA 1
ATOM 2651 C C . TRP A 1 338 ? 0.674 5.686 -2.575 1.00 97.81 338 TRP A C 1
ATOM 2653 O O . TRP A 1 338 ? 0.866 5.408 -1.396 1.00 97.81 338 TRP A O 1
ATOM 2663 N N . ASP A 1 339 ? -0.523 5.491 -3.145 1.00 98.62 339 ASP A N 1
ATOM 2664 C CA . ASP A 1 339 ? -1.668 4.880 -2.442 1.00 98.62 339 ASP A CA 1
ATOM 2665 C C . ASP A 1 339 ? -1.798 3.405 -2.849 1.00 98.62 339 ASP A C 1
ATOM 2667 O O . ASP A 1 339 ? -1.128 2.527 -2.314 1.00 98.62 339 ASP A O 1
ATOM 2671 N N . ARG A 1 340 ? -2.595 3.140 -3.891 1.00 98.75 340 ARG A N 1
ATOM 2672 C CA . ARG A 1 340 ? -2.867 1.797 -4.427 1.00 98.75 340 ARG A CA 1
ATOM 2673 C C . ARG A 1 340 ? -1.608 1.041 -4.822 1.00 98.75 340 ARG A C 1
ATOM 2675 O O . ARG A 1 340 ? -1.548 -0.170 -4.674 1.00 98.75 340 ARG A O 1
ATOM 2682 N N . THR A 1 341 ? -0.611 1.750 -5.345 1.00 98.88 341 THR A N 1
ATOM 2683 C CA . THR A 1 341 ? 0.675 1.149 -5.707 1.00 98.88 341 THR A CA 1
ATOM 2684 C C . THR A 1 341 ? 1.364 0.585 -4.475 1.00 98.88 341 THR A C 1
ATOM 2686 O O . THR A 1 341 ? 1.719 -0.585 -4.500 1.00 98.88 341 THR A O 1
ATOM 2689 N N . SER A 1 342 ? 1.462 1.360 -3.388 1.00 98.81 342 SER A N 1
ATOM 2690 C CA . SER A 1 342 ? 2.043 0.916 -2.115 1.00 98.81 342 SER A CA 1
ATOM 2691 C C . SER A 1 342 ? 1.299 -0.292 -1.551 1.00 98.81 342 SER A C 1
ATOM 2693 O O . SER A 1 342 ? 1.938 -1.268 -1.173 1.00 98.81 342 SER A O 1
ATOM 2695 N N . GLN A 1 343 ? -0.042 -0.282 -1.588 1.00 98.94 343 GLN A N 1
ATOM 2696 C CA . GLN A 1 343 ? -0.859 -1.421 -1.150 1.00 98.94 343 GLN A CA 1
ATOM 2697 C C . GLN A 1 343 ? -0.553 -2.694 -1.953 1.00 98.94 343 GLN A C 1
ATOM 2699 O O . GLN A 1 343 ? -0.349 -3.761 -1.384 1.00 98.94 343 GLN A O 1
ATOM 2704 N N . VAL A 1 344 ? -0.509 -2.585 -3.282 1.00 98.94 344 VAL A N 1
ATOM 2705 C CA . VAL A 1 344 ? -0.367 -3.737 -4.179 1.00 98.94 344 VAL A CA 1
ATOM 2706 C C . VAL A 1 344 ? 1.042 -4.327 -4.138 1.00 98.94 344 VAL A C 1
ATOM 2708 O O . VAL A 1 344 ? 1.179 -5.544 -4.023 1.00 98.94 344 VAL A O 1
ATOM 2711 N N . VAL A 1 345 ? 2.091 -3.499 -4.199 1.00 98.88 345 VAL A N 1
ATOM 2712 C CA . VAL A 1 345 ? 3.475 -4.009 -4.215 1.00 98.88 345 VAL A CA 1
ATOM 2713 C C . VAL A 1 345 ? 3.887 -4.623 -2.881 1.00 98.88 345 VAL A C 1
ATOM 2715 O O . VAL A 1 345 ? 4.644 -5.591 -2.868 1.00 98.88 345 VAL A O 1
ATOM 2718 N N . SER A 1 346 ? 3.381 -4.102 -1.761 1.00 98.81 346 SER A N 1
ATOM 2719 C CA . SER A 1 346 ? 3.670 -4.659 -0.437 1.00 98.81 346 SER A CA 1
ATOM 2720 C C . SER A 1 346 ? 2.882 -5.946 -0.171 1.00 98.81 346 SER A C 1
ATOM 2722 O O . SER A 1 346 ? 3.461 -6.905 0.328 1.00 98.81 346 SER A O 1
ATOM 2724 N N . LEU A 1 347 ? 1.609 -6.037 -0.591 1.00 98.88 347 LEU A N 1
ATOM 2725 C CA . LEU A 1 347 ? 0.860 -7.303 -0.549 1.00 98.88 347 LEU A CA 1
ATOM 2726 C C . LEU A 1 347 ? 1.522 -8.380 -1.413 1.00 98.88 347 LEU A C 1
ATOM 2728 O O . LEU A 1 347 ? 1.615 -9.529 -0.992 1.00 98.88 347 LEU A O 1
ATOM 2732 N N . ALA A 1 348 ? 2.023 -8.020 -2.596 1.00 98.81 348 ALA A N 1
ATOM 2733 C CA . ALA A 1 348 ? 2.755 -8.961 -3.436 1.00 98.81 348 ALA A CA 1
ATOM 2734 C C . ALA A 1 348 ? 4.007 -9.501 -2.727 1.00 98.81 348 ALA A C 1
ATOM 2736 O O . ALA A 1 348 ? 4.270 -10.700 -2.769 1.00 98.81 348 ALA A O 1
ATOM 2737 N N . GLN A 1 349 ? 4.750 -8.639 -2.031 1.00 98.62 349 GLN A N 1
ATOM 2738 C CA . GLN A 1 349 ? 5.920 -9.050 -1.255 1.00 98.62 349 GLN A CA 1
ATOM 2739 C C . GLN A 1 349 ? 5.557 -9.933 -0.054 1.00 98.62 349 GLN A C 1
ATOM 2741 O O . GLN A 1 349 ? 6.246 -10.923 0.156 1.00 98.62 349 GLN A O 1
ATOM 2746 N N . LEU A 1 350 ? 4.446 -9.674 0.648 1.00 98.25 350 LEU A N 1
ATOM 2747 C CA . LEU A 1 350 ? 3.939 -10.557 1.718 1.00 98.25 350 LEU A CA 1
ATOM 2748 C C . LEU A 1 350 ? 3.630 -11.978 1.236 1.00 98.25 350 LEU A C 1
ATOM 2750 O O . LEU A 1 350 ? 3.829 -12.956 1.963 1.00 98.25 350 LEU A O 1
ATOM 2754 N N . LEU A 1 351 ? 3.150 -12.102 -0.000 1.00 98.50 351 LEU A N 1
ATOM 2755 C CA . LEU A 1 351 ? 2.886 -13.395 -0.625 1.00 98.50 351 LEU A CA 1
ATOM 2756 C C . LEU A 1 351 ? 4.184 -14.072 -1.097 1.00 98.50 351 LEU A C 1
ATOM 2758 O O . LEU A 1 351 ? 4.298 -15.292 -1.022 1.00 98.50 351 LEU A O 1
ATOM 2762 N N . LEU A 1 352 ? 5.174 -13.306 -1.562 1.00 97.19 352 LEU A N 1
ATOM 2763 C CA . LEU A 1 352 ? 6.413 -13.832 -2.149 1.00 97.19 352 LEU A CA 1
ATOM 2764 C C . LEU A 1 352 ? 7.533 -14.119 -1.142 1.00 97.19 352 LEU A C 1
ATOM 2766 O O . LEU A 1 352 ? 8.349 -15.003 -1.390 1.00 97.19 352 LEU A O 1
ATOM 2770 N N . VAL A 1 353 ? 7.627 -13.345 -0.061 1.00 95.06 353 VAL A N 1
ATOM 2771 C CA . VAL A 1 353 ? 8.821 -13.276 0.789 1.00 95.06 353 VAL A CA 1
ATOM 2772 C C . VAL A 1 353 ? 8.451 -13.573 2.233 1.00 95.06 353 VAL A C 1
ATOM 2774 O O . VAL A 1 353 ? 7.895 -12.717 2.922 1.00 95.06 353 VAL A O 1
ATOM 2777 N N . GLY A 1 354 ? 8.826 -14.757 2.716 1.00 95.12 354 GLY A N 1
ATOM 2778 C CA . GLY A 1 354 ? 8.568 -15.176 4.094 1.00 95.12 354 GLY A CA 1
ATOM 2779 C C . GLY A 1 354 ? 9.089 -14.208 5.158 1.00 95.12 354 GLY A C 1
ATOM 2780 O O . GLY A 1 354 ? 8.381 -13.924 6.118 1.00 95.12 354 GLY A O 1
ATOM 2781 N N . GLU A 1 355 ? 10.266 -13.600 4.946 1.00 92.56 355 GLU A N 1
ATOM 2782 C CA . GLU A 1 355 ? 10.827 -12.595 5.868 1.00 92.56 355 GLU A CA 1
ATOM 2783 C C . GLU A 1 355 ? 9.839 -11.453 6.143 1.00 92.56 355 GLU A C 1
ATOM 2785 O O . GLU A 1 355 ? 9.712 -11.021 7.284 1.00 92.56 355 GLU A O 1
ATOM 2790 N N . THR A 1 356 ? 9.070 -11.005 5.146 1.00 96.19 356 THR A N 1
ATOM 2791 C CA . THR A 1 356 ? 8.113 -9.897 5.321 1.00 96.19 356 THR A CA 1
ATOM 2792 C C . THR A 1 356 ? 6.916 -10.238 6.214 1.00 96.19 356 THR A C 1
ATOM 2794 O O . THR A 1 356 ? 6.179 -9.336 6.608 1.00 96.19 356 THR A O 1
ATOM 2797 N N . ARG A 1 357 ? 6.736 -11.518 6.564 1.00 97.75 357 ARG A N 1
ATOM 2798 C CA . ARG A 1 357 ? 5.711 -12.010 7.496 1.00 97.75 357 ARG A CA 1
ATOM 2799 C C . ARG A 1 357 ? 6.226 -12.197 8.929 1.00 97.75 357 ARG A C 1
ATOM 2801 O O . ARG A 1 357 ? 5.458 -12.586 9.804 1.00 97.75 357 ARG A O 1
ATOM 2808 N N . THR A 1 358 ? 7.497 -11.879 9.176 1.00 95.75 358 THR A N 1
ATOM 2809 C CA . THR A 1 358 ? 8.053 -11.693 10.527 1.00 95.75 358 THR A CA 1
ATOM 2810 C C . THR A 1 358 ? 7.716 -10.296 11.050 1.00 95.75 358 THR A C 1
ATOM 2812 O O . THR A 1 358 ? 7.514 -9.375 10.259 1.00 95.75 358 THR A O 1
ATOM 2815 N N . LEU A 1 359 ? 7.711 -10.082 12.365 1.00 94.12 359 LEU A N 1
ATOM 2816 C CA . LEU A 1 359 ? 7.517 -8.778 13.003 1.00 94.12 359 LEU A CA 1
ATOM 2817 C C . LEU A 1 359 ? 8.496 -7.730 12.454 1.00 94.12 359 LEU A C 1
ATOM 2819 O O . LEU A 1 359 ? 8.105 -6.623 12.075 1.00 94.12 359 LEU A O 1
ATOM 2823 N N . ARG A 1 360 ? 9.784 -8.089 12.371 1.00 92.50 360 ARG A N 1
ATOM 2824 C CA . ARG A 1 360 ? 10.842 -7.190 11.879 1.00 92.50 360 ARG A CA 1
ATOM 2825 C C . ARG A 1 360 ? 10.763 -6.970 10.374 1.00 92.50 360 ARG A C 1
ATOM 2827 O O . ARG A 1 360 ? 10.935 -5.842 9.915 1.00 92.50 360 ARG A O 1
ATOM 2834 N N . GLY A 1 361 ? 10.517 -8.021 9.597 1.00 93.38 361 GLY A N 1
ATOM 2835 C CA . GLY A 1 361 ? 10.393 -7.896 8.148 1.00 93.38 361 GLY A CA 1
ATOM 2836 C C . GLY A 1 361 ? 9.132 -7.142 7.734 1.00 93.38 361 GLY A C 1
ATOM 2837 O O . GLY A 1 361 ? 9.178 -6.375 6.776 1.00 93.38 361 GLY A O 1
ATOM 2838 N N . PHE A 1 362 ? 8.043 -7.260 8.493 1.00 97.81 362 PHE A N 1
ATOM 2839 C CA . PHE A 1 362 ? 6.839 -6.460 8.297 1.00 97.81 362 PHE A CA 1
ATOM 2840 C C . PHE A 1 362 ? 7.089 -4.975 8.573 1.00 97.81 362 PHE A C 1
ATOM 2842 O O . PHE A 1 362 ? 6.712 -4.130 7.762 1.00 97.81 362 PHE A O 1
ATOM 2849 N N . ALA A 1 363 ? 7.795 -4.648 9.663 1.00 95.88 363 ALA A N 1
ATOM 2850 C CA . ALA A 1 363 ? 8.226 -3.278 9.945 1.00 95.88 363 ALA A CA 1
ATOM 2851 C C . ALA A 1 363 ? 9.066 -2.698 8.790 1.00 95.88 363 ALA A C 1
ATOM 2853 O O . ALA A 1 363 ? 8.774 -1.608 8.297 1.00 95.88 363 ALA A O 1
ATOM 2854 N N . ARG A 1 364 ? 10.048 -3.462 8.284 1.00 94.19 364 ARG A N 1
ATOM 2855 C CA . ARG A 1 364 ? 10.861 -3.078 7.112 1.00 94.19 364 ARG A CA 1
ATOM 2856 C C . ARG A 1 364 ? 10.017 -2.876 5.855 1.00 94.19 364 ARG A C 1
ATOM 2858 O O . ARG A 1 364 ? 10.244 -1.916 5.124 1.00 94.19 364 ARG A O 1
ATOM 2865 N N . LEU A 1 365 ? 9.041 -3.751 5.606 1.00 97.75 365 LEU A N 1
ATOM 2866 C CA . LEU A 1 365 ? 8.142 -3.642 4.459 1.00 97.75 365 LEU A CA 1
ATOM 2867 C C . LEU A 1 365 ? 7.326 -2.343 4.509 1.00 97.75 365 LEU A C 1
ATOM 2869 O O . LEU A 1 365 ? 7.207 -1.660 3.491 1.00 97.75 365 LEU A O 1
ATOM 2873 N N . VAL A 1 366 ? 6.789 -1.985 5.679 1.00 98.50 366 VAL A N 1
ATOM 2874 C CA . VAL A 1 366 ? 6.023 -0.743 5.866 1.00 98.50 366 VAL A CA 1
ATOM 2875 C C . VAL A 1 366 ? 6.923 0.488 5.727 1.00 98.50 366 VAL A C 1
ATOM 2877 O O . VAL A 1 366 ? 6.578 1.412 4.986 1.00 98.50 366 VAL A O 1
ATOM 2880 N N . GLU A 1 367 ? 8.090 0.492 6.378 1.00 97.06 367 GLU A N 1
ATOM 2881 C CA . GLU A 1 367 ? 9.075 1.578 6.260 1.00 97.06 367 GLU A CA 1
ATOM 2882 C C . GLU A 1 367 ? 9.535 1.777 4.818 1.00 97.06 367 GLU A C 1
ATOM 2884 O O . GLU A 1 367 ? 9.698 2.911 4.382 1.00 97.06 367 GLU A O 1
ATOM 2889 N N . LYS A 1 368 ? 9.681 0.700 4.043 1.00 97.38 368 LYS A N 1
ATOM 2890 C CA . LYS A 1 368 ? 10.004 0.780 2.620 1.00 97.38 368 LYS A CA 1
ATOM 2891 C C . LYS A 1 368 ? 8.815 1.277 1.801 1.00 97.38 368 LYS A C 1
ATOM 2893 O O . LYS A 1 368 ? 8.834 2.386 1.269 1.00 97.38 368 LYS A O 1
ATOM 2898 N N . ASP A 1 369 ? 7.774 0.458 1.659 1.00 98.38 369 ASP A N 1
ATOM 2899 C CA . ASP A 1 369 ? 6.769 0.643 0.610 1.00 98.38 369 ASP A CA 1
ATOM 2900 C C . ASP A 1 369 ? 5.687 1.672 0.925 1.00 98.38 369 ASP A C 1
ATOM 2902 O O . ASP A 1 369 ? 5.041 2.147 -0.017 1.00 98.38 369 ASP A O 1
ATOM 2906 N N . PHE A 1 370 ? 5.522 2.048 2.194 1.00 98.50 370 PHE A N 1
ATOM 2907 C CA . PHE A 1 370 ? 4.652 3.148 2.595 1.00 98.50 370 PHE A CA 1
ATOM 2908 C C . PHE A 1 370 ? 5.452 4.383 2.987 1.00 98.50 370 PHE A C 1
ATOM 2910 O O . PHE A 1 370 ? 5.241 5.428 2.384 1.00 98.50 370 PHE A O 1
ATOM 2917 N N . VAL A 1 371 ? 6.372 4.289 3.948 1.00 97.00 371 VAL A N 1
ATOM 2918 C CA . VAL A 1 371 ? 7.024 5.495 4.484 1.00 97.00 371 VAL A CA 1
ATOM 2919 C C . VAL A 1 371 ? 8.050 6.065 3.499 1.00 97.00 371 VAL A C 1
ATOM 2921 O O . VAL A 1 371 ? 7.909 7.199 3.044 1.00 97.00 371 VAL A O 1
ATOM 2924 N N . ALA A 1 372 ? 9.047 5.278 3.093 1.00 96.69 372 ALA A N 1
ATOM 2925 C CA . ALA A 1 372 ? 10.133 5.737 2.229 1.00 96.69 372 ALA A CA 1
ATOM 2926 C C . ALA A 1 372 ? 9.682 6.080 0.815 1.00 96.69 372 ALA A C 1
ATOM 2928 O O . ALA A 1 372 ? 10.142 7.059 0.231 1.00 96.69 372 ALA A O 1
ATOM 2929 N N . PHE A 1 373 ? 8.727 5.323 0.285 1.00 98.25 373 PHE A N 1
ATOM 2930 C CA . PHE A 1 373 ? 8.100 5.643 -0.989 1.00 98.25 373 PHE A CA 1
ATOM 2931 C C . PHE A 1 373 ? 6.978 6.695 -0.894 1.00 98.25 373 PHE A C 1
ATOM 2933 O O . PHE A 1 373 ? 6.282 6.910 -1.889 1.00 98.25 373 PHE A O 1
ATOM 2940 N N . GLY A 1 374 ? 6.811 7.380 0.240 1.00 97.69 374 GLY A N 1
ATOM 2941 C CA . GLY A 1 374 ? 6.023 8.612 0.338 1.00 97.69 374 GLY A CA 1
ATOM 2942 C C . GLY A 1 374 ? 4.514 8.412 0.225 1.00 97.69 374 GLY A C 1
ATOM 2943 O O . GLY A 1 374 ? 3.846 9.149 -0.498 1.00 97.69 374 GLY A O 1
ATOM 2944 N N . HIS A 1 375 ? 3.968 7.386 0.884 1.00 98.50 375 HIS A N 1
ATOM 2945 C CA . HIS A 1 375 ? 2.544 7.365 1.200 1.00 98.50 375 HIS A CA 1
ATOM 2946 C C . HIS A 1 375 ? 2.229 8.574 2.091 1.00 98.50 375 HIS A C 1
ATOM 2948 O O . HIS A 1 375 ? 2.842 8.693 3.154 1.00 98.50 375 HIS A O 1
ATOM 2954 N N . PRO A 1 376 ? 1.288 9.449 1.697 1.00 97.12 376 PRO A N 1
ATOM 2955 C CA . PRO A 1 376 ? 1.099 10.713 2.385 1.00 97.12 376 PRO A CA 1
ATOM 2956 C C . PRO A 1 376 ? 0.305 10.535 3.692 1.00 97.12 376 PRO A C 1
ATOM 2958 O O . PRO A 1 376 ? -0.901 10.787 3.725 1.00 97.12 376 PRO A O 1
ATOM 2961 N N . PHE A 1 377 ? 0.945 10.033 4.756 1.00 96.94 377 PHE A N 1
ATOM 2962 C CA . PHE A 1 377 ? 0.278 9.708 6.023 1.00 96.94 377 PHE A CA 1
ATOM 2963 C C . PHE A 1 377 ? -0.342 10.930 6.700 1.00 96.94 377 PHE A C 1
ATOM 2965 O O . PHE A 1 377 ? -1.486 10.833 7.148 1.00 96.94 377 PHE A O 1
ATOM 2972 N N . LEU A 1 378 ? 0.357 12.070 6.735 1.00 93.06 378 LEU A N 1
ATOM 2973 C CA . LEU A 1 378 ? -0.151 13.311 7.327 1.00 93.06 378 LEU A CA 1
ATOM 2974 C C . LEU A 1 378 ? -1.463 13.721 6.665 1.00 93.06 378 LEU A C 1
ATOM 2976 O O . LEU A 1 378 ? -2.472 13.918 7.348 1.00 93.06 378 LEU A O 1
ATOM 2980 N N . THR A 1 379 ? -1.457 13.767 5.334 1.00 94.25 379 THR A N 1
ATOM 2981 C CA . THR A 1 379 ? -2.619 14.142 4.532 1.00 94.25 379 THR A CA 1
ATOM 2982 C C . THR A 1 379 ? -3.737 13.097 4.631 1.00 94.25 379 THR A C 1
ATOM 2984 O O . THR A 1 379 ? -4.894 13.437 4.877 1.00 94.25 379 THR A O 1
ATOM 2987 N N . ARG A 1 380 ? -3.426 11.802 4.473 1.00 96.56 380 ARG A N 1
ATOM 2988 C CA . ARG A 1 380 ? -4.430 10.718 4.446 1.00 96.56 380 ARG A CA 1
ATOM 2989 C C . ARG A 1 380 ? -5.084 10.495 5.796 1.00 96.56 380 ARG A C 1
ATOM 2991 O O . ARG A 1 380 ? -6.283 10.218 5.848 1.00 96.56 380 ARG A O 1
ATOM 2998 N N . CYS A 1 381 ? -4.310 10.612 6.868 1.00 93.81 381 CYS A N 1
ATOM 2999 C CA . CYS A 1 381 ? -4.803 10.424 8.220 1.00 93.81 381 CYS A CA 1
ATOM 3000 C C . CYS A 1 381 ? -5.323 11.722 8.831 1.00 93.81 381 CYS A C 1
ATOM 3002 O O . CYS A 1 381 ? -6.013 11.636 9.843 1.00 93.81 381 CYS A O 1
ATOM 3004 N N . GLY A 1 382 ? -5.007 12.897 8.275 1.00 91.12 382 GLY A N 1
ATOM 3005 C CA . GLY A 1 382 ? -5.406 14.204 8.801 1.00 91.12 382 GLY A CA 1
ATOM 3006 C C . GLY A 1 382 ? -4.888 14.443 10.219 1.00 91.12 382 GLY A C 1
ATOM 3007 O O . GLY A 1 382 ? -5.689 14.710 11.123 1.00 91.12 382 GLY A O 1
ATOM 3008 N N . HIS A 1 383 ? -3.593 14.228 10.468 1.00 87.94 383 HIS A N 1
ATOM 3009 C CA . HIS A 1 383 ? -3.012 14.447 11.798 1.00 87.94 383 HIS A CA 1
ATOM 3010 C C . HIS A 1 383 ? -3.104 15.923 12.180 1.00 87.94 383 HIS A C 1
ATOM 3012 O O . HIS A 1 383 ? -2.717 16.789 11.407 1.00 87.94 383 HIS A O 1
ATOM 3018 N N . GLY A 1 384 ? -3.672 16.206 13.355 1.00 81.06 384 GLY A N 1
ATOM 3019 C CA . GLY A 1 384 ? -3.845 17.569 13.862 1.00 81.06 384 GLY A CA 1
ATOM 3020 C C . GLY A 1 384 ? -4.867 18.437 13.117 1.00 81.06 384 GLY A C 1
ATOM 3021 O O . GLY A 1 384 ? -5.232 19.485 13.629 1.00 81.06 384 GLY A O 1
ATOM 3022 N N . ALA A 1 385 ? -5.408 18.003 11.977 1.00 81.19 385 ALA A N 1
ATOM 3023 C CA . ALA A 1 385 ? -6.356 18.804 11.208 1.00 81.19 385 ALA A CA 1
ATOM 3024 C C . ALA A 1 385 ? -7.701 18.986 11.942 1.00 81.19 385 ALA A C 1
ATOM 3026 O O . ALA A 1 385 ? -8.392 18.009 12.253 1.00 81.19 385 ALA A O 1
ATOM 3027 N N . ALA A 1 386 ? -8.098 20.242 12.176 1.00 71.62 386 ALA A N 1
ATOM 3028 C CA . ALA A 1 386 ? -9.404 20.594 12.745 1.00 71.62 386 ALA A CA 1
ATOM 3029 C C . ALA A 1 386 ? -10.572 20.312 11.783 1.00 71.62 386 ALA A C 1
ATOM 3031 O O . ALA A 1 386 ? -11.682 19.985 12.217 1.00 71.62 386 ALA A O 1
ATOM 3032 N N . HIS A 1 387 ? -10.311 20.420 10.479 1.00 74.50 387 HIS A N 1
ATOM 3033 C CA . HIS A 1 387 ? -11.293 20.241 9.418 1.00 74.50 387 HIS A CA 1
ATOM 3034 C C . HIS A 1 387 ? -11.042 18.961 8.625 1.00 74.50 387 HIS A C 1
ATOM 3036 O O . HIS A 1 387 ? -9.919 18.468 8.507 1.00 74.50 387 HIS A O 1
ATOM 3042 N N . HIS A 1 388 ? -12.129 18.407 8.098 1.00 75.44 388 HIS A N 1
ATOM 3043 C CA . HIS A 1 388 ? -12.066 17.259 7.214 1.00 75.44 388 HIS A CA 1
ATOM 3044 C C . HIS A 1 388 ? -11.660 17.721 5.811 1.00 75.44 388 HIS A C 1
ATOM 3046 O O . HIS A 1 388 ? -12.323 18.580 5.234 1.00 75.44 388 HIS A O 1
ATOM 3052 N N . ASP A 1 389 ? -10.583 17.144 5.288 1.00 82.56 389 ASP A N 1
ATOM 3053 C CA . ASP A 1 389 ? -10.089 17.376 3.930 1.00 82.56 389 ASP A CA 1
ATOM 3054 C C . ASP A 1 389 ? -10.568 16.241 3.015 1.00 82.56 389 ASP A C 1
ATOM 3056 O O . ASP A 1 389 ? -10.633 15.074 3.419 1.00 82.56 389 ASP A O 1
ATOM 3060 N N . ASP A 1 390 ? -10.866 16.566 1.760 1.00 90.19 390 ASP A N 1
ATOM 3061 C CA . ASP A 1 390 ? -11.195 15.580 0.743 1.00 90.19 390 ASP A CA 1
ATOM 3062 C C . ASP A 1 390 ? -10.071 14.599 0.400 1.00 90.19 390 ASP A C 1
ATOM 3064 O O . ASP A 1 390 ? -10.322 13.541 -0.186 1.00 90.19 390 ASP A O 1
ATOM 3068 N N . GLN A 1 391 ? -8.846 14.911 0.812 1.00 93.62 391 GLN A N 1
ATOM 3069 C CA . GLN A 1 391 ? -7.685 14.041 0.685 1.00 93.62 391 GLN A CA 1
ATOM 3070 C C . GLN A 1 391 ? -7.550 12.998 1.809 1.00 93.62 391 GLN A C 1
ATOM 3072 O O . GLN A 1 391 ? -6.721 12.088 1.680 1.00 93.62 391 GLN A O 1
ATOM 3077 N N . GLN A 1 392 ? -8.344 13.077 2.885 1.00 95.06 392 GLN A N 1
ATOM 3078 C CA . GLN A 1 392 ? -8.322 12.077 3.959 1.00 95.06 392 GLN A CA 1
ATOM 3079 C C . GLN A 1 392 ? -8.953 10.763 3.488 1.00 95.06 392 GLN A C 1
ATOM 3081 O O . GLN A 1 392 ? -10.023 10.746 2.883 1.00 95.06 392 GLN A O 1
ATOM 3086 N N . SER A 1 393 ? -8.283 9.641 3.748 1.00 97.38 393 SER A N 1
ATOM 3087 C CA . SER A 1 393 ? -8.780 8.311 3.386 1.00 97.38 393 SER A CA 1
ATOM 3088 C C . SER A 1 393 ? -8.001 7.215 4.120 1.00 97.38 393 SER A C 1
ATOM 3090 O O . SER A 1 393 ? -6.771 7.276 4.170 1.00 97.38 393 SER A O 1
ATOM 3092 N N . PRO A 1 394 ? -8.663 6.145 4.597 1.00 97.25 394 PRO A N 1
ATOM 3093 C CA . PRO A 1 394 ? -8.049 5.086 5.402 1.00 97.25 394 PRO A CA 1
ATOM 3094 C C . PRO A 1 394 ? -7.293 4.051 4.543 1.00 97.25 394 PRO A C 1
ATOM 3096 O O . PRO A 1 394 ? -7.505 2.847 4.669 1.00 97.25 394 PRO A O 1
ATOM 3099 N N . ILE A 1 395 ? -6.409 4.506 3.649 1.00 98.62 395 ILE A N 1
ATOM 3100 C CA . ILE A 1 395 ? -5.682 3.656 2.686 1.00 98.62 395 ILE A CA 1
ATOM 3101 C C . ILE A 1 395 ? -4.766 2.652 3.391 1.00 98.62 395 ILE A C 1
ATOM 3103 O O . ILE A 1 395 ? -4.767 1.468 3.049 1.00 98.62 395 ILE A O 1
ATOM 3107 N N . PHE A 1 396 ? -4.012 3.104 4.395 1.00 98.69 396 PHE A N 1
ATOM 3108 C CA . PHE A 1 396 ? -3.148 2.217 5.170 1.00 98.69 396 PHE A CA 1
ATOM 3109 C C . PHE A 1 396 ? -3.957 1.235 6.031 1.00 98.69 396 PHE A C 1
ATOM 3111 O O . PHE A 1 396 ? -3.635 0.055 6.073 1.00 98.69 396 PHE A O 1
ATOM 3118 N N . LEU A 1 397 ? -5.069 1.673 6.634 1.00 98.31 397 LEU A N 1
ATOM 3119 C CA . LEU A 1 397 ? -5.960 0.782 7.388 1.00 98.31 397 LEU A CA 1
ATOM 3120 C C . LEU A 1 397 ? -6.599 -0.292 6.493 1.00 98.31 397 LEU A C 1
ATOM 3122 O O . LEU A 1 397 ? -6.679 -1.447 6.889 1.00 98.31 397 LEU A O 1
ATOM 3126 N N . GLN A 1 398 ? -7.020 0.067 5.279 1.00 98.69 398 GLN A N 1
ATOM 3127 C CA . GLN A 1 398 ? -7.515 -0.901 4.299 1.00 98.69 398 GLN A CA 1
ATOM 3128 C C . GLN A 1 398 ? -6.453 -1.957 3.968 1.00 98.69 398 GLN A C 1
ATOM 3130 O O . GLN A 1 398 ? -6.771 -3.133 3.802 1.00 98.69 398 GLN A O 1
ATOM 3135 N N . TRP A 1 399 ? -5.190 -1.540 3.870 1.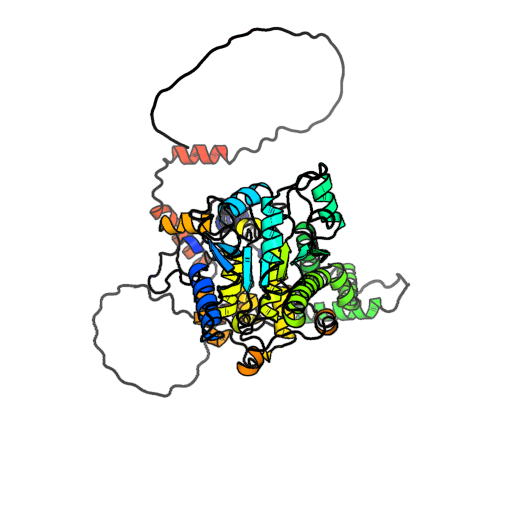00 98.88 399 TRP A N 1
ATOM 3136 C CA . TRP A 1 399 ? -4.081 -2.461 3.663 1.00 98.88 399 TRP A CA 1
ATOM 3137 C C . TRP A 1 399 ? -3.846 -3.363 4.876 1.00 98.88 399 TRP A C 1
ATOM 3139 O O . TRP A 1 399 ? -3.728 -4.568 4.690 1.00 98.88 399 TRP A O 1
ATOM 3149 N N . LEU A 1 400 ? -3.867 -2.825 6.101 1.00 98.81 400 LEU A N 1
ATOM 3150 C CA . LEU A 1 400 ? -3.786 -3.633 7.325 1.00 98.81 400 LEU A CA 1
ATOM 3151 C C . LEU A 1 400 ? -4.919 -4.662 7.413 1.00 98.81 400 LEU A C 1
ATOM 3153 O O . LEU A 1 400 ? -4.668 -5.790 7.818 1.00 98.81 400 LEU A O 1
ATOM 3157 N N . ASP A 1 401 ? -6.133 -4.310 6.979 1.00 98.81 401 ASP A N 1
ATOM 3158 C CA . ASP A 1 401 ? -7.252 -5.255 6.886 1.00 98.81 401 ASP A CA 1
ATOM 3159 C C . ASP A 1 401 ? -6.917 -6.396 5.912 1.00 98.81 401 ASP A C 1
ATOM 3161 O O . ASP A 1 401 ? -7.018 -7.561 6.276 1.00 98.81 401 ASP A O 1
ATOM 3165 N N . ALA A 1 402 ? -6.388 -6.096 4.719 1.00 98.88 402 ALA A N 1
ATOM 3166 C CA . ALA A 1 402 ? -5.925 -7.129 3.786 1.00 98.88 402 ALA A CA 1
ATOM 3167 C C . ALA A 1 402 ? -4.796 -8.010 4.356 1.00 98.88 402 ALA A C 1
ATOM 3169 O O . ALA A 1 402 ? -4.796 -9.218 4.118 1.00 98.88 402 ALA A O 1
ATOM 3170 N N . VAL A 1 403 ? -3.860 -7.442 5.124 1.00 98.88 403 VAL A N 1
ATOM 3171 C CA . VAL A 1 403 ? -2.836 -8.219 5.842 1.00 98.88 403 VAL A CA 1
ATOM 3172 C C . VAL A 1 403 ? -3.489 -9.133 6.877 1.00 98.88 403 VAL A C 1
ATOM 3174 O O . VAL A 1 403 ? -3.156 -10.315 6.931 1.00 98.88 403 VAL A O 1
ATOM 3177 N N . TRP A 1 404 ? -4.457 -8.621 7.643 1.00 98.69 404 TRP A N 1
ATOM 3178 C CA . TRP A 1 404 ? -5.224 -9.418 8.595 1.00 98.69 404 TRP A CA 1
ATOM 3179 C C . TRP A 1 404 ? -5.960 -10.571 7.905 1.00 98.69 404 TRP A C 1
ATOM 3181 O O . TRP A 1 404 ? -5.908 -11.685 8.412 1.00 98.69 404 TRP A O 1
ATOM 3191 N N . GLN A 1 405 ? -6.556 -10.363 6.721 1.00 98.69 405 GLN A N 1
ATOM 3192 C CA . GLN A 1 405 ? -7.187 -11.456 5.965 1.00 98.69 405 GLN A CA 1
ATOM 3193 C C . GLN A 1 405 ? -6.195 -12.596 5.687 1.00 98.69 405 GLN A C 1
ATOM 3195 O O . GLN A 1 405 ? -6.542 -13.765 5.842 1.00 98.69 405 GLN A O 1
ATOM 3200 N N . LEU A 1 406 ? -4.959 -12.271 5.286 1.00 98.44 406 LEU A N 1
ATOM 3201 C CA . LEU A 1 406 ? -3.925 -13.274 5.021 1.00 98.44 406 LEU A CA 1
ATOM 3202 C C . LEU A 1 406 ? -3.451 -13.954 6.311 1.00 98.44 406 LEU A C 1
ATOM 3204 O O . LEU A 1 406 ? -3.392 -15.180 6.350 1.00 98.44 406 LEU A O 1
ATOM 3208 N N . ALA A 1 407 ? -3.164 -13.184 7.362 1.00 97.38 407 ALA A N 1
ATOM 3209 C CA . ALA A 1 407 ? -2.711 -13.718 8.647 1.00 97.38 407 ALA A CA 1
ATOM 3210 C C . ALA A 1 407 ? -3.776 -14.600 9.319 1.00 97.38 407 ALA A C 1
ATOM 3212 O O . ALA A 1 407 ? -3.453 -15.636 9.888 1.00 97.38 407 ALA A O 1
ATOM 3213 N N . ASN A 1 408 ? -5.054 -14.237 9.196 1.00 96.25 408 ASN A N 1
ATOM 3214 C CA . ASN A 1 408 ? -6.168 -15.002 9.748 1.00 96.25 408 ASN A CA 1
ATOM 3215 C C . ASN A 1 408 ? -6.436 -16.300 8.965 1.00 96.25 408 ASN A C 1
ATOM 3217 O O . ASN A 1 408 ? -6.770 -17.320 9.559 1.00 96.25 408 ASN A O 1
ATOM 3221 N N . GLN A 1 409 ? -6.284 -16.285 7.635 1.00 96.75 409 GLN A N 1
ATOM 3222 C CA . GLN A 1 409 ? -6.474 -17.483 6.805 1.00 96.75 409 GLN A CA 1
ATOM 3223 C C . GLN A 1 409 ? -5.263 -18.434 6.826 1.00 96.75 409 GLN A C 1
ATOM 3225 O O . GLN A 1 409 ? -5.438 -19.634 6.624 1.00 96.75 409 GLN A O 1
ATOM 3230 N N . TYR A 1 410 ? -4.053 -17.918 7.069 1.00 96.69 410 TYR A N 1
ATOM 3231 C CA . TYR A 1 410 ? -2.796 -18.681 7.068 1.00 96.69 410 TYR A CA 1
ATOM 3232 C C . TYR A 1 410 ? -1.970 -18.400 8.335 1.00 96.69 410 TYR A C 1
ATOM 3234 O O . TYR A 1 410 ? -0.849 -17.895 8.238 1.00 96.69 410 TYR A O 1
ATOM 3242 N N . PRO A 1 411 ? -2.489 -18.728 9.534 1.00 95.50 411 PRO A N 1
ATOM 3243 C CA . PRO A 1 411 ? -1.889 -18.312 10.801 1.00 95.50 411 PRO A CA 1
ATOM 3244 C C . PRO A 1 411 ? -0.470 -18.844 11.008 1.00 95.50 411 PRO A C 1
ATOM 3246 O O . PRO A 1 411 ? 0.341 -18.163 11.613 1.00 95.50 411 PRO A O 1
ATOM 3249 N N . THR A 1 412 ? -0.103 -20.004 10.465 1.00 96.06 412 THR A N 1
ATOM 3250 C CA . THR A 1 412 ? 1.264 -20.530 10.633 1.00 96.06 412 THR A CA 1
ATOM 3251 C C . THR A 1 412 ? 2.329 -19.754 9.857 1.00 96.06 412 THR A C 1
ATOM 3253 O O . THR A 1 412 ? 3.517 -19.898 10.125 1.00 96.06 412 THR A O 1
ATOM 3256 N N . HIS A 1 413 ? 1.929 -18.901 8.908 1.00 96.50 413 HIS A N 1
ATOM 3257 C CA . HIS A 1 413 ? 2.849 -18.201 8.008 1.00 96.50 413 HIS A CA 1
ATOM 3258 C C . HIS A 1 413 ? 3.231 -16.793 8.484 1.00 96.50 413 HIS A C 1
ATOM 3260 O O . HIS A 1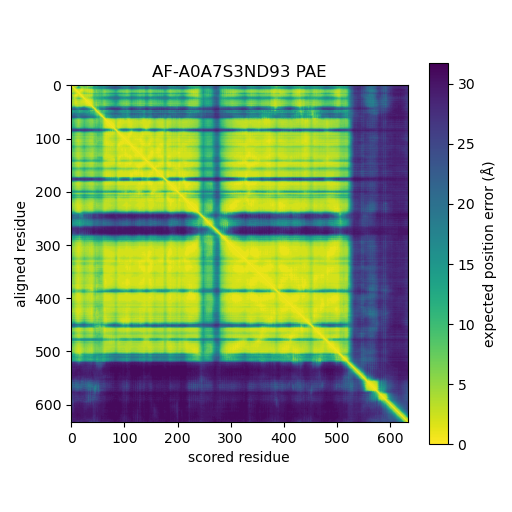 413 ? 4.097 -16.173 7.865 1.00 96.50 413 HIS A O 1
ATOM 3266 N N . PHE A 1 414 ? 2.584 -16.281 9.537 1.00 97.75 414 PHE A N 1
ATOM 3267 C CA . PHE A 1 414 ? 2.772 -14.925 10.052 1.00 97.75 414 PHE A CA 1
ATOM 3268 C C . PHE A 1 414 ? 3.178 -14.959 11.526 1.00 97.75 414 PHE A C 1
ATOM 3270 O O . PHE A 1 414 ? 2.486 -15.554 12.348 1.00 97.75 414 PHE A O 1
ATOM 3277 N N . GLU A 1 415 ? 4.281 -14.287 11.863 1.00 97.25 415 GLU A N 1
ATOM 3278 C CA . GLU A 1 415 ? 4.798 -14.185 13.240 1.00 97.25 415 GLU A CA 1
ATOM 3279 C C . GLU A 1 415 ? 3.905 -13.311 14.128 1.00 97.25 415 GLU A C 1
ATOM 3281 O O . GLU A 1 415 ? 4.027 -13.300 15.347 1.00 97.25 415 GLU A O 1
ATOM 3286 N N . PHE A 1 416 ? 2.970 -12.589 13.519 1.00 96.50 416 PHE A N 1
ATOM 3287 C CA . PHE A 1 416 ? 2.040 -11.691 14.175 1.00 96.50 416 PHE A CA 1
ATOM 3288 C C . PHE A 1 416 ? 0.596 -12.024 13.814 1.00 96.50 416 PHE A C 1
ATOM 3290 O O . PHE A 1 416 ? 0.309 -12.615 12.773 1.00 96.50 416 PHE A O 1
ATOM 3297 N N . ASP A 1 417 ? -0.323 -11.591 14.669 1.00 92.88 417 ASP A N 1
ATOM 3298 C CA . ASP A 1 417 ? -1.759 -11.755 14.473 1.00 92.88 417 ASP A CA 1
ATOM 3299 C C . ASP A 1 417 ? -2.515 -10.419 14.593 1.00 92.88 417 ASP A C 1
ATOM 3301 O O . ASP A 1 417 ? -1.943 -9.323 14.535 1.00 92.88 417 ASP A O 1
ATOM 3305 N N . SER A 1 418 ? -3.835 -10.516 14.756 1.00 93.94 418 SER A N 1
ATOM 3306 C CA . SER A 1 418 ? -4.751 -9.391 14.943 1.00 93.94 418 SER A CA 1
ATOM 3307 C C . SER A 1 418 ? -4.282 -8.391 16.011 1.00 93.94 418 SER A C 1
ATOM 3309 O O . SER A 1 418 ? -4.400 -7.184 15.806 1.00 93.94 418 SER A O 1
ATOM 3311 N N . ARG A 1 419 ? -3.676 -8.853 17.116 1.00 92.25 419 ARG A N 1
ATOM 3312 C CA . ARG A 1 419 ? -3.250 -7.998 18.238 1.00 92.25 419 ARG A CA 1
ATOM 3313 C C . ARG A 1 419 ? -2.186 -6.999 17.799 1.00 92.25 419 ARG A C 1
ATOM 3315 O O . ARG A 1 419 ? -2.332 -5.802 18.037 1.00 92.25 419 ARG A O 1
ATOM 3322 N N . PHE A 1 420 ? -1.151 -7.474 17.110 1.00 94.88 420 PHE A N 1
ATOM 3323 C CA . PHE A 1 420 ? -0.085 -6.627 16.573 1.00 94.88 420 PHE A CA 1
ATOM 3324 C C . PHE A 1 420 ? -0.633 -5.593 15.578 1.00 94.88 420 PHE A C 1
ATOM 3326 O O . PHE A 1 420 ? -0.330 -4.402 15.682 1.00 94.88 420 PHE A O 1
ATOM 3333 N N . LEU A 1 421 ? -1.495 -6.031 14.652 1.00 96.69 421 LEU A N 1
ATOM 3334 C CA . LEU A 1 421 ? -2.068 -5.161 13.622 1.00 96.69 421 LEU A CA 1
ATOM 3335 C C . LEU A 1 421 ? -3.009 -4.096 14.210 1.00 96.69 421 LEU A C 1
ATOM 3337 O O . LEU A 1 421 ? -2.996 -2.956 13.745 1.00 96.69 421 LEU A O 1
ATOM 3341 N N . ILE A 1 422 ? -3.781 -4.425 15.253 1.00 93.69 422 ILE A N 1
ATOM 3342 C CA . ILE A 1 422 ? -4.639 -3.472 15.977 1.00 93.69 422 ILE A CA 1
ATOM 3343 C C . ILE A 1 422 ? -3.798 -2.385 16.652 1.00 93.69 422 ILE A C 1
ATOM 3345 O O . ILE A 1 422 ? -4.123 -1.203 16.539 1.00 93.69 422 ILE A O 1
ATOM 3349 N N . VAL A 1 423 ? -2.718 -2.765 17.340 1.00 92.94 423 VAL A N 1
ATOM 3350 C CA . VAL A 1 423 ? -1.840 -1.812 18.040 1.00 92.94 423 VAL A CA 1
ATOM 3351 C C . VAL A 1 423 ? -1.161 -0.881 17.039 1.00 92.94 423 VAL A C 1
ATOM 3353 O O . VAL A 1 423 ? -1.107 0.332 17.253 1.00 92.94 423 VAL A O 1
ATOM 3356 N N . LEU A 1 424 ? -0.705 -1.423 15.909 1.00 95.56 424 LEU A N 1
ATOM 3357 C CA . LEU A 1 424 ? -0.166 -0.618 14.820 1.00 95.56 424 LEU A CA 1
ATOM 3358 C C . LEU A 1 424 ? -1.222 0.347 14.256 1.00 95.56 424 LEU A C 1
ATOM 3360 O O . LEU A 1 424 ? -0.938 1.534 14.110 1.00 95.56 424 LEU A O 1
ATOM 3364 N N . ALA A 1 425 ? -2.445 -0.128 13.993 1.00 95.06 425 ALA A N 1
ATOM 3365 C CA . ALA A 1 425 ? -3.544 0.696 13.487 1.00 95.06 425 ALA A CA 1
ATOM 3366 C C . ALA A 1 425 ? -3.928 1.837 14.448 1.00 95.06 425 ALA A C 1
ATOM 3368 O O . ALA A 1 425 ? -4.206 2.950 14.000 1.00 95.06 425 ALA A O 1
ATOM 3369 N N . ASP A 1 426 ? -3.899 1.596 15.762 1.00 92.06 426 ASP A N 1
ATOM 3370 C CA . ASP A 1 426 ? -4.070 2.642 16.777 1.00 92.06 426 ASP A CA 1
ATOM 3371 C C . ASP A 1 426 ? -2.960 3.695 16.669 1.00 92.06 426 ASP A C 1
ATOM 3373 O O . ASP A 1 426 ? -3.220 4.905 16.719 1.00 92.06 426 ASP A O 1
ATOM 3377 N N . HIS A 1 427 ? -1.718 3.249 16.479 1.00 92.31 427 HIS A N 1
ATOM 3378 C CA . HIS A 1 427 ? -0.574 4.145 16.446 1.00 92.31 427 HIS A CA 1
ATOM 3379 C C . HIS A 1 427 ? -0.413 4.942 15.158 1.00 92.31 427 HIS A C 1
ATOM 3381 O O . HIS A 1 427 ? 0.142 6.039 15.235 1.00 92.31 427 HIS A O 1
ATOM 3387 N N . VAL A 1 428 ? -1.007 4.488 14.051 1.00 93.69 428 VAL A N 1
ATOM 3388 C CA . VAL A 1 428 ? -1.172 5.290 12.830 1.00 93.69 428 VAL A CA 1
ATOM 3389 C C . VAL A 1 428 ? -1.859 6.613 13.155 1.00 93.69 428 VAL A C 1
ATOM 3391 O O . VAL A 1 428 ? -1.366 7.650 12.750 1.00 93.69 428 VAL A O 1
ATOM 3394 N N . TYR A 1 429 ? -2.940 6.617 13.943 1.00 90.56 429 TYR A N 1
ATOM 3395 C CA . TYR A 1 429 ? -3.688 7.846 14.253 1.00 90.56 429 TYR A CA 1
ATOM 3396 C C . TYR A 1 429 ? -3.252 8.554 15.537 1.00 90.56 429 TYR A C 1
ATOM 3398 O O . TYR A 1 429 ? -3.616 9.711 15.739 1.00 90.56 429 TYR A O 1
ATOM 3406 N N . SER A 1 430 ? -2.509 7.873 16.413 1.00 88.06 430 SER A N 1
ATOM 3407 C CA . SER A 1 430 ? -2.175 8.388 17.746 1.00 88.06 430 SER A CA 1
ATOM 3408 C C . SER A 1 430 ? -1.253 9.607 17.749 1.00 88.06 430 SER A C 1
ATOM 3410 O O . SER A 1 430 ? -1.218 10.325 18.745 1.00 88.06 430 SER A O 1
ATOM 3412 N N . CYS A 1 431 ? -0.450 9.788 16.692 1.00 87.00 431 CYS A N 1
ATOM 3413 C CA . CYS A 1 431 ? 0.668 10.738 16.660 1.00 87.00 431 CYS A CA 1
ATOM 3414 C C . CYS A 1 431 ? 1.652 10.580 17.839 1.00 87.00 431 CYS A C 1
ATOM 3416 O O . CYS A 1 431 ? 2.385 11.515 18.164 1.00 87.00 431 CYS A O 1
ATOM 3418 N N . ARG A 1 432 ? 1.662 9.410 18.500 1.00 84.25 432 ARG A N 1
ATOM 3419 C CA . ARG A 1 432 ? 2.548 9.112 19.633 1.00 84.25 432 ARG A CA 1
ATOM 3420 C C . ARG A 1 432 ? 3.992 8.910 19.190 1.00 84.25 432 ARG A C 1
ATOM 3422 O O . ARG A 1 432 ? 4.902 9.230 19.941 1.00 84.25 432 ARG A O 1
ATOM 3429 N N . PHE A 1 433 ? 4.175 8.370 17.992 1.00 85.25 433 PHE A N 1
ATOM 3430 C CA . PHE A 1 433 ? 5.473 8.099 17.389 1.00 85.25 433 PHE A CA 1
ATOM 3431 C C . PHE A 1 433 ? 5.585 8.873 16.076 1.00 85.25 433 PHE A C 1
ATOM 3433 O O . PHE A 1 433 ? 4.573 9.037 15.386 1.00 85.25 433 PHE A O 1
ATOM 3440 N N . PRO A 1 434 ? 6.791 9.318 15.693 1.00 84.25 434 PRO A N 1
ATOM 3441 C CA . PRO A 1 434 ? 7.002 10.076 14.465 1.00 84.25 434 PRO A CA 1
ATOM 3442 C C . PRO A 1 434 ? 6.890 9.236 13.188 1.00 84.25 434 PRO A C 1
ATOM 3444 O O . PRO A 1 434 ? 6.837 9.801 12.098 1.00 84.25 434 PRO A O 1
ATOM 3447 N N . THR A 1 435 ? 6.832 7.904 13.309 1.00 88.75 435 THR A N 1
ATOM 3448 C CA . THR A 1 435 ? 6.856 6.945 12.193 1.00 88.75 435 THR A CA 1
ATOM 3449 C C . THR A 1 435 ? 5.894 7.304 11.056 1.00 88.75 435 THR A C 1
ATOM 3451 O O . THR A 1 435 ? 6.271 7.206 9.891 1.00 88.75 435 THR A O 1
ATOM 3454 N N . PHE A 1 436 ? 4.680 7.760 11.383 1.00 92.75 436 PHE A N 1
ATOM 3455 C CA . PHE A 1 436 ? 3.614 8.052 10.416 1.00 92.75 436 PHE A CA 1
ATOM 3456 C C . PHE A 1 436 ? 3.195 9.532 10.392 1.00 92.75 436 PHE A C 1
ATOM 3458 O O . PHE A 1 436 ? 2.087 9.847 9.982 1.00 92.75 436 PHE A O 1
ATOM 3465 N N . LEU A 1 437 ? 4.045 10.462 10.846 1.00 87.81 437 LEU A N 1
ATOM 3466 C CA . LEU A 1 437 ? 3.665 11.882 10.946 1.00 87.81 437 LEU A CA 1
ATOM 3467 C C . LEU A 1 437 ? 3.794 12.687 9.647 1.00 87.81 437 LEU A C 1
ATOM 3469 O O . LEU A 1 437 ? 3.266 13.794 9.592 1.00 87.81 437 LEU A O 1
ATOM 3473 N N . PHE A 1 438 ? 4.493 12.175 8.634 1.00 89.94 438 PHE A N 1
ATOM 3474 C CA . PHE A 1 438 ? 4.894 12.945 7.451 1.00 89.94 438 PHE A CA 1
ATOM 3475 C C . PHE A 1 438 ? 4.362 12.346 6.156 1.00 89.94 438 PHE A C 1
ATOM 3477 O O . PHE A 1 438 ? 4.051 11.156 6.090 1.00 89.94 438 PHE A O 1
ATOM 3484 N N . ASP A 1 439 ? 4.320 13.170 5.107 1.00 94.06 439 ASP A N 1
ATOM 3485 C CA . ASP A 1 439 ? 3.943 12.715 3.770 1.00 94.06 439 ASP A CA 1
ATOM 3486 C C . ASP A 1 439 ? 5.120 12.156 2.956 1.00 94.06 439 ASP A C 1
ATOM 3488 O O . ASP A 1 439 ? 4.922 11.397 2.005 1.00 94.06 439 ASP A O 1
ATOM 3492 N N . SER A 1 440 ? 6.354 12.506 3.327 1.00 93.88 440 SER A N 1
ATOM 3493 C CA . SER A 1 440 ? 7.564 12.024 2.666 1.00 93.88 440 SER A CA 1
ATOM 3494 C C . SER A 1 440 ? 8.738 11.877 3.633 1.00 93.88 440 SER A C 1
ATOM 3496 O O . SER A 1 440 ? 8.809 12.539 4.672 1.00 93.88 440 SER A O 1
ATOM 3498 N N . VAL A 1 441 ? 9.707 11.034 3.263 1.00 91.00 441 VAL A N 1
ATOM 3499 C CA . VAL A 1 441 ? 10.969 10.914 4.009 1.00 91.00 441 VAL A CA 1
ATOM 3500 C C . VAL A 1 441 ? 11.828 12.165 3.944 1.00 91.00 441 VAL A C 1
ATOM 3502 O O . VAL A 1 441 ? 12.547 12.429 4.896 1.00 91.00 441 VAL A O 1
ATOM 3505 N N . ARG A 1 442 ? 11.711 12.977 2.888 1.00 91.75 442 ARG A N 1
ATOM 3506 C CA . ARG A 1 442 ? 12.370 14.284 2.825 1.00 91.75 442 ARG A CA 1
ATOM 3507 C C . ARG A 1 442 ? 11.912 15.180 3.972 1.00 91.75 442 ARG A C 1
ATOM 3509 O O . ARG A 1 442 ? 12.746 15.764 4.658 1.00 91.75 442 ARG A O 1
ATOM 3516 N N . ASP A 1 443 ? 10.599 15.277 4.179 1.00 87.50 443 ASP A N 1
ATOM 3517 C CA . ASP A 1 443 ? 10.030 16.137 5.223 1.00 87.50 443 ASP A CA 1
ATOM 3518 C C . ASP A 1 443 ? 10.363 15.581 6.618 1.00 87.50 443 ASP A C 1
ATOM 3520 O O . ASP A 1 443 ? 10.712 16.335 7.526 1.00 87.50 443 ASP A O 1
ATOM 3524 N N . ARG A 1 444 ? 10.360 14.248 6.756 1.00 85.56 444 ARG A N 1
ATOM 3525 C CA . ARG A 1 444 ? 10.818 13.545 7.961 1.00 85.56 444 ARG A CA 1
ATOM 3526 C C . ARG A 1 444 ? 12.289 13.859 8.279 1.00 85.56 444 ARG A C 1
ATOM 3528 O O . ARG A 1 444 ? 12.610 14.245 9.401 1.00 85.56 444 ARG A O 1
ATOM 3535 N N . ASP A 1 445 ? 13.177 13.739 7.296 1.00 83.88 445 ASP A N 1
ATOM 3536 C CA . ASP A 1 445 ? 14.617 13.981 7.442 1.00 83.88 445 ASP A CA 1
ATOM 3537 C C . ASP A 1 445 ? 14.940 15.441 7.752 1.00 83.88 445 ASP A C 1
ATOM 3539 O O . ASP A 1 445 ? 15.856 15.716 8.530 1.00 83.88 445 ASP A O 1
ATOM 3543 N N . ALA A 1 446 ? 14.209 16.377 7.140 1.00 81.50 446 ALA A N 1
ATOM 3544 C CA . ALA A 1 446 ? 14.375 17.802 7.393 1.00 81.50 446 ALA A CA 1
ATOM 3545 C C . ALA A 1 446 ? 14.168 18.128 8.879 1.00 81.50 446 ALA A C 1
ATOM 3547 O O . ALA A 1 446 ? 14.961 18.875 9.450 1.00 81.50 446 ALA A O 1
ATOM 3548 N N . LEU A 1 447 ? 13.174 17.509 9.527 1.00 72.94 447 LEU A N 1
ATOM 3549 C CA . LEU A 1 447 ? 12.941 17.717 10.955 1.00 72.94 447 LEU A CA 1
ATOM 3550 C C . LEU A 1 447 ? 13.908 16.934 11.851 1.00 72.94 447 LEU A C 1
ATOM 3552 O O . LEU A 1 447 ? 14.368 17.475 12.858 1.00 72.94 447 LEU A O 1
ATOM 3556 N N . PHE A 1 448 ? 14.297 15.707 11.483 1.00 72.56 448 PHE A N 1
ATOM 3557 C CA . PHE A 1 448 ? 15.308 14.961 12.249 1.00 72.56 448 PHE A CA 1
ATOM 3558 C C . PHE A 1 448 ? 16.672 15.666 12.273 1.00 72.56 448 PHE A C 1
ATOM 3560 O O . PHE A 1 448 ? 17.342 15.669 13.307 1.00 72.56 448 PHE A O 1
ATOM 3567 N N . LYS A 1 449 ? 17.079 16.311 11.170 1.00 71.31 449 LYS A N 1
ATOM 3568 C CA . LYS A 1 449 ? 18.327 17.095 11.103 1.00 71.31 449 LYS A CA 1
ATOM 3569 C C . LYS A 1 449 ? 18.331 18.293 12.058 1.00 71.31 449 LYS A C 1
ATOM 3571 O O . LYS A 1 449 ? 19.401 18.678 12.522 1.00 71.31 449 LYS A O 1
ATOM 3576 N N . ASN A 1 450 ? 17.158 18.820 12.400 1.00 63.75 450 ASN A N 1
ATOM 3577 C CA . ASN A 1 450 ? 17.003 19.957 13.306 1.00 63.75 450 ASN A CA 1
ATOM 3578 C C . ASN A 1 450 ? 16.907 19.547 14.797 1.00 63.75 450 ASN A C 1
ATOM 3580 O O . ASN A 1 450 ? 16.694 20.403 15.643 1.00 63.75 450 ASN A O 1
ATOM 3584 N N . GLN A 1 451 ? 17.110 18.262 15.141 1.00 59.66 451 GLN A N 1
ATOM 3585 C CA . GLN A 1 451 ? 17.220 17.718 16.515 1.00 59.66 451 GLN A CA 1
ATOM 3586 C C . GLN A 1 451 ? 16.002 17.910 17.449 1.00 59.66 451 GLN A C 1
ATOM 3588 O O . GLN A 1 451 ? 16.128 17.768 18.664 1.00 59.66 451 GLN A O 1
ATOM 3593 N N . HIS A 1 452 ? 14.806 18.173 16.915 1.00 58.16 452 HIS A N 1
ATOM 3594 C CA . HIS A 1 452 ? 13.613 18.473 17.725 1.00 58.16 452 HIS A CA 1
ATOM 3595 C C . HIS A 1 452 ? 12.595 17.324 17.868 1.00 58.16 452 HIS A C 1
ATOM 3597 O O . HIS A 1 452 ? 11.513 17.549 18.403 1.00 58.16 452 HIS A O 1
ATOM 3603 N N . ILE A 1 453 ? 12.894 16.100 17.408 1.00 62.56 453 ILE A N 1
ATOM 3604 C CA . ILE A 1 453 ? 11.932 14.979 17.403 1.00 62.56 453 ILE A CA 1
ATOM 3605 C C . ILE A 1 453 ? 12.538 13.724 18.035 1.00 62.56 453 ILE A C 1
ATOM 3607 O O . ILE A 1 453 ? 13.720 13.431 17.864 1.00 62.56 453 ILE A O 1
ATOM 3611 N N . SER A 1 454 ? 11.705 12.970 18.758 1.00 64.75 454 SER A N 1
ATOM 3612 C CA . SER A 1 454 ? 12.076 11.679 19.334 1.00 64.75 454 SER A CA 1
ATOM 3613 C C . SER A 1 454 ? 12.496 10.687 18.251 1.00 64.75 454 SER A C 1
ATOM 3615 O O . SER A 1 454 ? 11.836 10.569 17.227 1.00 64.75 454 SER A O 1
ATOM 3617 N N . ASN A 1 455 ? 13.538 9.900 18.504 1.00 68.31 455 ASN A N 1
ATOM 3618 C CA . ASN A 1 455 ? 13.919 8.783 17.631 1.00 68.31 455 ASN A CA 1
ATOM 3619 C C . ASN A 1 455 ? 13.150 7.487 17.956 1.00 68.31 455 ASN A C 1
ATOM 3621 O O . ASN A 1 455 ? 13.385 6.457 17.332 1.00 68.31 455 ASN A O 1
ATOM 3625 N N . PHE A 1 456 ? 12.238 7.517 18.937 1.00 76.31 456 PHE A N 1
ATOM 3626 C CA . PHE A 1 456 ? 11.503 6.333 19.371 1.00 76.31 456 PHE A CA 1
ATOM 3627 C C . PHE A 1 456 ? 10.372 6.002 18.390 1.00 76.31 456 PHE A C 1
ATOM 3629 O O . PHE A 1 456 ? 9.332 6.668 18.354 1.00 76.31 456 PHE A O 1
ATOM 3636 N N . SER A 1 457 ? 10.589 4.975 17.573 1.00 85.31 457 SER A N 1
ATOM 3637 C CA . SER A 1 457 ? 9.648 4.542 16.545 1.00 85.31 457 SER A CA 1
ATOM 3638 C C . SER A 1 457 ? 8.538 3.665 17.127 1.00 85.31 457 SER A C 1
ATOM 3640 O O . SER A 1 457 ? 8.713 2.978 18.135 1.00 85.31 457 SER A O 1
ATOM 3642 N N . VAL A 1 458 ? 7.397 3.598 16.433 1.00 89.44 458 VAL A N 1
ATOM 3643 C CA . VAL A 1 458 ? 6.349 2.608 16.736 1.00 89.44 458 VAL A CA 1
ATOM 3644 C C . VAL A 1 458 ? 6.901 1.179 16.713 1.00 89.44 458 VAL A C 1
ATOM 3646 O O . VAL A 1 458 ? 6.431 0.326 17.461 1.00 89.44 458 VAL A O 1
ATOM 3649 N N . TRP A 1 459 ? 7.923 0.913 15.895 1.00 91.12 459 TRP A N 1
ATOM 3650 C CA . TRP A 1 459 ? 8.552 -0.401 15.805 1.00 91.12 459 TRP A CA 1
ATOM 3651 C C . TRP A 1 459 ? 9.360 -0.742 17.052 1.00 91.12 459 TRP A C 1
ATOM 3653 O O . TRP A 1 459 ? 9.285 -1.878 17.507 1.00 91.12 459 TRP A O 1
ATOM 3663 N N . ASP A 1 460 ? 10.056 0.229 17.650 1.00 86.62 460 ASP A N 1
ATOM 3664 C CA . ASP A 1 460 ? 10.753 0.027 18.925 1.00 86.62 460 ASP A CA 1
ATOM 3665 C C . ASP A 1 460 ? 9.751 -0.352 20.017 1.00 86.62 460 ASP A C 1
ATOM 3667 O O . ASP A 1 460 ? 9.964 -1.307 20.765 1.00 86.62 460 ASP A O 1
ATOM 3671 N N . TYR A 1 461 ? 8.607 0.338 20.050 1.00 86.06 461 TYR A N 1
ATOM 3672 C CA . TYR A 1 461 ? 7.516 0.020 20.964 1.00 86.06 461 TYR A CA 1
ATOM 3673 C C . TYR A 1 461 ? 6.947 -1.388 20.736 1.00 86.06 461 TYR A C 1
ATOM 3675 O O . TYR A 1 461 ? 6.828 -2.163 21.687 1.00 86.06 461 TYR A O 1
ATOM 3683 N N . LEU A 1 462 ? 6.618 -1.738 19.491 1.00 89.31 462 LEU A N 1
ATOM 3684 C CA . LEU A 1 462 ? 6.029 -3.035 19.152 1.00 89.31 462 LEU A CA 1
ATOM 3685 C C . LEU A 1 462 ? 6.998 -4.195 19.414 1.00 89.31 462 LEU A C 1
ATOM 3687 O O . LEU A 1 462 ? 6.606 -5.194 20.006 1.00 89.31 462 LEU A O 1
ATOM 3691 N N . LEU A 1 463 ? 8.266 -4.059 19.024 1.00 87.00 463 LEU A N 1
ATOM 3692 C CA . LEU A 1 463 ? 9.257 -5.132 19.133 1.00 87.00 463 LEU A CA 1
ATOM 3693 C C . LEU A 1 463 ? 9.788 -5.314 20.552 1.00 87.00 463 LEU A C 1
ATOM 3695 O O . LEU A 1 463 ? 10.109 -6.434 20.935 1.00 87.00 463 LEU A O 1
ATOM 3699 N N . THR A 1 464 ? 9.816 -4.256 21.364 1.00 85.00 464 THR A N 1
ATOM 3700 C CA . THR A 1 464 ? 10.074 -4.395 22.809 1.00 85.00 464 THR A CA 1
ATOM 3701 C C . THR A 1 464 ? 8.962 -5.196 23.495 1.00 85.00 464 THR A C 1
ATOM 3703 O O . THR A 1 464 ? 9.203 -5.866 24.494 1.00 85.00 464 THR A O 1
ATOM 3706 N N . ASN A 1 465 ? 7.748 -5.174 22.936 1.00 85.19 465 ASN A N 1
ATOM 3707 C CA . ASN A 1 465 ? 6.600 -5.941 23.413 1.00 85.19 465 ASN A CA 1
ATOM 3708 C C . ASN A 1 465 ? 6.316 -7.196 22.562 1.00 85.19 465 ASN A C 1
ATOM 3710 O O . ASN A 1 465 ? 5.211 -7.738 22.643 1.00 85.19 465 ASN A O 1
ATOM 3714 N N . ALA A 1 466 ? 7.283 -7.666 21.760 1.00 86.69 466 ALA A N 1
ATOM 3715 C CA . ALA A 1 466 ? 7.088 -8.764 20.809 1.00 86.69 466 ALA A CA 1
ATOM 3716 C C . ALA A 1 466 ? 6.515 -10.025 21.472 1.00 86.69 466 ALA A C 1
ATOM 3718 O O . ALA A 1 466 ? 5.516 -10.551 21.000 1.00 86.69 466 ALA A O 1
ATOM 3719 N N . SER A 1 467 ? 7.017 -10.414 22.648 1.00 87.75 467 SER A N 1
ATOM 3720 C CA . SER A 1 467 ? 6.541 -11.600 23.381 1.00 87.75 467 SER A CA 1
ATOM 3721 C C . SER A 1 467 ? 5.036 -11.608 23.692 1.00 87.75 467 SER A C 1
ATOM 3723 O O . SER A 1 467 ? 4.449 -12.669 23.890 1.00 87.75 467 SER A O 1
ATOM 3725 N N . LYS A 1 468 ? 4.385 -10.436 23.735 1.00 86.94 468 LYS A N 1
ATOM 3726 C CA . LYS A 1 468 ? 2.932 -10.288 23.953 1.00 86.94 468 LYS A CA 1
ATOM 3727 C C . LYS A 1 468 ? 2.132 -10.205 22.647 1.00 86.94 468 LYS A C 1
ATOM 3729 O O . LYS A 1 468 ? 0.906 -10.336 22.669 1.00 86.94 468 LYS A O 1
ATOM 3734 N N . LEU A 1 469 ? 2.811 -9.936 21.535 1.00 88.44 469 LEU A N 1
ATOM 3735 C CA . LEU A 1 469 ? 2.244 -9.638 20.218 1.00 88.44 469 LEU A CA 1
ATOM 3736 C C . LEU A 1 469 ? 2.538 -10.720 19.171 1.00 88.44 469 LEU A C 1
ATOM 3738 O O . LEU A 1 469 ? 1.939 -10.698 18.096 1.00 88.44 469 LEU A O 1
ATOM 3742 N N . GLU A 1 470 ? 3.428 -11.657 19.486 1.00 91.88 470 GLU A N 1
ATOM 3743 C CA . GLU A 1 470 ? 3.734 -12.814 18.659 1.00 91.88 470 GLU A CA 1
ATOM 3744 C C . GLU A 1 470 ? 2.539 -13.766 18.574 1.00 91.88 470 GLU A C 1
ATOM 3746 O O . GLU A 1 470 ? 1.788 -14.002 19.533 1.00 91.88 470 GLU A O 1
ATOM 3751 N N . ASN A 1 471 ? 2.368 -14.313 17.380 1.00 94.12 471 ASN A N 1
ATOM 3752 C CA . ASN A 1 471 ? 1.411 -15.352 17.085 1.00 94.12 471 ASN A CA 1
ATOM 3753 C C . ASN A 1 471 ? 1.979 -16.712 17.531 1.00 94.12 471 ASN A C 1
ATOM 3755 O O . ASN A 1 471 ? 2.966 -17.173 16.956 1.00 94.12 471 ASN A O 1
ATOM 3759 N N . PRO A 1 472 ? 1.341 -17.403 18.490 1.00 93.19 472 PRO A N 1
ATOM 3760 C CA . PRO A 1 472 ? 1.833 -18.687 18.988 1.00 93.19 472 PRO A CA 1
ATOM 3761 C C . PRO A 1 472 ? 1.752 -19.821 17.955 1.00 93.19 472 PRO A C 1
ATOM 3763 O O . PRO A 1 472 ? 2.334 -20.878 18.177 1.00 93.19 472 PRO A O 1
ATOM 3766 N N . LEU A 1 473 ? 1.020 -19.632 16.851 1.00 94.94 473 LEU A N 1
ATOM 3767 C CA . LEU A 1 473 ? 0.896 -20.615 15.773 1.00 94.94 473 LEU A CA 1
ATOM 3768 C C . LEU A 1 473 ? 1.980 -20.468 14.699 1.00 94.94 473 LEU A C 1
ATOM 3770 O O . LEU A 1 473 ? 1.986 -21.253 13.758 1.00 94.94 473 LEU A O 1
ATOM 3774 N N . TYR A 1 474 ? 2.850 -19.460 14.789 1.00 95.25 474 TYR A N 1
ATOM 3775 C CA . TYR A 1 474 ? 3.870 -19.202 13.778 1.00 95.25 474 TYR A CA 1
ATOM 3776 C C . TYR A 1 474 ? 4.863 -20.364 13.649 1.00 95.25 474 TYR A C 1
ATOM 3778 O O . TYR A 1 474 ? 5.480 -20.787 14.625 1.00 95.25 474 TYR A O 1
ATOM 3786 N N . GLU A 1 475 ? 5.060 -20.837 12.420 1.00 94.12 475 GLU A N 1
ATOM 3787 C CA . GLU A 1 475 ? 6.003 -21.902 12.085 1.00 94.12 475 GLU A CA 1
ATOM 3788 C C . GLU A 1 475 ? 7.093 -21.339 11.162 1.00 94.12 475 GLU A C 1
ATOM 3790 O O . GLU A 1 475 ? 6.834 -21.145 9.971 1.00 94.12 475 GLU A O 1
ATOM 3795 N N . PRO A 1 476 ? 8.320 -21.081 11.660 1.00 90.31 476 PRO A N 1
ATOM 3796 C CA . PRO A 1 476 ? 9.368 -20.423 10.879 1.00 90.31 476 PRO A CA 1
ATOM 3797 C C . PRO A 1 476 ? 9.696 -21.114 9.552 1.00 90.31 476 PRO A C 1
ATOM 3799 O O . PRO A 1 476 ? 9.894 -20.425 8.553 1.00 90.31 476 PRO A O 1
ATOM 3802 N N . ASP A 1 477 ? 9.725 -22.449 9.529 1.00 85.94 477 ASP A N 1
ATOM 3803 C CA . ASP A 1 477 ? 10.067 -23.230 8.335 1.00 85.94 477 ASP A CA 1
ATOM 3804 C C . ASP A 1 477 ? 8.991 -23.090 7.249 1.00 85.94 477 ASP A C 1
ATOM 3806 O O . ASP A 1 477 ? 9.289 -22.678 6.125 1.00 85.94 477 ASP A O 1
ATOM 3810 N N . SER A 1 478 ? 7.726 -23.333 7.609 1.00 75.81 478 SER A N 1
ATOM 3811 C CA . SER A 1 478 ? 6.553 -23.136 6.744 1.00 75.81 478 SER A CA 1
ATOM 3812 C C . SER A 1 478 ? 6.442 -21.678 6.276 1.00 75.81 478 SER A C 1
ATOM 3814 O O . SER A 1 478 ? 6.116 -21.383 5.125 1.00 75.81 478 SER A O 1
ATOM 3816 N N . ALA A 1 479 ? 6.769 -20.730 7.156 1.00 79.31 479 ALA A N 1
ATOM 3817 C CA . ALA A 1 479 ? 6.676 -19.309 6.881 1.00 79.31 479 ALA A CA 1
ATOM 3818 C C . ALA A 1 479 ? 7.727 -18.777 5.901 1.00 79.31 479 ALA A C 1
ATOM 3820 O O . ALA A 1 479 ? 7.530 -17.671 5.398 1.00 79.31 479 ALA A O 1
ATOM 3821 N N . GLN A 1 480 ? 8.799 -19.506 5.579 1.00 84.19 480 GLN A N 1
ATOM 3822 C CA . GLN A 1 480 ? 9.747 -19.071 4.542 1.00 84.19 480 GLN A CA 1
ATOM 3823 C C . GLN A 1 480 ? 9.235 -19.301 3.112 1.00 84.19 480 GLN A C 1
ATOM 3825 O O . GLN A 1 480 ? 9.774 -18.721 2.165 1.00 84.19 480 GLN A O 1
ATOM 3830 N N . GLU A 1 481 ? 8.192 -20.113 2.931 1.00 88.88 481 GLU A N 1
ATOM 3831 C CA . GLU A 1 481 ? 7.685 -20.464 1.607 1.00 88.88 481 GLU A CA 1
ATOM 3832 C C . GLU A 1 481 ? 6.869 -19.344 0.943 1.00 88.88 481 GLU A C 1
ATOM 3834 O O . GLU A 1 481 ? 6.340 -18.428 1.576 1.00 88.88 481 GLU A O 1
ATOM 3839 N N . VAL A 1 482 ? 6.730 -19.419 -0.379 1.00 95.19 482 VAL A N 1
ATOM 3840 C CA . VAL A 1 482 ? 5.849 -18.515 -1.127 1.00 95.19 482 VAL A CA 1
ATOM 3841 C C . VAL A 1 482 ? 4.391 -18.854 -0.803 1.00 95.19 482 VAL A C 1
ATOM 3843 O O . VAL A 1 482 ? 3.925 -19.955 -1.086 1.00 95.19 482 VAL A O 1
ATOM 3846 N N . LEU A 1 483 ? 3.638 -17.886 -0.280 1.00 95.88 483 LEU A N 1
ATOM 3847 C CA . LEU A 1 483 ? 2.216 -18.029 0.028 1.00 95.88 483 LEU A CA 1
ATOM 3848 C C . LEU A 1 483 ? 1.382 -17.639 -1.196 1.00 95.88 483 LEU A C 1
ATOM 3850 O O . LEU A 1 483 ? 0.931 -16.506 -1.333 1.00 95.88 483 LEU A O 1
ATOM 3854 N N . LEU A 1 484 ? 1.177 -18.590 -2.107 1.00 95.88 484 LEU A N 1
ATOM 3855 C CA . LEU A 1 484 ? 0.331 -18.415 -3.296 1.00 95.88 484 LEU A CA 1
ATOM 3856 C C . LEU A 1 484 ? -0.775 -19.481 -3.379 1.00 95.88 484 LEU A C 1
ATOM 3858 O O . LEU A 1 484 ? -0.774 -20.310 -4.295 1.00 95.88 484 LEU A O 1
ATOM 3862 N N . PRO A 1 485 ? -1.747 -19.464 -2.448 1.00 95.12 485 PRO A N 1
ATOM 3863 C CA . PRO A 1 485 ? -2.936 -20.308 -2.534 1.00 95.12 485 PRO A CA 1
ATOM 3864 C C . PRO A 1 485 ? -3.817 -19.880 -3.727 1.00 95.12 485 PRO A C 1
ATOM 3866 O O . PRO A 1 485 ? -3.641 -18.779 -4.265 1.00 95.12 485 PRO A O 1
ATOM 3869 N N . PRO A 1 486 ? -4.797 -20.702 -4.155 1.00 96.94 486 PRO A N 1
ATOM 3870 C CA . PRO A 1 486 ? -5.739 -20.305 -5.196 1.00 96.94 486 PRO A CA 1
ATOM 3871 C C . PRO A 1 486 ? -6.422 -18.977 -4.853 1.00 96.94 486 PRO A C 1
ATOM 3873 O O . PRO A 1 486 ? -6.952 -18.813 -3.752 1.00 96.94 486 PRO A O 1
ATOM 3876 N N . LEU A 1 487 ? -6.465 -18.042 -5.809 1.00 97.31 487 LEU A N 1
ATOM 3877 C CA . LEU A 1 487 ? -7.049 -16.713 -5.592 1.00 97.31 487 LEU A CA 1
ATOM 3878 C C . LEU A 1 487 ? -8.484 -16.795 -5.044 1.00 97.31 487 LEU A C 1
ATOM 3880 O O . LEU A 1 487 ? -8.856 -16.044 -4.147 1.00 97.31 487 LEU A O 1
ATOM 3884 N N . SER A 1 488 ? -9.285 -17.742 -5.537 1.00 97.12 488 SER A N 1
ATOM 3885 C CA . SER A 1 488 ? -10.652 -17.961 -5.054 1.00 97.12 488 SER A CA 1
ATOM 3886 C C . SER A 1 488 ? -10.722 -18.279 -3.563 1.00 97.12 488 SER A C 1
ATOM 3888 O O . SER A 1 488 ? -11.686 -17.868 -2.925 1.00 97.12 488 SER A O 1
ATOM 3890 N N . SER A 1 489 ? -9.731 -18.986 -3.014 1.00 96.19 489 SER A N 1
ATOM 3891 C CA . SER A 1 489 ? -9.678 -19.321 -1.590 1.00 96.19 489 SER A CA 1
ATOM 3892 C C . SER A 1 489 ? -9.484 -18.060 -0.753 1.00 96.19 489 SER A C 1
ATOM 3894 O O . SER A 1 489 ? -10.280 -17.817 0.148 1.00 96.19 489 SER A O 1
ATOM 3896 N N . ILE A 1 490 ? -8.528 -17.199 -1.136 1.00 96.94 490 ILE A N 1
ATOM 3897 C CA . ILE A 1 490 ? -8.304 -15.908 -0.464 1.00 96.94 490 ILE A CA 1
ATOM 3898 C C . ILE A 1 490 ? -9.571 -15.051 -0.509 1.00 96.94 490 ILE A C 1
ATOM 3900 O O . ILE A 1 490 ? -10.034 -14.563 0.520 1.00 96.94 490 ILE A O 1
ATOM 3904 N N . LEU A 1 491 ? -10.146 -14.865 -1.703 1.00 98.12 491 LEU A N 1
ATOM 3905 C CA . LEU A 1 491 ? -11.236 -13.908 -1.906 1.00 98.12 491 LEU A CA 1
ATOM 3906 C C . LEU A 1 491 ? -12.559 -14.345 -1.265 1.00 98.12 491 LEU A C 1
ATOM 3908 O O . LEU A 1 491 ? -13.294 -13.492 -0.762 1.00 98.12 491 LEU A O 1
ATOM 3912 N N . ARG A 1 492 ? -12.871 -15.649 -1.289 1.00 96.62 492 ARG A N 1
ATOM 3913 C CA . ARG A 1 492 ? -14.067 -16.204 -0.631 1.00 96.62 492 ARG A CA 1
ATOM 3914 C C . ARG A 1 492 ? -13.915 -16.251 0.888 1.00 96.62 492 ARG A C 1
ATOM 3916 O O . ARG A 1 492 ? -14.924 -16.178 1.574 1.00 96.62 492 ARG A O 1
ATOM 3923 N N . GLY A 1 493 ? -12.682 -16.333 1.389 1.00 96.50 493 GLY A N 1
ATOM 3924 C CA . GLY A 1 493 ? -12.375 -16.268 2.816 1.00 96.50 493 GLY A CA 1
ATOM 3925 C C . GLY A 1 493 ? -12.367 -14.854 3.405 1.00 96.50 493 GLY A C 1
ATOM 3926 O O . GLY A 1 493 ? -12.183 -14.723 4.609 1.00 96.50 493 GLY A O 1
ATOM 3927 N N . VAL A 1 494 ? -12.542 -13.794 2.600 1.00 98.38 494 VAL A N 1
ATOM 3928 C CA . VAL A 1 494 ? -12.568 -12.417 3.125 1.00 98.38 494 VAL A CA 1
ATOM 3929 C C . VAL A 1 494 ? -13.798 -12.197 4.002 1.00 98.38 494 VAL A C 1
ATOM 3931 O O . VAL A 1 494 ? -14.930 -12.242 3.506 1.00 98.38 494 VAL A O 1
ATOM 3934 N N . SER A 1 495 ? -13.552 -11.872 5.270 1.00 96.19 495 SER A N 1
ATOM 3935 C CA . SER A 1 495 ? -14.556 -11.608 6.305 1.00 96.19 495 SER A CA 1
ATOM 3936 C C . SER A 1 495 ? -14.350 -10.241 6.961 1.00 96.19 495 SER A C 1
ATOM 3938 O O . SER A 1 495 ? -13.312 -9.607 6.788 1.00 96.19 495 SER A O 1
ATOM 3940 N N . LEU A 1 496 ? -15.325 -9.771 7.742 1.00 95.62 496 LEU A N 1
ATOM 3941 C CA . LEU A 1 496 ? -15.139 -8.561 8.544 1.00 95.62 496 LEU A CA 1
ATOM 3942 C C . LEU A 1 496 ? -14.061 -8.793 9.616 1.00 95.62 496 LEU A C 1
ATOM 3944 O O . LEU A 1 496 ? -14.117 -9.780 10.348 1.00 95.62 496 LEU A O 1
ATOM 3948 N N . TRP A 1 497 ? -13.106 -7.866 9.729 1.00 95.19 497 TRP A N 1
ATOM 3949 C CA . TRP A 1 497 ? -12.140 -7.838 10.828 1.00 95.19 497 TRP A CA 1
ATOM 3950 C C . TRP A 1 497 ? -12.824 -7.379 12.123 1.00 95.19 497 TRP A C 1
ATOM 3952 O O . TRP A 1 497 ? -12.757 -6.210 12.512 1.00 95.19 497 TRP A O 1
ATOM 3962 N N . ASN A 1 498 ? -13.542 -8.303 12.764 1.00 90.12 498 ASN A N 1
ATOM 3963 C CA . ASN A 1 498 ? -14.369 -8.027 13.943 1.00 90.12 498 ASN A CA 1
ATOM 3964 C C . ASN A 1 498 ? -13.551 -7.446 15.104 1.00 90.12 498 ASN A C 1
ATOM 3966 O O . ASN A 1 498 ? -13.976 -6.458 15.701 1.00 90.12 498 ASN A O 1
ATOM 3970 N N . ASP A 1 499 ? -12.352 -7.987 15.351 1.00 88.81 499 ASP A N 1
ATOM 3971 C CA . ASP A 1 499 ? -11.449 -7.534 16.420 1.00 88.81 499 ASP A CA 1
ATOM 3972 C C . ASP A 1 499 ? -11.061 -6.053 16.308 1.00 88.81 499 ASP A C 1
ATOM 3974 O O . ASP A 1 499 ? -10.630 -5.456 17.291 1.00 88.81 499 ASP A O 1
ATOM 3978 N N . PHE A 1 500 ? -11.186 -5.454 15.118 1.00 90.94 500 PHE A N 1
ATOM 3979 C CA . PHE A 1 500 ? -10.927 -4.035 14.900 1.00 90.94 500 PHE A CA 1
ATOM 3980 C C . PHE A 1 500 ? -12.220 -3.234 14.708 1.00 90.94 500 PHE A C 1
ATOM 3982 O O . PHE A 1 500 ? -12.450 -2.251 15.412 1.00 90.94 500 PHE A O 1
ATOM 3989 N N . HIS A 1 501 ? -13.082 -3.626 13.766 1.00 90.25 501 HIS A N 1
ATOM 3990 C CA . HIS A 1 501 ? -14.253 -2.819 13.396 1.00 90.25 501 HIS A CA 1
ATOM 3991 C C . HIS A 1 501 ? -15.394 -2.895 14.416 1.00 90.25 501 HIS A C 1
ATOM 3993 O O . HIS A 1 501 ? -16.153 -1.936 14.516 1.00 90.25 501 HIS A O 1
ATOM 3999 N N . LEU A 1 502 ? -15.489 -3.981 15.193 1.00 86.00 502 LEU A N 1
ATOM 4000 C CA . LEU A 1 502 ? -16.514 -4.191 16.229 1.00 86.00 502 LEU A CA 1
ATOM 4001 C C . LEU A 1 502 ? -15.933 -4.208 17.650 1.00 86.00 502 LEU A C 1
ATOM 4003 O O . LEU A 1 502 ? -16.597 -4.610 18.602 1.00 86.00 502 LEU A O 1
ATOM 4007 N N . ARG A 1 503 ? -14.701 -3.728 17.830 1.00 82.69 503 ARG A N 1
ATOM 4008 C CA . ARG A 1 503 ? -13.967 -3.771 19.108 1.00 82.69 503 ARG A CA 1
ATOM 4009 C C . ARG A 1 503 ? -14.578 -2.954 20.254 1.00 82.69 503 ARG A C 1
ATOM 4011 O O . ARG A 1 503 ? -14.106 -3.026 21.383 1.00 82.69 503 ARG A O 1
ATOM 4018 N N . TYR A 1 504 ? -15.608 -2.162 19.957 1.00 77.94 504 TYR A N 1
ATOM 4019 C CA . TYR A 1 504 ? -16.388 -1.381 20.923 1.00 77.94 504 TYR A CA 1
ATOM 4020 C C . TYR A 1 504 ? -17.867 -1.808 20.994 1.00 77.94 504 TYR A C 1
ATOM 4022 O O . TYR A 1 504 ? -18.658 -1.164 21.686 1.00 77.94 504 TYR A O 1
ATOM 4030 N N . ALA A 1 505 ? -18.252 -2.879 20.288 1.00 73.38 505 ALA A N 1
ATOM 4031 C CA . ALA A 1 505 ? -19.579 -3.481 20.399 1.00 73.38 505 ALA A CA 1
ATOM 4032 C C . ALA A 1 505 ? -19.774 -4.142 21.780 1.00 73.38 505 ALA A C 1
ATOM 4034 O O . ALA A 1 505 ? -18.834 -4.245 22.570 1.00 73.38 505 ALA A O 1
ATOM 4035 N N . ALA A 1 506 ? -20.994 -4.589 22.098 1.00 63.69 506 ALA A N 1
ATOM 4036 C CA . ALA A 1 506 ? -21.341 -5.157 23.407 1.00 63.69 506 ALA A CA 1
ATOM 4037 C C . ALA A 1 506 ? -20.413 -6.300 23.871 1.00 63.69 506 ALA A C 1
ATOM 4039 O O . ALA A 1 506 ? -20.081 -6.381 25.055 1.00 63.69 506 ALA A O 1
ATOM 4040 N N . SER A 1 507 ? -19.971 -7.149 22.938 1.00 66.50 507 SER A N 1
ATOM 4041 C CA . SER A 1 507 ? -19.091 -8.293 23.194 1.00 66.50 507 SER A CA 1
ATOM 4042 C C . SER A 1 507 ? -17.919 -8.310 22.204 1.00 66.50 507 SER A C 1
ATOM 4044 O O . SER A 1 507 ? -17.996 -9.001 21.185 1.00 66.50 507 SER A O 1
ATOM 4046 N N . PRO A 1 508 ? -16.840 -7.547 22.456 1.00 67.75 508 PRO A N 1
ATOM 4047 C CA . PRO A 1 508 ? -15.676 -7.542 21.580 1.00 67.75 508 PRO A CA 1
ATOM 4048 C C . PRO A 1 508 ? -14.896 -8.856 21.713 1.00 67.75 508 PRO A C 1
ATOM 4050 O O . PRO A 1 508 ? -14.709 -9.370 22.815 1.00 67.75 508 PRO A O 1
ATOM 4053 N N . SER A 1 509 ? -14.408 -9.386 20.593 1.00 69.25 509 SER A N 1
ATOM 4054 C CA . SER A 1 509 ? -13.523 -10.561 20.551 1.00 69.25 509 SER A CA 1
ATOM 4055 C C . SER A 1 509 ? -12.139 -10.272 21.137 1.00 69.25 509 SER A C 1
ATOM 4057 O O . SER A 1 509 ? -11.526 -11.142 21.751 1.00 69.25 509 SER A O 1
ATOM 4059 N N . VAL A 1 510 ? -11.668 -9.033 20.983 1.00 68.44 510 VAL A N 1
ATOM 4060 C CA . VAL A 1 510 ? -10.425 -8.520 21.560 1.00 68.44 510 VAL A CA 1
ATOM 4061 C C . VAL A 1 510 ? -10.724 -7.167 22.196 1.00 68.44 510 VAL A C 1
ATOM 4063 O O . VAL A 1 510 ? -11.102 -6.227 21.501 1.00 68.44 510 VAL A O 1
ATOM 4066 N N . ASP A 1 511 ? -10.573 -7.061 23.518 1.00 67.56 511 ASP A N 1
ATOM 4067 C CA . ASP A 1 511 ? -10.800 -5.805 24.240 1.00 67.56 511 ASP A CA 1
ATOM 4068 C C . ASP A 1 511 ? -9.582 -4.865 24.072 1.00 67.56 511 ASP A C 1
ATOM 4070 O O . ASP A 1 511 ? -8.477 -5.187 24.534 1.00 67.56 511 ASP A O 1
ATOM 4074 N N . PRO A 1 512 ? -9.743 -3.690 23.434 1.00 64.88 512 PRO A N 1
ATOM 4075 C CA . PRO A 1 512 ? -8.643 -2.752 23.214 1.00 64.88 512 PRO A CA 1
ATOM 4076 C C . PRO A 1 512 ? -8.056 -2.188 24.509 1.00 64.88 512 PRO A C 1
ATOM 4078 O O . PRO A 1 512 ? -6.868 -1.863 24.549 1.00 64.88 512 PRO A O 1
ATOM 4081 N N . ASP A 1 513 ? -8.857 -2.056 25.568 1.00 66.25 513 ASP A N 1
ATOM 4082 C CA . ASP A 1 513 ? -8.374 -1.559 26.856 1.00 66.25 513 ASP A CA 1
ATOM 4083 C C . ASP A 1 513 ? -7.508 -2.613 27.552 1.00 66.25 513 ASP A C 1
ATOM 4085 O O . ASP A 1 513 ? -6.532 -2.263 28.221 1.00 66.25 513 ASP A O 1
ATOM 4089 N N . ILE A 1 514 ? -7.803 -3.899 27.332 1.00 66.75 514 ILE A N 1
ATOM 4090 C CA . ILE A 1 514 ? -6.945 -5.004 27.764 1.00 66.75 514 ILE A CA 1
ATOM 4091 C C . ILE A 1 514 ? -5.615 -4.960 27.009 1.00 66.75 514 ILE A C 1
ATOM 4093 O O . ILE A 1 514 ? -4.573 -4.938 27.659 1.00 66.75 514 ILE A O 1
ATOM 4097 N N . LEU A 1 515 ? -5.626 -4.849 25.675 1.00 66.31 515 LEU A N 1
ATOM 4098 C CA . LEU A 1 515 ? -4.389 -4.727 24.888 1.00 66.31 515 LEU A CA 1
ATOM 4099 C C . LEU A 1 515 ? -3.549 -3.521 25.324 1.00 66.31 515 LEU A C 1
ATOM 4101 O O . LEU A 1 515 ? -2.349 -3.652 25.562 1.00 66.31 515 LEU A O 1
ATOM 4105 N N . ARG A 1 516 ? -4.173 -2.350 25.499 1.00 68.06 516 ARG A N 1
ATOM 4106 C CA . ARG A 1 516 ? -3.480 -1.152 25.993 1.00 68.06 516 ARG A CA 1
ATOM 4107 C C . ARG A 1 516 ? -2.893 -1.376 27.377 1.00 68.06 516 ARG A C 1
ATOM 4109 O O . ARG A 1 516 ? -1.754 -0.996 27.610 1.00 68.06 516 ARG A O 1
ATOM 4116 N N . ARG A 1 517 ? -3.630 -2.007 28.290 1.00 67.62 517 ARG A N 1
ATOM 4117 C CA . ARG A 1 517 ? -3.129 -2.312 29.635 1.00 67.62 517 ARG A CA 1
ATOM 4118 C C . ARG A 1 517 ? -2.003 -3.346 29.616 1.00 67.62 517 ARG A C 1
ATOM 4120 O O . ARG A 1 517 ? -1.092 -3.240 30.423 1.00 67.62 517 ARG A O 1
ATOM 4127 N N . TRP A 1 518 ? -2.045 -4.319 28.711 1.00 60.34 518 TRP A N 1
ATOM 4128 C CA . TRP A 1 518 ? -1.002 -5.340 28.560 1.00 60.34 518 TRP A CA 1
ATOM 4129 C C . TRP A 1 518 ? 0.309 -4.771 28.023 1.00 60.34 518 TRP A C 1
ATOM 4131 O O . TRP A 1 518 ? 1.384 -5.224 28.419 1.00 60.34 518 TRP A O 1
ATOM 4141 N N . LEU A 1 519 ? 0.221 -3.777 27.139 1.00 63.66 519 LEU A N 1
ATOM 4142 C CA . LEU A 1 519 ? 1.370 -3.137 26.493 1.00 63.66 519 LEU A CA 1
ATOM 4143 C C . LEU A 1 519 ? 1.832 -1.859 27.209 1.00 63.66 519 LEU A C 1
ATOM 4145 O O . LEU A 1 519 ? 2.829 -1.250 26.820 1.00 63.66 519 LEU A O 1
ATOM 4149 N N . VAL A 1 520 ? 1.100 -1.425 28.237 1.00 56.19 520 VAL A N 1
ATOM 4150 C CA . VAL A 1 520 ? 1.502 -0.378 29.179 1.00 56.19 520 VAL A CA 1
ATOM 4151 C C . VAL A 1 520 ? 1.850 -1.063 30.499 1.00 56.19 520 VAL A C 1
ATOM 4153 O O . VAL A 1 520 ? 1.042 -1.116 31.422 1.00 56.19 520 VAL A O 1
ATOM 4156 N N . GLU A 1 521 ? 3.066 -1.600 30.597 1.00 43.03 521 GLU A N 1
ATOM 4157 C CA . GLU A 1 521 ? 3.666 -1.858 31.907 1.00 43.03 521 GLU A CA 1
ATOM 4158 C C . GLU A 1 521 ? 4.261 -0.555 32.480 1.00 43.03 521 GLU A C 1
ATOM 4160 O O . GLU A 1 521 ? 4.821 0.252 31.732 1.00 43.03 521 GLU A O 1
ATOM 4165 N N . PRO A 1 522 ? 4.139 -0.311 33.798 1.00 38.44 522 PRO A N 1
ATOM 4166 C CA . PRO A 1 522 ? 4.525 0.937 34.462 1.00 38.44 522 PRO A CA 1
ATOM 4167 C C . PRO A 1 522 ? 6.045 1.075 34.688 1.00 38.44 522 PRO A C 1
ATOM 4169 O O . PRO A 1 522 ? 6.480 1.516 35.746 1.00 38.44 522 PRO A O 1
ATOM 4172 N N . SER A 1 523 ? 6.878 0.739 33.703 1.00 34.72 523 SER A N 1
ATOM 4173 C CA . SER A 1 523 ? 8.342 0.868 33.808 1.00 34.72 523 SER A CA 1
ATOM 4174 C C . SER A 1 523 ? 8.887 2.234 33.361 1.00 34.72 523 SER A C 1
ATOM 4176 O O . SER A 1 523 ? 10.097 2.444 33.350 1.00 34.72 523 SER A O 1
ATOM 4178 N N . VAL A 1 524 ? 8.018 3.210 33.065 1.00 34.16 524 VAL A N 1
ATOM 4179 C CA . VAL A 1 524 ? 8.413 4.590 32.711 1.00 34.16 524 VAL A CA 1
ATOM 4180 C C . VAL A 1 524 ? 7.745 5.619 33.631 1.00 34.16 524 VAL A C 1
ATOM 4182 O O . VAL A 1 524 ? 7.154 6.586 33.175 1.00 34.16 524 VAL A O 1
ATOM 4185 N N . ILE A 1 525 ? 7.823 5.404 34.948 1.00 31.06 525 ILE A N 1
ATOM 4186 C CA . ILE A 1 525 ? 7.815 6.480 35.960 1.00 31.06 525 ILE A CA 1
ATOM 4187 C C . ILE A 1 525 ? 8.751 6.052 37.096 1.00 31.06 525 ILE A C 1
ATOM 4189 O O . ILE A 1 525 ? 8.315 5.754 38.198 1.00 31.06 525 ILE A O 1
ATOM 4193 N N . HIS A 1 526 ? 10.049 5.964 36.826 1.00 28.84 526 HIS A N 1
ATOM 4194 C CA . HIS A 1 526 ? 11.079 6.167 37.852 1.00 28.84 526 HIS A CA 1
ATOM 4195 C C . HIS A 1 526 ? 12.011 7.270 37.343 1.00 28.84 526 HIS A C 1
ATOM 4197 O O . HIS A 1 526 ? 13.198 7.072 37.115 1.00 28.84 526 HIS A O 1
ATOM 4203 N N . SER A 1 527 ? 11.443 8.453 37.104 1.00 29.25 527 SER A N 1
ATOM 4204 C CA . SER A 1 527 ? 12.221 9.687 37.060 1.00 29.25 527 SER A CA 1
ATOM 4205 C C . SER A 1 527 ? 12.134 10.340 38.437 1.00 29.25 527 SER A C 1
ATOM 4207 O O . SER A 1 527 ? 11.176 11.049 38.734 1.00 29.25 527 SER A O 1
ATOM 4209 N N . ASN A 1 528 ? 13.130 10.040 39.269 1.00 29.47 528 ASN A N 1
ATOM 4210 C CA . ASN A 1 528 ? 13.700 10.912 40.294 1.00 29.47 528 ASN A CA 1
ATOM 4211 C C . ASN A 1 528 ? 12.725 11.848 41.031 1.00 29.47 528 ASN A C 1
ATOM 4213 O O . ASN A 1 528 ? 12.682 13.049 40.765 1.00 29.47 528 ASN A O 1
ATOM 4217 N N . THR A 1 529 ? 12.066 11.343 42.072 1.00 27.39 529 THR A N 1
ATOM 4218 C CA . THR A 1 529 ? 12.003 12.127 43.311 1.00 27.39 529 THR A CA 1
ATOM 4219 C C . THR A 1 529 ? 13.301 11.871 44.058 1.00 27.39 529 THR A C 1
ATOM 4221 O O . THR A 1 529 ? 13.493 10.816 44.654 1.00 27.39 529 THR A O 1
ATOM 4224 N N . PHE A 1 530 ? 14.221 12.826 43.947 1.00 28.08 530 PHE A N 1
ATOM 4225 C CA . PHE A 1 530 ? 15.396 12.924 44.800 1.00 28.08 530 PHE A CA 1
ATOM 4226 C C . PHE A 1 530 ? 14.898 13.254 46.215 1.00 28.08 530 PHE A C 1
ATOM 4228 O O . PHE A 1 530 ? 14.661 14.413 46.546 1.00 28.08 530 PHE A O 1
ATOM 4235 N N . ASP A 1 531 ? 14.651 12.220 47.010 1.00 27.31 531 ASP A N 1
ATOM 4236 C CA . ASP A 1 531 ? 14.557 12.297 48.463 1.00 27.31 531 ASP A CA 1
ATOM 4237 C C . ASP A 1 531 ? 15.909 11.818 48.988 1.00 27.31 531 ASP A C 1
ATOM 4239 O O . ASP A 1 531 ? 16.312 10.672 48.781 1.00 27.31 531 ASP A O 1
ATOM 4243 N N . GLY A 1 532 ? 16.659 12.751 49.567 1.00 36.41 532 GLY A N 1
ATOM 4244 C CA . GLY A 1 532 ? 17.897 12.446 50.250 1.00 36.41 532 GLY A CA 1
ATOM 4245 C C . GLY A 1 532 ? 17.604 11.795 51.593 1.00 36.41 532 GLY A C 1
ATOM 4246 O O . GLY A 1 532 ? 17.307 12.486 52.561 1.00 36.41 532 GLY A O 1
ATOM 4247 N N . SER A 1 533 ? 17.810 10.488 51.677 1.00 27.67 533 SER A N 1
ATOM 4248 C CA . SER A 1 533 ? 18.223 9.843 52.918 1.00 27.67 533 SER A CA 1
ATOM 4249 C C . SER A 1 533 ? 18.965 8.546 52.605 1.00 27.67 533 SER A C 1
ATOM 4251 O O . SER A 1 533 ? 18.422 7.583 52.070 1.00 27.67 533 SER A O 1
ATOM 4253 N N . GLU A 1 534 ? 20.262 8.543 52.909 1.00 34.31 534 GLU A N 1
ATOM 4254 C CA . GLU A 1 534 ? 21.059 7.326 52.969 1.00 34.31 534 GLU A CA 1
ATOM 4255 C C . GLU A 1 534 ? 20.431 6.374 53.990 1.00 34.31 534 GLU A C 1
ATOM 4257 O O . GLU A 1 534 ? 20.299 6.723 55.161 1.00 34.31 534 GLU A O 1
ATOM 4262 N N . ASN A 1 535 ? 20.115 5.149 53.577 1.00 29.12 535 ASN A N 1
ATOM 4263 C CA . ASN A 1 535 ? 20.196 4.009 54.477 1.00 29.12 535 ASN A CA 1
ATOM 4264 C C . ASN A 1 535 ? 20.533 2.739 53.698 1.00 29.12 535 ASN A C 1
ATOM 4266 O O . ASN A 1 535 ? 19.769 2.248 52.871 1.00 29.12 535 ASN A O 1
ATOM 4270 N N . LYS A 1 536 ? 21.725 2.222 54.001 1.00 31.20 536 LYS A N 1
ATOM 4271 C CA . LYS A 1 536 ? 22.173 0.865 53.693 1.00 31.20 536 LYS A CA 1
ATOM 4272 C C . LYS A 1 536 ? 21.132 -0.130 54.192 1.00 31.20 536 LYS A C 1
ATOM 4274 O O . LYS A 1 536 ? 20.777 -0.040 55.361 1.00 31.20 536 LYS A O 1
ATOM 4279 N N . LEU A 1 537 ? 20.769 -1.124 53.386 1.00 27.58 537 LEU A N 1
ATOM 4280 C CA . LEU A 1 537 ? 20.404 -2.459 53.866 1.00 27.58 537 LEU A CA 1
ATOM 4281 C C . LEU A 1 537 ? 20.577 -3.489 52.744 1.00 27.58 537 LEU A C 1
ATOM 4283 O O . LEU A 1 537 ? 20.451 -3.185 51.565 1.00 27.58 537 LEU A O 1
ATOM 4287 N N . GLN A 1 538 ? 21.011 -4.663 53.184 1.00 27.23 538 GLN A N 1
ATOM 4288 C CA . GLN A 1 538 ? 21.721 -5.707 52.458 1.00 27.23 538 GLN A CA 1
ATOM 4289 C C . GLN A 1 538 ? 20.819 -6.575 51.580 1.00 27.23 538 GLN A C 1
ATOM 4291 O O . GLN A 1 538 ? 19.653 -6.795 51.902 1.00 27.23 538 GLN A O 1
ATOM 4296 N N . ASP A 1 539 ? 21.442 -7.154 50.554 1.00 30.77 539 ASP A N 1
ATOM 4297 C CA . ASP A 1 539 ? 20.971 -8.314 49.803 1.00 30.77 539 ASP A CA 1
ATOM 4298 C C . ASP A 1 539 ? 20.495 -9.445 50.727 1.00 30.77 539 ASP A C 1
ATOM 4300 O O . ASP A 1 539 ? 21.270 -9.970 51.534 1.00 30.77 539 ASP A O 1
ATOM 4304 N N . LYS A 1 540 ? 19.238 -9.861 50.554 1.00 27.17 540 LYS A N 1
ATOM 4305 C CA . LYS A 1 540 ? 18.779 -11.229 50.811 1.00 27.17 540 LYS A CA 1
ATOM 4306 C C . LYS A 1 540 ? 17.705 -11.601 49.793 1.00 27.17 540 LYS A C 1
ATOM 4308 O O . LYS A 1 540 ? 16.631 -11.009 49.770 1.00 27.17 540 LYS A O 1
ATOM 4313 N N . GLU A 1 541 ? 18.036 -12.584 48.967 1.00 30.38 541 GLU A N 1
ATOM 4314 C CA . GLU A 1 541 ? 17.092 -13.371 48.180 1.00 30.38 541 GLU A CA 1
ATOM 4315 C C . GLU A 1 541 ? 16.161 -14.143 49.128 1.00 30.38 541 GLU A C 1
ATOM 4317 O O . GLU A 1 541 ? 16.640 -14.783 50.067 1.00 30.38 541 GLU A O 1
ATOM 4322 N N . ASP A 1 542 ? 14.852 -14.108 48.874 1.00 28.78 542 ASP A N 1
ATOM 4323 C CA . ASP A 1 542 ? 13.915 -15.114 49.383 1.00 28.78 542 ASP A CA 1
ATOM 4324 C C . ASP A 1 542 ? 12.869 -15.430 48.293 1.00 28.78 542 ASP A C 1
ATOM 4326 O O . ASP A 1 542 ? 12.144 -14.522 47.864 1.00 28.78 542 ASP A O 1
ATOM 4330 N N . PRO A 1 543 ? 12.819 -16.669 47.774 1.00 33.09 543 PRO A N 1
ATOM 4331 C CA . PRO A 1 543 ? 11.855 -17.102 46.779 1.00 33.09 543 PRO A CA 1
ATOM 4332 C C . PRO A 1 543 ? 10.688 -17.803 47.479 1.00 33.09 543 PRO A C 1
ATOM 4334 O O . PRO A 1 543 ? 10.798 -18.975 47.804 1.00 33.09 543 PRO A O 1
ATOM 4337 N N . ASP A 1 544 ? 9.598 -17.077 47.728 1.00 29.83 544 ASP A N 1
ATOM 4338 C CA . ASP A 1 544 ? 8.212 -17.579 47.788 1.00 29.83 544 ASP A CA 1
ATOM 4339 C C . ASP A 1 544 ? 7.335 -16.571 48.539 1.00 29.83 544 ASP A C 1
ATOM 4341 O O . ASP A 1 544 ? 7.346 -16.512 49.767 1.00 29.83 544 ASP A O 1
ATOM 4345 N N . LEU A 1 545 ? 6.487 -15.819 47.827 1.00 26.22 545 LEU A N 1
ATOM 4346 C CA . LEU A 1 545 ? 5.259 -15.330 48.451 1.00 26.22 545 LEU A CA 1
ATOM 4347 C C . LEU A 1 545 ? 4.118 -15.158 47.450 1.00 26.22 545 LEU A C 1
ATOM 4349 O O . LEU A 1 545 ? 4.232 -14.548 46.389 1.00 26.22 545 LEU A O 1
ATOM 4353 N N . TYR A 1 546 ? 3.021 -15.790 47.843 1.00 26.92 546 TYR A N 1
ATOM 4354 C CA . TYR A 1 546 ? 1.783 -16.016 47.130 1.00 26.92 546 TYR A CA 1
ATOM 4355 C C . TYR A 1 546 ? 1.004 -14.734 46.803 1.00 26.92 546 TYR A C 1
ATOM 4357 O O . TYR A 1 546 ? 1.088 -13.715 47.482 1.00 26.92 546 TYR A O 1
ATOM 4365 N N . LEU A 1 547 ? 0.188 -14.880 45.758 1.00 33.56 547 LEU A N 1
ATOM 4366 C CA . LEU A 1 547 ? -0.924 -14.040 45.315 1.00 33.56 547 LEU A CA 1
ATOM 4367 C C . LEU A 1 547 ? -1.702 -13.357 46.456 1.00 33.56 547 LEU A C 1
ATOM 4369 O O . LEU A 1 547 ? -2.306 -14.041 47.280 1.00 33.56 547 LEU A O 1
ATOM 4373 N N . GLU A 1 548 ? -1.848 -12.031 46.373 1.00 23.11 548 GLU A N 1
ATOM 4374 C CA . GLU A 1 548 ? -2.998 -11.315 46.942 1.00 23.11 548 GLU A CA 1
ATOM 4375 C C . GLU A 1 548 ? -3.659 -10.372 45.910 1.00 23.11 548 GLU A C 1
ATOM 4377 O O . GLU A 1 548 ? -2.991 -9.896 44.984 1.00 23.11 548 GLU A O 1
ATOM 4382 N N . PRO A 1 549 ? -4.980 -10.108 46.016 1.00 25.77 549 PRO A N 1
ATOM 4383 C CA . PRO A 1 549 ? -5.745 -9.370 45.014 1.00 25.77 549 PRO A CA 1
ATOM 4384 C C . PRO A 1 549 ? -5.530 -7.854 45.125 1.00 25.77 549 PRO A C 1
ATOM 4386 O O . PRO A 1 549 ? -5.625 -7.269 46.200 1.00 25.77 549 PRO A O 1
ATOM 4389 N N . ILE A 1 550 ? -5.331 -7.191 43.984 1.00 26.95 550 ILE A N 1
ATOM 4390 C CA . ILE A 1 550 ? -5.168 -5.731 43.895 1.00 26.95 550 ILE A CA 1
ATOM 4391 C C . ILE A 1 550 ? -6.502 -5.022 44.224 1.00 26.95 550 ILE A C 1
ATOM 4393 O O . ILE A 1 550 ? -7.488 -5.251 43.515 1.00 26.95 550 ILE A O 1
ATOM 4397 N N . PRO A 1 551 ? -6.563 -4.094 45.202 1.00 25.61 551 PRO A N 1
ATOM 4398 C CA . PRO A 1 551 ? -7.757 -3.293 45.452 1.00 25.61 551 PRO A CA 1
ATOM 4399 C C . PRO A 1 551 ? -7.966 -2.242 44.353 1.00 25.61 551 PRO A C 1
ATOM 4401 O O . PRO A 1 551 ? -7.082 -1.447 44.026 1.00 25.61 551 PRO A O 1
ATOM 4404 N N . HIS A 1 552 ? -9.175 -2.195 43.797 1.00 34.31 552 HIS A N 1
ATOM 4405 C CA . HIS A 1 552 ? -9.614 -1.136 42.897 1.00 34.31 552 HIS A CA 1
ATOM 4406 C C . HIS A 1 552 ? -9.930 0.151 43.669 1.00 34.31 552 HIS A C 1
ATOM 4408 O O . HIS A 1 552 ? -11.036 0.313 44.175 1.00 34.31 552 HIS A O 1
ATOM 4414 N N . THR A 1 553 ? -9.029 1.132 43.652 1.00 31.59 553 THR A N 1
ATOM 4415 C CA . THR A 1 553 ? -9.400 2.532 43.917 1.00 31.59 553 THR A CA 1
ATOM 4416 C C . THR A 1 553 ? -8.825 3.441 42.835 1.00 31.59 553 THR A C 1
ATOM 4418 O O . THR A 1 553 ? -7.648 3.797 42.841 1.00 31.59 553 THR A O 1
ATOM 4421 N N . ARG A 1 554 ? -9.671 3.807 41.860 1.00 36.69 554 ARG A N 1
ATOM 4422 C CA . ARG A 1 554 ? -9.399 4.886 40.897 1.00 36.69 554 ARG A CA 1
ATOM 4423 C C . ARG A 1 554 ? -9.408 6.218 41.654 1.00 36.69 554 ARG A C 1
ATOM 4425 O O . ARG A 1 554 ? -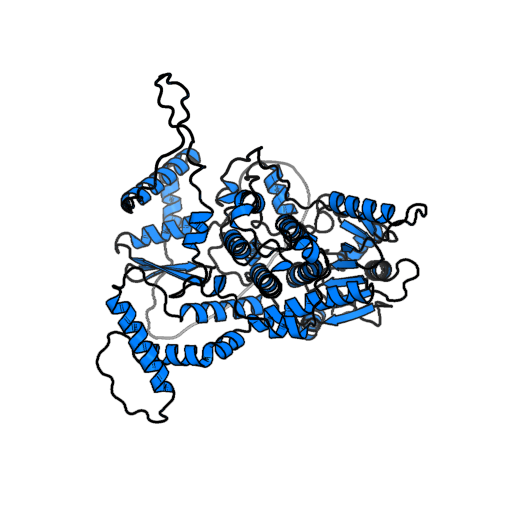10.401 6.536 42.299 1.00 36.69 554 ARG A O 1
ATOM 4432 N N . ALA A 1 555 ? -8.343 7.010 41.540 1.00 36.75 555 ALA A N 1
ATOM 4433 C CA . ALA A 1 555 ? -8.350 8.386 42.036 1.00 36.75 555 ALA A CA 1
ATOM 4434 C C . ALA A 1 555 ? -9.478 9.211 41.363 1.00 36.75 555 ALA A C 1
ATOM 4436 O O . ALA A 1 555 ? -9.718 9.021 40.163 1.00 36.75 555 ALA A O 1
ATOM 4437 N N . PRO A 1 556 ? -10.157 10.124 42.088 1.00 39.25 556 PRO A N 1
ATOM 4438 C CA . PRO A 1 556 ? -11.240 10.948 41.546 1.00 39.25 556 PRO A CA 1
ATOM 4439 C C . PRO A 1 556 ? -10.809 11.788 40.336 1.00 39.25 556 PRO A C 1
ATOM 4441 O O . PRO A 1 556 ? -9.693 12.306 40.284 1.00 39.25 556 PRO A O 1
ATOM 4444 N N . TRP A 1 557 ? -11.720 11.969 39.374 1.00 36.12 557 TRP A N 1
ATOM 4445 C CA . TRP A 1 557 ? -11.484 12.696 38.116 1.00 36.12 557 TRP A CA 1
ATOM 4446 C C . TRP A 1 557 ? -10.917 14.113 38.324 1.00 36.12 557 TRP A C 1
ATOM 4448 O O . TRP A 1 557 ? -10.052 14.548 37.566 1.00 36.12 557 TRP A O 1
ATOM 4458 N N . ALA A 1 558 ? -11.341 14.791 39.394 1.00 34.03 558 ALA A N 1
ATOM 4459 C CA . ALA A 1 558 ? -10.896 16.134 39.752 1.00 34.03 558 ALA A CA 1
ATOM 4460 C C . ALA A 1 558 ? -9.386 16.202 40.041 1.00 34.03 558 ALA A C 1
ATOM 4462 O O . ALA A 1 558 ? -8.736 17.187 39.703 1.00 34.03 558 ALA A O 1
ATOM 4463 N N . VAL A 1 559 ? -8.803 15.133 40.598 1.00 39.16 559 VAL A N 1
ATOM 4464 C CA . VAL A 1 559 ? -7.361 15.054 40.883 1.00 39.16 559 VAL A CA 1
ATOM 4465 C C . VAL A 1 559 ? -6.566 14.946 39.583 1.00 39.16 559 VAL A C 1
ATOM 4467 O O . VAL A 1 559 ? -5.555 15.623 39.416 1.00 39.16 559 VAL A O 1
ATOM 4470 N N . ARG A 1 560 ? -7.064 14.157 38.622 1.00 38.75 560 ARG A N 1
ATOM 4471 C CA . ARG A 1 560 ? -6.440 14.009 37.298 1.00 38.75 560 ARG A CA 1
ATOM 4472 C C . ARG A 1 560 ? -6.560 15.278 36.459 1.00 38.75 560 ARG A C 1
ATOM 4474 O O . ARG A 1 560 ? -5.598 15.647 35.795 1.00 38.75 560 ARG A O 1
ATOM 4481 N N . LEU A 1 561 ? -7.701 15.970 36.520 1.00 38.62 561 LEU A N 1
ATOM 4482 C CA . LEU A 1 561 ? -7.874 17.255 35.840 1.00 38.62 561 LEU A CA 1
ATOM 4483 C C . LEU A 1 561 ? -6.966 18.333 36.447 1.00 38.62 561 LEU A C 1
ATOM 4485 O O . LEU A 1 561 ? -6.311 19.057 35.703 1.00 38.62 561 LEU A O 1
ATOM 4489 N N . ALA A 1 562 ? -6.863 18.399 37.777 1.00 39.59 562 ALA A N 1
ATOM 4490 C CA . ALA A 1 562 ? -5.969 19.337 38.453 1.00 39.59 562 ALA A CA 1
ATOM 4491 C C . ALA A 1 562 ? -4.491 19.063 38.128 1.00 39.59 562 ALA A C 1
ATOM 4493 O O . ALA A 1 562 ? -3.703 19.999 37.988 1.00 39.59 562 ALA A O 1
ATOM 4494 N N . GLN A 1 563 ? -4.110 17.794 37.974 1.00 39.94 563 GLN A N 1
ATOM 4495 C CA . GLN A 1 563 ? -2.764 17.410 37.562 1.00 39.94 563 GLN A CA 1
ATOM 4496 C C . GLN A 1 563 ? -2.481 17.804 36.105 1.00 39.94 563 GLN A C 1
ATOM 4498 O O . GLN A 1 563 ? -1.494 18.490 35.852 1.00 39.94 563 GLN A O 1
ATOM 4503 N N . ALA A 1 564 ? -3.399 17.509 35.179 1.00 38.31 564 ALA A N 1
ATOM 4504 C CA . ALA A 1 564 ? -3.287 17.933 33.783 1.00 38.31 564 ALA A CA 1
ATOM 4505 C C . ALA A 1 564 ? -3.242 19.468 33.639 1.00 38.31 564 ALA A C 1
ATOM 4507 O O . ALA A 1 564 ? -2.442 20.004 32.878 1.00 38.31 564 ALA A O 1
ATOM 4508 N N . GLN A 1 565 ? -4.040 20.206 34.419 1.00 39.69 565 GLN A N 1
ATOM 4509 C CA . GLN A 1 565 ? -4.009 21.673 34.444 1.00 39.69 565 GLN A CA 1
ATOM 4510 C C . GLN A 1 565 ? -2.670 22.217 34.958 1.00 39.69 565 GLN A C 1
ATOM 4512 O O . GLN A 1 565 ? -2.156 23.190 34.408 1.00 39.69 565 GLN A O 1
ATOM 4517 N N . ARG A 1 566 ? -2.070 21.589 35.978 1.00 42.75 566 ARG A N 1
ATOM 4518 C CA . ARG A 1 566 ? -0.738 21.968 36.479 1.00 42.75 566 ARG A CA 1
ATOM 4519 C C . ARG A 1 566 ? 0.357 21.676 35.461 1.00 42.75 566 ARG A C 1
ATOM 4521 O O . ARG A 1 566 ? 1.259 22.495 35.318 1.00 42.75 566 ARG A O 1
ATOM 4528 N N . GLU A 1 567 ? 0.262 20.563 34.742 1.00 40.78 567 GLU A N 1
ATOM 4529 C CA . GLU A 1 567 ? 1.200 20.190 33.678 1.00 40.78 567 GLU A CA 1
ATOM 4530 C C . GLU A 1 567 ? 1.105 21.158 32.489 1.00 40.78 567 GLU A C 1
ATOM 4532 O O . GLU A 1 567 ? 2.131 21.660 32.031 1.00 40.78 567 GLU A O 1
ATOM 4537 N N . VAL A 1 568 ? -0.109 21.549 32.083 1.00 39.41 568 VAL A N 1
ATOM 4538 C CA . VAL A 1 568 ? -0.342 22.584 31.057 1.00 39.41 568 VAL A CA 1
ATOM 4539 C C . VAL A 1 568 ? 0.171 23.958 31.510 1.00 39.41 568 VAL A C 1
ATOM 4541 O O . VAL A 1 568 ? 0.809 24.668 30.736 1.00 39.41 568 VAL A O 1
ATOM 4544 N N . GLN A 1 569 ? -0.033 24.342 32.772 1.00 42.22 569 GLN A N 1
ATOM 4545 C CA . GLN A 1 569 ? 0.476 25.612 33.310 1.00 42.22 569 GLN A CA 1
ATOM 4546 C C . GLN A 1 569 ? 1.998 25.616 33.518 1.00 42.22 569 GLN A C 1
ATOM 4548 O O . GLN A 1 569 ? 2.637 26.667 33.431 1.00 42.22 569 GLN A O 1
ATOM 4553 N N . ALA A 1 570 ? 2.599 24.468 33.831 1.00 42.41 570 ALA A N 1
ATOM 4554 C CA . ALA A 1 570 ? 4.049 24.303 33.892 1.00 42.41 570 ALA A CA 1
ATOM 4555 C C . ALA A 1 570 ? 4.660 24.364 32.484 1.00 42.41 570 ALA A C 1
ATOM 4557 O O . ALA A 1 570 ? 5.706 24.984 32.288 1.00 42.41 570 ALA A O 1
ATOM 4558 N N . TRP A 1 571 ? 3.961 23.801 31.498 1.00 39.28 571 TRP A N 1
ATOM 4559 C CA . TRP A 1 571 ? 4.300 23.888 30.082 1.00 39.28 571 TRP A CA 1
ATOM 4560 C C . TRP A 1 571 ? 4.237 25.336 29.562 1.00 39.28 571 TRP A C 1
ATOM 4562 O O . TRP A 1 571 ? 5.213 25.819 28.990 1.00 39.28 571 TRP A O 1
ATOM 4572 N N . GLN A 1 572 ? 3.176 26.089 29.883 1.00 40.62 572 GLN A N 1
ATOM 4573 C CA . GLN A 1 572 ? 3.054 27.520 29.549 1.00 40.62 572 GLN A CA 1
ATOM 4574 C C . GLN A 1 572 ? 4.184 28.371 30.150 1.00 40.62 572 GLN A C 1
ATOM 4576 O O . GLN A 1 572 ? 4.663 29.310 29.518 1.00 40.62 572 GLN A O 1
ATOM 4581 N N . ARG A 1 573 ? 4.652 28.026 31.357 1.00 43.16 573 ARG A N 1
ATOM 4582 C CA . ARG A 1 573 ? 5.788 28.697 32.011 1.00 43.16 573 ARG A CA 1
ATOM 4583 C C . ARG A 1 573 ? 7.139 28.359 31.371 1.00 43.16 573 ARG A C 1
ATOM 4585 O O . ARG A 1 573 ? 8.030 29.206 31.372 1.00 43.16 573 ARG A O 1
ATOM 4592 N N . LYS A 1 574 ? 7.297 27.153 30.812 1.00 38.94 574 LYS A N 1
ATOM 4593 C CA . LYS A 1 574 ? 8.520 26.721 30.109 1.00 38.94 574 LYS A CA 1
ATOM 4594 C C . LYS A 1 574 ? 8.654 27.313 28.702 1.00 38.94 574 LYS A C 1
ATOM 4596 O O . LYS A 1 574 ? 9.777 27.512 28.256 1.00 38.94 574 LYS A O 1
ATOM 4601 N N . ALA A 1 575 ? 7.548 27.645 28.037 1.00 35.94 575 ALA A N 1
ATOM 4602 C CA . ALA A 1 575 ? 7.538 28.089 26.640 1.00 35.94 575 ALA A CA 1
ATOM 4603 C C . ALA A 1 575 ? 8.019 29.539 26.378 1.00 35.94 575 ALA A C 1
ATOM 4605 O O . ALA A 1 575 ? 7.992 29.955 25.228 1.00 35.94 575 ALA A O 1
ATOM 4606 N N . LYS A 1 576 ? 8.443 30.314 27.398 1.00 40.34 576 LYS A N 1
ATOM 4607 C CA . LYS A 1 576 ? 9.022 31.684 27.301 1.00 40.34 576 LYS A CA 1
ATOM 4608 C C . LYS A 1 576 ? 8.552 32.528 26.092 1.00 40.34 576 LYS A C 1
ATOM 4610 O O . LYS A 1 576 ? 9.364 33.042 25.330 1.00 40.34 576 LYS A O 1
ATOM 4615 N N . VAL A 1 577 ? 7.246 32.763 25.973 1.00 39.28 577 VAL A N 1
ATOM 4616 C CA . VAL A 1 577 ? 6.710 33.875 25.172 1.00 39.28 577 VAL A CA 1
ATOM 4617 C C . VAL A 1 577 ? 6.188 34.920 26.152 1.00 39.28 577 VAL A C 1
ATOM 4619 O O . VAL A 1 577 ? 5.131 34.751 26.757 1.00 39.28 577 VAL A O 1
ATOM 4622 N N . SER A 1 578 ? 6.960 35.986 26.375 1.00 38.38 578 SER A N 1
ATOM 4623 C CA . SER A 1 578 ? 6.487 37.153 27.120 1.00 38.38 578 SER A CA 1
ATOM 4624 C C . SER A 1 578 ? 5.654 38.034 26.191 1.00 38.38 578 SER A C 1
ATOM 4626 O O . SER A 1 578 ? 6.173 38.954 25.567 1.00 38.38 578 SER A O 1
ATOM 4628 N N . THR A 1 579 ? 4.360 37.768 26.084 1.00 40.03 579 THR A N 1
ATOM 4629 C CA . THR A 1 579 ? 3.411 38.764 25.568 1.00 40.03 579 THR A CA 1
ATOM 4630 C C . THR A 1 579 ? 2.790 39.487 26.751 1.00 40.03 579 THR A C 1
ATOM 4632 O O . THR A 1 579 ? 2.338 38.842 27.702 1.00 40.03 579 THR A O 1
ATOM 4635 N N . SER A 1 580 ? 2.791 40.818 26.718 1.00 46.59 580 SER A N 1
ATOM 4636 C CA . SER A 1 580 ? 2.221 41.628 27.790 1.00 46.59 580 SER A CA 1
ATOM 4637 C C . SER A 1 580 ? 0.710 41.374 27.916 1.00 46.59 580 SER A C 1
ATOM 4639 O O . SER A 1 580 ? 0.043 40.944 26.973 1.00 46.59 580 SER A O 1
ATOM 4641 N N . ARG A 1 581 ? 0.131 41.676 29.084 1.00 38.41 581 ARG A N 1
ATOM 4642 C CA . ARG A 1 581 ? -1.317 41.535 29.344 1.00 38.41 581 ARG A CA 1
ATOM 4643 C C . ARG A 1 581 ? -2.184 42.366 28.372 1.00 38.41 581 ARG A C 1
ATOM 4645 O O . ARG A 1 581 ? -3.354 42.046 28.163 1.00 38.41 581 ARG A O 1
ATOM 4652 N N . ALA A 1 582 ? -1.602 43.402 27.758 1.00 36.62 582 ALA A N 1
ATOM 4653 C CA . ALA A 1 582 ? -2.237 44.219 26.726 1.00 36.62 582 ALA A CA 1
ATOM 4654 C C . ALA A 1 582 ? -2.304 43.496 25.365 1.00 36.62 582 ALA A C 1
ATOM 4656 O O . ALA A 1 582 ? -3.327 43.572 24.684 1.00 36.62 582 ALA A O 1
ATOM 4657 N N . ASP A 1 583 ? -1.277 42.718 25.015 1.00 39.91 583 ASP A N 1
ATOM 4658 C CA . ASP A 1 583 ? -1.231 41.939 23.768 1.00 39.91 583 ASP A CA 1
ATOM 4659 C C . ASP A 1 583 ? -2.179 40.734 23.823 1.00 39.91 583 ASP A C 1
ATOM 4661 O O . ASP A 1 583 ? -2.851 40.417 22.843 1.00 39.91 583 ASP A O 1
ATOM 4665 N N . GLN A 1 584 ? -2.328 40.129 25.007 1.00 38.16 584 GLN A N 1
ATOM 4666 C CA . GLN A 1 584 ? -3.312 39.068 25.258 1.00 38.16 584 GLN A CA 1
ATOM 4667 C C . GLN A 1 584 ? -4.759 39.563 25.112 1.00 38.16 584 GLN A C 1
ATOM 4669 O O . GLN A 1 584 ? -5.601 38.824 24.612 1.00 38.16 584 GLN A O 1
ATOM 4674 N N . SER A 1 585 ? -5.046 40.816 25.487 1.00 37.66 585 SER A N 1
ATOM 4675 C CA . SER A 1 585 ? -6.384 41.409 25.319 1.00 37.66 585 SER A CA 1
ATOM 4676 C C . SER A 1 585 ? -6.686 41.767 23.859 1.00 37.66 585 SER A C 1
ATOM 4678 O O . SER A 1 585 ? -7.825 41.633 23.422 1.00 37.66 585 SER A O 1
ATOM 4680 N N . LYS A 1 586 ? -5.673 42.155 23.069 1.00 34.66 586 LYS A N 1
ATOM 4681 C CA . LYS A 1 586 ? -5.821 42.370 21.617 1.00 34.66 586 LYS A CA 1
ATOM 4682 C C . LYS A 1 586 ? -6.075 41.065 20.858 1.00 34.66 586 LYS A C 1
ATOM 4684 O O . LYS A 1 586 ? -6.979 41.021 20.031 1.00 34.66 586 LYS A O 1
ATOM 4689 N N . LEU A 1 587 ? -5.335 40.001 21.180 1.00 34.19 587 LEU A N 1
ATOM 4690 C CA . LEU A 1 587 ? -5.545 38.663 20.611 1.00 34.19 587 LEU A CA 1
ATOM 4691 C C . LEU A 1 587 ? -6.898 38.063 21.020 1.00 34.19 587 LEU A C 1
ATOM 4693 O O . LEU A 1 587 ? -7.566 37.451 20.194 1.00 34.19 587 LEU A O 1
ATOM 4697 N N . PHE A 1 588 ? -7.332 38.288 22.263 1.00 32.72 588 PHE A N 1
ATOM 4698 C CA . PHE A 1 588 ? -8.657 37.884 22.735 1.00 32.72 588 PHE A CA 1
ATOM 4699 C C . PHE A 1 588 ? -9.779 38.621 21.988 1.00 32.72 588 PHE A C 1
ATOM 4701 O O . PHE A 1 588 ? -10.718 37.978 21.535 1.00 32.72 588 PHE A O 1
ATOM 4708 N N . ASN A 1 589 ? -9.652 39.931 21.751 1.00 34.44 589 ASN A N 1
ATOM 4709 C CA . ASN A 1 589 ? -10.665 40.699 21.015 1.00 34.44 589 ASN A CA 1
ATOM 4710 C C . ASN A 1 589 ? -10.700 40.381 19.508 1.00 34.44 589 ASN A C 1
ATOM 4712 O O . ASN A 1 589 ? -11.760 40.468 18.900 1.00 34.44 589 ASN A O 1
ATOM 4716 N N . MET A 1 590 ? -9.586 39.943 18.908 1.00 32.28 590 MET A N 1
ATOM 4717 C CA . MET A 1 590 ? -9.570 39.454 17.518 1.00 32.28 590 MET A CA 1
ATOM 4718 C C . MET A 1 590 ? -10.203 38.063 17.349 1.00 32.28 590 MET A C 1
ATOM 4720 O O . MET A 1 590 ? -10.563 37.691 16.237 1.00 32.28 590 MET A O 1
ATOM 4724 N N . LEU A 1 591 ? -10.340 37.296 18.434 1.00 30.55 591 LEU A N 1
ATOM 4725 C CA . LEU A 1 591 ? -10.899 35.940 18.434 1.00 30.55 591 LEU A CA 1
ATOM 4726 C C . LEU A 1 591 ? -12.360 35.881 18.924 1.00 30.55 591 LEU A C 1
ATOM 4728 O O . LEU A 1 591 ? -12.934 34.792 18.945 1.00 30.55 591 LEU A O 1
ATOM 4732 N N . VAL A 1 592 ? -12.952 37.009 19.349 1.00 28.92 592 VAL A N 1
ATOM 4733 C CA . VAL A 1 592 ? -14.225 37.034 20.103 1.00 28.92 592 VAL A CA 1
ATOM 4734 C C . VAL A 1 592 ? -15.351 37.870 19.467 1.00 28.92 592 VAL A C 1
ATOM 4736 O O . VAL A 1 592 ? -16.471 37.776 19.959 1.00 28.92 592 VAL A O 1
ATOM 4739 N N . GLU A 1 593 ? -15.176 38.580 18.345 1.00 25.31 593 GLU A N 1
ATOM 4740 C CA . GLU A 1 593 ? -16.345 39.172 17.658 1.00 25.31 593 GLU A CA 1
ATOM 4741 C C . GLU A 1 593 ? -16.921 38.280 16.539 1.00 25.31 593 GLU A C 1
ATOM 4743 O O . GLU A 1 593 ? -16.244 38.012 15.543 1.00 25.31 593 GLU A O 1
ATOM 4748 N N . PRO A 1 594 ? -18.188 37.836 16.659 1.00 27.92 594 PRO A N 1
ATOM 4749 C CA . PRO A 1 594 ? -18.956 37.299 15.547 1.00 27.92 594 PRO A CA 1
ATOM 4750 C C . PRO A 1 594 ? -19.534 38.456 14.718 1.00 27.92 594 PRO A C 1
ATOM 4752 O O . PRO A 1 594 ? -20.264 39.295 15.244 1.00 27.92 594 PRO A O 1
ATOM 4755 N N . SER A 1 595 ? -19.279 38.490 13.406 1.00 25.94 595 SER A N 1
ATOM 4756 C CA . SER A 1 595 ? -20.071 39.348 12.522 1.00 25.94 595 SER A CA 1
ATOM 4757 C C . SER A 1 595 ? -21.483 38.768 12.407 1.00 25.94 595 SER A C 1
ATOM 4759 O O . SER A 1 595 ? -21.696 37.770 11.716 1.00 25.94 595 SER A O 1
ATOM 4761 N N . ALA A 1 596 ? -22.449 39.391 13.068 1.00 27.14 596 ALA A N 1
ATOM 4762 C CA . ALA A 1 596 ? -23.855 39.247 12.728 1.00 27.14 596 ALA A CA 1
ATOM 4763 C C . ALA A 1 596 ? -24.566 40.568 13.027 1.00 27.14 596 ALA A C 1
ATOM 4765 O O . ALA A 1 596 ? -24.789 40.911 14.184 1.00 27.14 596 ALA A O 1
ATOM 4766 N N . ALA A 1 597 ? -24.907 41.301 11.969 1.00 26.62 597 ALA A N 1
ATOM 4767 C CA . ALA A 1 597 ? -25.983 42.277 11.997 1.00 26.62 597 ALA A CA 1
ATOM 4768 C C . ALA A 1 597 ? -27.139 41.706 11.161 1.00 26.62 597 ALA A C 1
ATOM 4770 O O . ALA A 1 597 ? -27.006 41.519 9.954 1.00 26.62 597 ALA A O 1
ATOM 4771 N N . ASP A 1 598 ? -28.183 41.341 11.902 1.00 27.59 598 ASP A N 1
ATOM 4772 C CA . ASP A 1 598 ? -29.620 41.233 11.634 1.00 27.59 598 ASP A CA 1
ATOM 4773 C C . ASP A 1 598 ? -30.202 40.956 10.239 1.00 27.59 598 ASP A C 1
ATOM 4775 O O . ASP A 1 598 ? -30.023 41.678 9.261 1.00 27.59 598 ASP A O 1
ATOM 4779 N N . SER A 1 599 ? -31.104 39.973 10.255 1.00 28.94 599 SER A N 1
ATOM 4780 C CA . SER A 1 599 ? -32.274 39.837 9.390 1.00 28.94 599 SER A CA 1
ATOM 4781 C C . SER A 1 599 ? -33.483 40.590 9.971 1.00 28.94 599 SER A C 1
ATOM 4783 O O . SER A 1 599 ? -33.872 40.307 11.103 1.00 28.94 599 SER A O 1
ATOM 4785 N N . SER A 1 600 ? -34.147 41.446 9.188 1.00 27.09 600 SER A N 1
ATOM 4786 C CA . SER A 1 600 ? -35.604 41.670 9.269 1.00 27.09 600 SER A CA 1
ATOM 4787 C C . SER A 1 600 ? -36.149 42.309 7.979 1.00 27.09 600 SER A C 1
ATOM 4789 O O . SER A 1 600 ? -35.413 42.939 7.225 1.00 27.09 600 SER A O 1
ATOM 4791 N N . GLU A 1 601 ? -37.420 42.015 7.713 1.00 27.98 601 GLU A N 1
ATOM 4792 C CA . GLU A 1 601 ? -38.186 42.116 6.463 1.00 27.98 601 GLU A CA 1
ATOM 4793 C C . GLU A 1 601 ? -38.800 43.505 6.147 1.00 27.98 601 GLU A C 1
ATOM 4795 O O . GLU A 1 601 ? -38.859 44.376 7.012 1.00 27.98 601 GLU A O 1
ATOM 4800 N N . ILE A 1 602 ? -39.388 43.584 4.935 1.00 26.28 602 ILE A N 1
ATOM 4801 C CA . ILE A 1 602 ? -40.515 44.419 4.440 1.00 26.28 602 ILE A CA 1
ATOM 4802 C C . ILE A 1 602 ? -40.196 45.545 3.427 1.00 26.28 602 ILE A C 1
ATOM 4804 O O . ILE A 1 602 ? -39.259 46.326 3.563 1.00 26.28 602 ILE A O 1
ATOM 4808 N N . ASP A 1 603 ? -41.044 45.528 2.391 1.00 25.55 603 ASP A N 1
ATOM 4809 C CA . ASP A 1 603 ? -41.178 46.281 1.138 1.00 25.55 603 ASP A CA 1
ATOM 4810 C C . ASP A 1 603 ? -41.017 47.815 1.185 1.00 25.55 603 ASP A C 1
ATOM 4812 O O . ASP A 1 603 ? -41.501 48.472 2.100 1.00 25.55 603 ASP A O 1
ATOM 4816 N N . ASP A 1 604 ? -40.401 48.395 0.142 1.00 25.73 604 ASP A N 1
ATOM 4817 C CA . ASP A 1 604 ? -41.079 49.210 -0.894 1.00 25.73 604 ASP A CA 1
ATOM 4818 C C . ASP A 1 604 ? -40.062 49.855 -1.871 1.00 25.73 604 ASP A C 1
ATOM 4820 O O . ASP A 1 604 ? -38.973 50.296 -1.504 1.00 25.73 604 ASP A O 1
ATOM 4824 N N . ALA A 1 605 ? -40.423 49.894 -3.157 1.00 24.44 605 ALA A N 1
ATOM 4825 C CA . ALA A 1 605 ? -39.690 50.539 -4.261 1.00 24.44 605 ALA A CA 1
ATOM 4826 C C . ALA A 1 605 ? -40.005 52.064 -4.341 1.00 24.44 605 ALA A C 1
ATOM 4828 O O . ALA A 1 605 ? -40.778 52.545 -3.515 1.00 24.44 605 ALA A O 1
ATOM 4829 N N . PRO A 1 606 ? -39.596 52.851 -5.374 1.00 42.88 606 PRO A N 1
ATOM 4830 C CA . PRO A 1 606 ? -38.529 52.724 -6.384 1.00 42.88 606 PRO A CA 1
ATOM 4831 C C . PRO A 1 606 ? -37.677 54.029 -6.534 1.00 42.88 606 PRO A C 1
ATOM 4833 O O . PRO A 1 606 ? -37.842 54.986 -5.785 1.00 42.88 606 PRO A O 1
ATOM 4836 N N . SER A 1 607 ? -36.873 54.101 -7.616 1.00 25.73 607 SER A N 1
ATOM 4837 C CA . SER A 1 607 ? -36.237 55.294 -8.250 1.00 25.73 607 SER A CA 1
ATOM 4838 C C . SER A 1 607 ? -34.874 55.723 -7.663 1.00 25.73 607 SER A C 1
ATOM 4840 O O . SER A 1 607 ? -34.693 55.715 -6.460 1.00 25.73 607 SER A O 1
ATOM 4842 N N . THR A 1 608 ? -33.816 56.088 -8.401 1.00 26.39 608 THR A N 1
ATOM 4843 C CA . THR A 1 608 ? -33.609 56.412 -9.823 1.00 26.39 608 THR A CA 1
ATOM 4844 C C . THR A 1 608 ? -32.095 56.503 -10.112 1.00 26.39 608 THR A C 1
ATOM 4846 O O . THR A 1 608 ? -31.319 56.902 -9.253 1.00 26.39 608 THR A O 1
ATOM 4849 N N . THR A 1 609 ? -31.738 56.227 -11.372 1.00 27.08 609 THR A N 1
ATOM 4850 C CA . THR A 1 609 ? -30.677 56.859 -12.195 1.00 27.08 609 THR A CA 1
ATOM 4851 C C . THR A 1 609 ? -29.171 56.630 -11.953 1.00 27.08 609 THR A C 1
ATOM 4853 O O . THR A 1 609 ? -28.580 57.044 -10.965 1.00 27.08 609 THR A O 1
ATOM 4856 N N . SER A 1 610 ? -28.575 56.146 -13.054 1.00 26.56 610 SER A N 1
ATOM 4857 C CA . SER A 1 610 ? -27.383 56.648 -13.767 1.00 26.56 610 SER A CA 1
ATOM 4858 C C . SER A 1 610 ? -25.972 56.239 -13.319 1.00 26.56 610 SER A C 1
ATOM 4860 O O . SER A 1 610 ? -25.398 56.761 -12.373 1.00 26.56 610 SER A O 1
ATOM 4862 N N . SER A 1 611 ? -25.386 55.386 -14.168 1.00 23.62 611 SER A N 1
ATOM 4863 C CA . SER A 1 611 ? -23.979 55.333 -14.620 1.00 23.62 611 SER A CA 1
ATOM 4864 C C . SER A 1 611 ? -23.422 56.731 -15.015 1.00 23.62 611 SER A C 1
ATOM 4866 O O . SER A 1 611 ? -24.244 57.639 -15.126 1.00 23.62 611 SER A O 1
ATOM 4868 N N . PRO A 1 612 ? -22.124 56.942 -15.380 1.00 38.25 612 PRO A N 1
ATOM 4869 C CA . PRO A 1 612 ? -21.083 55.965 -15.756 1.00 38.25 612 PRO A CA 1
ATOM 4870 C C . PRO A 1 612 ? -19.614 56.265 -15.307 1.00 38.25 612 PRO A C 1
ATOM 4872 O O . PRO A 1 612 ? -19.287 57.333 -14.811 1.00 38.25 612 PRO A O 1
ATOM 4875 N N . ARG A 1 613 ? -18.749 55.249 -15.512 1.00 25.48 613 ARG A N 1
ATOM 4876 C CA . ARG A 1 613 ? -17.358 55.204 -16.078 1.00 25.48 613 ARG A CA 1
ATOM 4877 C C . ARG A 1 613 ? -16.723 56.509 -16.648 1.00 25.48 613 ARG A C 1
ATOM 4879 O O . ARG A 1 613 ? -17.492 57.408 -16.968 1.00 25.48 613 ARG A O 1
ATOM 4886 N N . PRO A 1 614 ? -15.419 56.549 -17.065 1.00 45.34 614 PRO A N 1
ATOM 4887 C CA . PRO A 1 614 ? -14.261 55.619 -16.937 1.00 45.34 614 PRO A CA 1
ATOM 4888 C C . PRO A 1 614 ? -12.884 56.355 -16.774 1.00 45.34 614 PRO A C 1
ATOM 4890 O O . PRO A 1 614 ? -12.849 57.534 -16.441 1.00 45.34 614 PRO A O 1
ATOM 4893 N N . SER A 1 615 ? -11.790 55.668 -17.160 1.00 27.31 615 SER A N 1
ATOM 4894 C CA . SER A 1 615 ? -10.473 56.162 -17.639 1.00 27.31 615 SER A CA 1
ATOM 4895 C C . SER A 1 615 ? -9.465 56.536 -16.558 1.00 27.31 615 SER A C 1
ATOM 4897 O O . SER A 1 615 ? -9.838 57.011 -15.496 1.00 27.31 615 SER A O 1
ATOM 4899 N N . ASP A 1 616 ? -8.158 56.429 -16.730 1.00 27.58 616 ASP A N 1
ATOM 4900 C CA . ASP A 1 616 ? -7.202 55.713 -17.586 1.00 27.58 616 ASP A CA 1
ATOM 4901 C C . ASP A 1 616 ? -5.841 56.120 -16.977 1.00 27.58 616 ASP A C 1
ATOM 4903 O O . ASP A 1 616 ? -5.762 57.152 -16.309 1.00 27.58 616 ASP A O 1
ATOM 4907 N N . LEU A 1 617 ? -4.782 55.357 -17.264 1.00 30.02 617 LEU A N 1
ATOM 4908 C CA . LEU A 1 617 ? -3.409 55.821 -17.559 1.00 30.02 617 LEU A CA 1
ATOM 4909 C C . LEU A 1 617 ? -2.307 55.011 -16.860 1.00 30.02 617 LEU A C 1
ATOM 4911 O O . LEU A 1 617 ? -2.044 55.142 -15.671 1.00 30.02 617 LEU A O 1
ATOM 4915 N N . ASN A 1 618 ? -1.639 54.214 -17.701 1.00 26.53 618 ASN A N 1
ATOM 4916 C CA . ASN A 1 618 ? -0.208 54.269 -18.023 1.00 26.53 618 ASN A CA 1
ATOM 4917 C C . ASN A 1 618 ? 0.811 54.540 -16.908 1.00 26.53 618 ASN A C 1
ATOM 4919 O O . ASN A 1 618 ? 0.830 55.608 -16.306 1.00 26.53 618 ASN A O 1
ATOM 4923 N N . GLY A 1 619 ? 1.833 53.680 -16.845 1.00 27.31 619 GLY A N 1
ATOM 4924 C CA . GLY A 1 619 ? 3.114 54.073 -16.260 1.00 27.31 619 GLY A CA 1
ATOM 4925 C C . GLY A 1 619 ? 4.099 52.933 -16.057 1.00 27.31 619 GLY A C 1
ATOM 4926 O O . GLY A 1 619 ? 4.108 52.290 -15.024 1.00 27.31 619 GLY A O 1
ATOM 4927 N N . THR A 1 620 ? 4.923 52.705 -17.068 1.00 25.84 620 THR A N 1
ATOM 4928 C CA . THR A 1 620 ? 6.027 51.741 -17.199 1.00 25.84 620 THR A CA 1
ATOM 4929 C C . THR A 1 620 ? 7.242 51.968 -16.280 1.00 25.84 620 THR A C 1
ATOM 4931 O O . THR A 1 620 ? 7.417 53.078 -15.787 1.00 25.84 620 THR A O 1
ATOM 4934 N N . LYS A 1 621 ? 8.158 50.968 -16.303 1.00 27.14 621 LYS A N 1
ATOM 4935 C CA . LYS A 1 621 ? 9.611 50.962 -15.958 1.00 27.14 621 LYS A CA 1
ATOM 4936 C C . LYS A 1 621 ? 9.958 50.711 -14.485 1.00 27.14 621 LYS A C 1
ATOM 4938 O O . LYS A 1 621 ? 9.242 51.156 -13.609 1.00 27.14 621 LYS A O 1
ATOM 4943 N N . GLU A 1 622 ? 11.069 50.090 -14.092 1.00 26.06 622 GLU A N 1
ATOM 4944 C CA . GLU A 1 622 ? 12.109 49.210 -14.658 1.00 26.06 622 GLU A CA 1
ATOM 4945 C C . GLU A 1 622 ? 13.015 48.864 -13.446 1.00 26.06 622 GLU A C 1
ATOM 4947 O O . GLU A 1 622 ? 13.307 49.733 -12.635 1.00 26.06 622 GLU A O 1
ATOM 4952 N N . THR A 1 623 ? 13.451 47.607 -13.341 1.00 26.34 623 THR A N 1
ATOM 4953 C CA . THR A 1 623 ? 14.782 47.133 -12.890 1.00 26.34 623 THR A CA 1
ATOM 4954 C C . THR A 1 623 ? 15.478 47.648 -11.609 1.00 26.34 623 THR A C 1
ATOM 4956 O O . THR A 1 623 ? 15.891 48.796 -11.499 1.00 26.34 623 THR A O 1
ATOM 4959 N N . SER A 1 624 ? 15.903 46.641 -10.829 1.00 24.95 624 SER A N 1
ATOM 4960 C CA . SER A 1 624 ? 17.251 46.421 -10.256 1.00 24.95 624 SER A CA 1
ATOM 4961 C C . SER A 1 624 ? 17.504 46.696 -8.763 1.00 24.95 624 SER A C 1
ATOM 4963 O O . SER A 1 624 ? 17.464 47.818 -8.283 1.00 24.95 624 SER A O 1
ATOM 4965 N N . SER A 1 625 ? 17.838 45.585 -8.088 1.00 25.98 625 SER A N 1
ATOM 4966 C CA . SER A 1 625 ? 18.853 45.387 -7.039 1.00 25.98 625 SER A CA 1
ATOM 4967 C C . SER A 1 625 ? 18.959 46.385 -5.881 1.00 25.98 625 SER A C 1
ATOM 4969 O O . SER A 1 625 ? 19.439 47.494 -6.072 1.00 25.98 625 SER A O 1
ATOM 4971 N N . LEU A 1 626 ? 18.756 45.893 -4.652 1.00 25.25 626 LEU A N 1
ATOM 4972 C CA . LEU A 1 626 ? 19.831 45.713 -3.659 1.00 25.25 626 LEU A CA 1
ATOM 4973 C C . LEU A 1 626 ? 19.279 45.158 -2.333 1.00 25.25 626 LEU A C 1
ATOM 4975 O O . LEU A 1 626 ? 18.336 45.681 -1.757 1.00 25.25 626 LEU A O 1
ATOM 4979 N N . SER A 1 627 ? 19.910 44.062 -1.913 1.00 24.89 627 SER A N 1
ATOM 4980 C CA . SER A 1 627 ? 20.270 43.654 -0.548 1.00 24.89 627 SER A CA 1
ATOM 4981 C C . SER A 1 627 ? 19.545 44.246 0.671 1.00 24.89 627 SER A C 1
ATOM 4983 O O . SER A 1 627 ? 19.648 45.437 0.941 1.00 24.89 627 SER A O 1
ATOM 4985 N N . ASN A 1 628 ? 19.097 43.302 1.509 1.00 26.94 628 ASN A N 1
ATOM 4986 C CA . ASN A 1 628 ? 19.099 43.301 2.977 1.00 26.94 628 ASN A CA 1
ATOM 4987 C C . ASN A 1 628 ? 18.289 44.387 3.697 1.00 26.94 628 ASN A C 1
ATOM 4989 O O . ASN A 1 628 ? 18.662 45.551 3.679 1.00 26.94 628 ASN A O 1
ATOM 4993 N N . ILE A 1 629 ? 17.285 43.947 4.466 1.00 24.97 629 ILE A N 1
ATOM 4994 C CA . ILE A 1 629 ? 17.140 44.168 5.920 1.00 24.97 629 ILE A CA 1
ATOM 4995 C C . ILE A 1 629 ? 15.858 43.439 6.378 1.00 24.97 629 ILE A C 1
ATOM 4997 O O . ILE A 1 629 ? 14.761 43.785 5.965 1.00 24.97 629 ILE A O 1
ATOM 5001 N N . VAL A 1 630 ? 16.066 42.347 7.122 1.00 23.36 630 VAL A N 1
ATOM 5002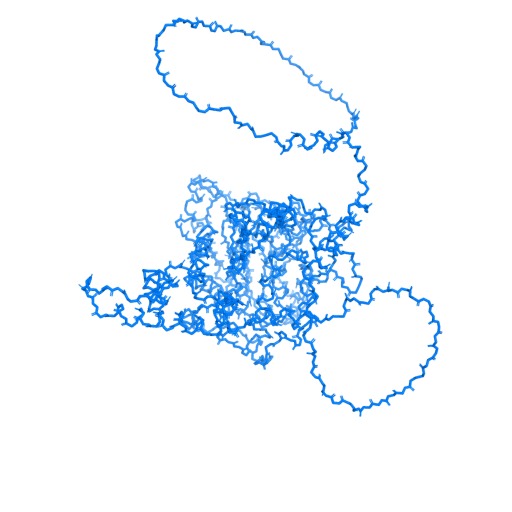 C CA . VAL A 1 630 ? 15.531 42.061 8.468 1.00 23.36 630 VAL A CA 1
ATOM 5003 C C . VAL A 1 630 ? 14.014 42.221 8.735 1.00 23.36 630 VAL A C 1
ATOM 5005 O O . VAL A 1 630 ? 13.434 43.282 8.551 1.00 23.36 630 VAL A O 1
ATOM 5008 N N . ASP A 1 631 ? 13.477 41.147 9.328 1.00 22.61 631 ASP A N 1
ATOM 5009 C CA . ASP A 1 631 ? 12.290 41.016 10.194 1.00 22.61 631 ASP A CA 1
ATOM 5010 C C . ASP A 1 631 ? 10.924 40.567 9.625 1.00 22.61 631 ASP A C 1
ATOM 5012 O O . ASP A 1 631 ? 10.222 41.280 8.917 1.00 22.61 631 ASP A O 1
ATOM 5016 N N . ALA A 1 632 ? 10.539 39.386 10.135 1.00 22.09 632 ALA A N 1
ATOM 5017 C CA . ALA A 1 632 ? 9.212 38.956 10.586 1.00 22.09 632 ALA A CA 1
ATOM 5018 C C . ALA A 1 632 ? 8.099 38.657 9.560 1.00 22.09 632 ALA A C 1
ATOM 5020 O O . ALA A 1 632 ? 7.333 39.536 9.172 1.00 22.09 632 ALA A O 1
ATOM 5021 N N . ALA A 1 633 ? 7.907 37.358 9.293 1.00 24.67 633 ALA A N 1
ATOM 5022 C CA . ALA A 1 633 ? 6.640 36.639 9.500 1.00 24.67 633 ALA A CA 1
ATOM 5023 C C . ALA A 1 633 ? 6.903 35.128 9.548 1.00 24.67 633 ALA A C 1
ATOM 5025 O O . ALA A 1 633 ? 7.542 34.624 8.596 1.00 24.67 633 ALA A O 1
#

pLDDT: mean 75.53, std 24.98, range [22.09, 98.94]

Organism: NCBI:txid44058

Mean predicted aligned error: 14.21 Å

InterPro domains:
  IPR010569 Myotubularin-like, phosphatase domain [PF06602] (57-444)
  IPR010569 Myotubularin-like, phosphatase domain [PS51339] (68-501)
  IPR016130 Protein-tyrosine phosphatase, active site [PS00383] (332-342)
  IPR029021 Protein-tyrosine phosphatase-like [SSF52799] (85-504)
  IPR030564 Myotubularin [PTHR10807] (5-594)

Nearest PDB structures (foldseek):
  1zvr-assembly1_A  TM=9.326E-01  e=1.597E-36  Homo sapiens
  5gnh-assembly2_A  TM=9.240E-01  e=1.680E-36  Homo sapiens
  5gnh-assembly3_B  TM=9.267E-01  e=2.654E-36  Homo sapiens
  5c16-assembly4_D  TM=9.355E-01  e=4.564E-35  Homo sapiens
  4y7i-assembly1_B  TM=9.229E-01  e=4.649E-30  Homo sapiens

Foldseek 3Di:
DWDDDPQWIWDDDPLLDIDIDRHPPVCNVVVRVVCLQLQFDPDVPPRFQQLQDFADPVQFLVLFDDPVVVVVVLQVLLCVLVPPDPPDQQKDKDQLCALPVQAVFAFRIFIAGPPDDSVLLSQQLVQFQSSFAWTFDDADSNAGFGETFGAAGLCAPVRDDGVSSLVRQQSLQDDPPDLQGEEEEAQADQVVLVVCRDVSLHHHDDCVRNPRYDYDHLHQDDQLLQAQLVVLLSVLLVLFAFADPPDDVVVVVVLVVLLVVLLVVLVDDPDPDDDDDDDPDDSVSSNVSSVCVVCVVVSNVVSVLLVNLLSLLVLLLVSLCCCVPVVHRYYYYYNGRAFSVLLNVLSVCQLAFLQCLELSNVSSSCSRSHANSFNFLCQQLVRSHPDDDPSHGPRVVSSLLSVQLVCVLPVQQHQFHPLLSQLVSCCSHSSNHCSRNGRHVSVVVVVVVVSSGYSDHPSVLCVVVSVVGTRPNHDSVVNRHRNNDPSCSSSVSRDDPQQRSNLRHNDHPHNVVVSVVSSDDPPPPPDDPPDDDDDDDDDDDDPDDDDDDDDDDDDDPVVVVVVVVVVVVVVVVVVPDDDDPVVVVVVVVVVPDDDDDDDDDDDDDDDDDDDDDDDDDDDDDDDDDDDDDDDDD

Secondary structure (DSSP, 8-state):
-EEEETTEEEEE-TTS-EEEEE--TTTHHHHHHHHHHHH--S-HHHHSGGGSSPPPTTS-STTS--HHHHHHHHHHHHHHTTTT--PPPSEEEE-TTGGG-S-TTS-SSEEEETT--HHHHHHHHTTBGGG---EEEEE-SSSS-EEEEE--B--TTTT---HHHHHHHHHHH--TT----EEEEE-S-HHHHHHHHHTTS-----TTTSTTEEEEE--PPPHHHHHHHHHHHHHHHHTSPP--TTS-HHHHHHHHHHHHHHHHHTTS-S---------SS-HHHHHHHHHHHHTHHHHHHHT-HHHHHHHHHHHHHHHHHHHHHH--EEEEE-SSSSSHHHHHHHHHHHHH-GGGGSHHHHHHHHIIIIIITT--HHHHHTTT-SS--TT---HHHHHHHHHHHHHHHSGGG-SB-HHHHHHHHHHHHH-SSGGGS-SSHHHHHHHHHTT-S----HHHHHHHTHHHHB-TT--HHHHTS-----HHHHHHT----HHHHTTTSSS-SS-HHHHHHHH--S-S------------------------PPP--PPPHHHHHHHHHHHHHHHHHHT-----HHHHHHHHHHTT-----------------------------------------

Solvent-accessible surface area (backbone atoms only — not comparable to full-atom values): 36260 Å² total; per-residue (Å²): 90,78,50,80,58,94,34,28,43,40,36,50,49,93,82,56,46,74,48,76,43,82,39,60,70,90,48,36,65,60,52,50,52,50,49,45,63,72,63,29,38,94,46,79,76,80,63,38,63,15,34,66,43,78,64,47,84,92,39,61,71,76,68,64,66,52,57,66,60,54,49,49,55,47,49,54,49,33,50,66,75,32,76,94,53,87,73,76,63,70,56,35,83,41,66,74,20,46,93,31,72,57,20,54,42,37,46,43,50,43,38,36,43,52,92,56,58,65,73,40,52,60,60,21,16,79,40,16,34,81,26,32,47,80,31,57,77,47,70,48,57,89,54,84,16,28,38,29,37,19,19,17,39,50,26,24,70,87,60,52,82,51,73,35,42,49,49,51,51,42,46,61,15,52,56,89,99,46,94,74,24,22,38,34,36,36,32,34,35,63,67,59,39,48,48,33,11,70,69,53,73,9,26,71,87,47,65,93,72,42,67,64,50,49,77,47,63,48,49,36,77,55,58,62,58,51,30,54,14,47,53,43,44,34,54,57,44,60,65,45,69,54,64,61,93,80,57,57,73,68,58,53,53,48,54,53,49,52,31,53,50,29,34,64,54,73,76,74,64,103,61,97,80,77,87,84,84,87,67,102,58,63,65,69,58,37,38,52,45,21,53,45,63,78,37,42,72,59,57,51,54,72,24,38,46,62,60,51,36,41,26,45,49,52,40,3,48,52,53,30,47,39,30,72,75,67,48,30,22,34,41,32,18,28,69,68,30,29,57,66,25,25,48,24,57,48,45,13,41,52,27,55,34,21,61,38,30,32,69,68,33,34,50,49,48,45,27,36,44,32,39,28,40,17,24,43,34,25,56,24,68,43,66,25,50,82,66,91,57,87,69,38,26,60,61,67,57,48,41,51,50,40,50,44,50,50,31,71,77,41,44,39,43,15,37,39,40,69,67,40,53,50,55,50,58,51,46,60,74,60,42,60,26,50,74,49,60,40,40,21,43,52,64,46,49,59,46,54,75,68,72,59,43,26,37,57,36,57,61,58,59,51,59,77,42,32,91,82,32,53,32,92,60,39,35,75,75,71,14,53,47,65,58,77,71,62,68,67,59,59,55,72,63,62,70,82,61,47,56,65,69,35,31,68,30,58,77,39,88,39,53,61,68,56,52,52,52,70,75,52,69,86,82,84,74,82,78,77,84,85,73,92,71,92,74,91,81,76,95,74,92,79,96,83,83,80,93,78,85,83,82,90,75,81,79,59,68,68,60,56,50,54,48,51,51,50,52,52,53,51,48,61,66,69,65,75,74,90,68,54,78,68,54,54,52,53,55,49,58,74,74,64,74,78,94,77,86,80,89,84,90,86,89,85,89,83,89,82,86,80,84,82,88,84,90,85,82,88,86,85,90,78,88,82,89,82,82,88,82,87,84,89,134